Protein 4QN8 (pdb70)

Secondary structure (DSSP, 8-state):
--HHHHHHHHHHHHHHHTS---HHHHHHHT-TTSS-PPSS---TTS--BTTB----HHHHHHHHHGGGS-HHHHHHHHH---SSPP-STT------HHHHHHHH----HHHHGGGGGSHHHHHHS-SHHHHHHIIIIIIHHHHHHHH-/--HHHHHHHHHHHHHHHTS---HHHHHHHT-GGGS-PPSS---TTS--BTTB----HHHHHHHHHGGGS-HHHHHHHHH---SSPP-STT------HHHHHHHH----HHHHGGGGGSHHHHHHS-SHHHHHHIIIIIIHHHHHHHH-/--HHHHHHHHHHHHHHHTT---HHHHHHHHSTTSS-----SS--BTTB----HHHHHHHHHGGGS-HHHHHHHHH---SSPP-STT------HHHHHHHH----HHHHGGGGGSHHHHHHS-SHHHHHHIIIIISHHHHHHHH-

Foldseek 3Di:
DEPLLVVVCVVCQVCLQVVVQDLVNLLVCFPPPSQAAAPDAADPVDDDYNRHGHSVRLLVNCLVRVVSHDLVSLLVSLLSCVNRDDDPQLVVLDDTNSLLSLLLNLVVVVSSVCSCVDPNNCVNQVDPVSVVCCPPPVSVVSNVVNPD/DEPLLVVCCVVCQVCLLVLNDDLVRLLVCFPLVSQAAAPDDQDPPDDDYNRHGHSVRLLVNCVVRVVSHDLVSLLVSLLSCVNRDDDDQQVNPDDTNSLLSLLLVLPVVVSSVVSCVDPNNCVNQVDPVSVVCCPPPVSVVSNVVNPD/DAPLLVVVCVVCVVCLQVLVDDLVVLLCQFPPPSQAALDPDDDDYNNYGHSVRLLVNCLVRVVSHDLVSLLVSLLSCVNHDDDPQLVVQDDGNSLLSLLLNLVVVVSSVVSCPDPNNCVRQVDPVSSVCCVPPVSPVSNVVNPD

Radius of gyration: 25.32 Å; Cα contacts (8 Å, |Δi|>4): 502; chains: 3; bounding box: 77×67×39 Å

B-factor: mean 30.54, std 12.51, range [11.21, 100.01]

Sequence (440 aa):
PLTQTQRLINTYGASLKNGTISNEELIILLDPNTFTKSEGYVDPNAPVSDSNHSKDAIKDFVLTIGPTLDSEILHQLTSRIELSPPGDRNTFRRGSSLEKAFLAFEAHYPTKAEEHFNSTRVRTEFPGENDIDNLKAVILNPIIAFFQ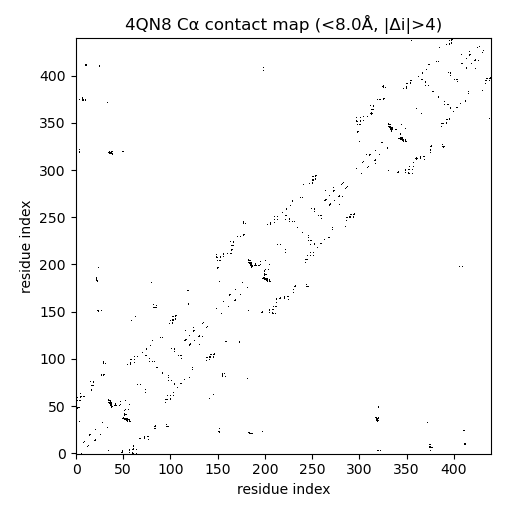SPLTQTQRLINTYGASLKNGTISNEELIILLDPNTFTKSEGYVDPNAPVSDSNHSKDAIKDFVLTIGPTLDSEILHQLTSRIELSPPGDRNTFRGSSLEKAFLAFEAHYPTKAEEHFNSTRVRTEFPGENDIDNLKAVILNPIIAFFQSPLTQTQRLINTYGASLKNGTISNEELIILLDPNTFTKSDPNAPVSDSNHSKDAIKDFVLTIGPTLDSEILHQLTSRIELSPPGDRNTFRGSSLEKAFLAFEAHYPTKAEEHFNSTRVRTEFPGENDIDNLKAVILNPIIAFFQS

Nearest PDB structures (foldseek):
  4qn8-assembly2_B  TM=1.004E+00  e=3.612E-21  Legionella pneumophila subsp. pneumophila str. Philadelphia 1
  4qn8-assembly3_C  TM=9.567E-01  e=4.684E-18  Legionella pneumophila subsp. pneumophila str. Philadelphia 1
  4yv6-assembly1_A  TM=2.786E-01  e=7.773E+00  Streptococcus dysgalactiae
  4qn8-assembly3_C  TM=1.007E+00  e=5.324E-20  Legionella pneumophila subsp. pneumophila str. Philadelphia 1
  4qn8-assembly2_B  TM=9.807E-01  e=6.893E-18  Legionella pneumophila subsp. pneumophila str. Philadelphia 1

InterPro domains:
  IPR049417 VipE-like, N-terminal [PF20876] (1-124)

Solvent-accessible surface area: 21466 Å² total

Structure (mmCIF, N/CA/C/O backbone):
data_4QN8
#
_entry.id   4QN8
#
_cell.length_a   77.553
_cell.length_b   77.553
_cell.length_c   71.997
_cell.angle_alpha   90.00
_cell.angle_beta   90.00
_cell.angle_gamma   120.00
#
_symmetry.space_group_name_H-M   'P 31'
#
loop_
_entity.id
_entity.type
_entity.pdbx_description
1 polymer VipE
2 non-polymer BETA-MERCAPTOETHANOL
3 water water
#
loop_
_atom_site.group_PDB
_atom_site.id
_atom_site.type_symbol
_atom_site.label_atom_id
_atom_site.label_alt_id
_atom_site.label_comp_id
_atom_site.label_asym_id
_atom_site.label_entity_id
_atom_site.label_seq_id
_atom_site.pdbx_PDB_ins_code
_atom_site.Cartn_x
_atom_site.Cartn_y
_atom_site.Cartn_z
_atom_site.occupancy
_atom_site.B_iso_or_equiv
_atom_site.auth_seq_id
_atom_site.auth_comp_id
_atom_site.auth_asym_id
_atom_site.auth_atom_id
_atom_site.pdbx_PDB_model_num
ATOM 9 N N . PRO A 1 4 ? -16.590 39.980 4.160 1.00 37.04 2 PRO A N 1
ATOM 10 C CA . PRO A 1 4 ? -16.391 40.772 5.382 1.00 30.91 2 PRO A CA 1
ATOM 11 C C . PRO A 1 4 ? -17.698 40.947 6.149 1.00 28.00 2 PRO A C 1
ATOM 12 O O . PRO A 1 4 ? -18.763 40.607 5.633 1.00 27.17 2 PRO A O 1
ATOM 16 N N . LEU A 1 5 ? -17.615 41.473 7.368 1.00 21.79 3 LEU A N 1
ATOM 17 C CA . LEU A 1 5 ? -18.804 41.831 8.127 1.00 20.55 3 LEU A CA 1
ATOM 18 C C . LEU A 1 5 ? -19.633 42.853 7.363 1.00 20.70 3 LEU A C 1
ATOM 19 O O . LEU A 1 5 ? -19.081 43.652 6.593 1.00 26.47 3 LEU A O 1
ATOM 24 N N . THR A 1 6 ? -20.949 42.833 7.578 1.00 19.95 4 THR A N 1
ATOM 25 C CA . THR A 1 6 ? -21.827 43.820 6.956 1.00 24.33 4 THR A CA 1
ATOM 26 C C . THR A 1 6 ? -21.429 45.234 7.382 1.00 25.80 4 THR A C 1
ATOM 27 O O . THR A 1 6 ? -21.389 46.158 6.563 1.00 26.78 4 THR A O 1
ATOM 31 N N . GLN A 1 7 ? -21.106 45.394 8.663 1.00 24.27 5 GLN A N 1
ATOM 32 C CA . GLN A 1 7 ? -20.614 46.660 9.191 1.00 23.43 5 GLN A CA 1
ATOM 33 C C . GLN A 1 7 ? -19.434 47.181 8.356 1.00 22.74 5 GLN A C 1
ATOM 34 O O . GLN A 1 7 ? -19.383 48.358 7.984 1.00 26.23 5 GLN A O 1
ATOM 40 N N . THR A 1 8 ? -18.499 46.289 8.046 1.00 20.80 6 THR A N 1
ATOM 41 C CA . THR A 1 8 ? -17.335 46.642 7.244 1.00 19.87 6 THR A CA 1
ATOM 42 C C . THR A 1 8 ? -17.753 47.100 5.858 1.00 20.23 6 THR A C 1
ATOM 43 O O . THR A 1 8 ? -17.293 48.133 5.370 1.00 21.20 6 THR A O 1
ATOM 47 N N . GLN A 1 9 ? -18.632 46.333 5.230 1.00 22.39 7 GLN A N 1
ATOM 48 C CA . GLN A 1 9 ? -19.084 46.662 3.880 1.00 22.24 7 GLN A CA 1
ATOM 49 C C . GLN A 1 9 ? -19.717 48.043 3.813 1.00 23.54 7 GLN A C 1
ATOM 50 O O . GLN A 1 9 ? -19.482 48.793 2.862 1.00 21.00 7 GLN A O 1
ATOM 56 N N . ARG A 1 10 ? -20.542 48.370 4.806 1.00 21.23 8 ARG A N 1
ATOM 57 C CA . ARG A 1 10 ? -21.272 49.636 4.767 1.00 21.36 8 ARG A CA 1
ATOM 58 C C . ARG A 1 10 ? -20.292 50.784 4.958 1.00 26.40 8 ARG A C 1
ATOM 59 O O . ARG A 1 10 ? -20.384 51.798 4.274 1.00 21.28 8 ARG A O 1
ATOM 67 N N . LEU A 1 11 ? -19.346 50.620 5.878 1.00 21.24 9 LEU A N 1
ATOM 68 C CA . LEU A 1 11 ? -18.380 51.683 6.141 1.00 26.60 9 LEU A CA 1
ATOM 69 C C . LEU A 1 11 ? -17.389 51.847 4.982 1.00 24.61 9 LEU A C 1
ATOM 70 O O . LEU A 1 11 ? -16.991 52.972 4.657 1.00 24.39 9 LEU A O 1
ATOM 75 N N . ILE A 1 12 ? -17.028 50.740 4.331 1.00 22.66 10 ILE A N 1
ATOM 76 C CA . ILE A 1 12 ? -16.202 50.817 3.121 1.00 22.29 10 ILE A CA 1
ATOM 77 C C . ILE A 1 12 ? -16.994 51.508 2.009 1.00 29.05 10 ILE A C 1
ATOM 78 O O . ILE A 1 12 ? -16.453 52.336 1.269 1.00 26.46 10 ILE A O 1
ATOM 83 N N . ASN A 1 13 ? -18.278 51.167 1.895 1.00 20.54 11 ASN A N 1
ATOM 84 C CA . ASN A 1 13 ? -19.136 51.793 0.906 1.00 21.15 11 ASN A CA 1
ATOM 85 C C . ASN A 1 13 ? -19.138 53.309 1.080 1.00 25.80 11 ASN A C 1
ATOM 86 O O . ASN A 1 13 ? -19.116 54.062 0.106 1.00 28.12 11 ASN A O 1
ATOM 91 N N . THR A 1 14 ? -19.166 53.755 2.327 1.00 26.30 12 THR A N 1
ATOM 92 C CA . THR A 1 14 ? -19.218 55.181 2.606 1.00 25.93 12 THR A CA 1
ATOM 93 C C . THR A 1 14 ? -17.826 55.819 2.462 1.00 28.37 12 TH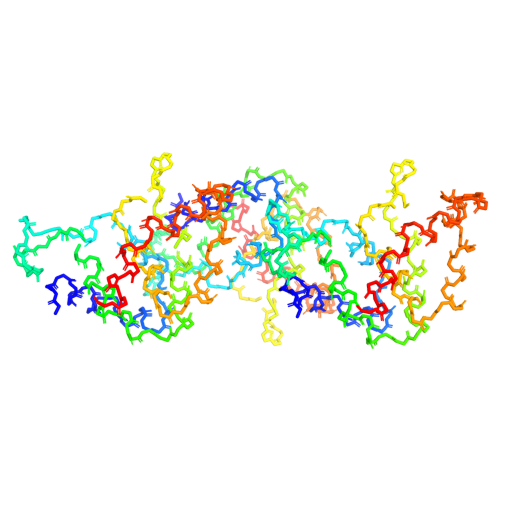R A C 1
ATOM 94 O O . THR A 1 14 ? -17.659 56.820 1.765 1.00 29.19 12 THR A O 1
ATOM 98 N N . TYR A 1 15 ? -16.824 55.206 3.080 1.00 23.51 13 TYR A N 1
ATOM 99 C CA . TYR A 1 15 ? -15.523 55.847 3.235 1.00 26.31 13 TYR A CA 1
ATOM 100 C C . TYR A 1 15 ? -14.403 55.351 2.311 1.00 29.12 13 TYR A C 1
ATOM 101 O O . TYR A 1 15 ? -13.347 55.983 2.227 1.00 29.41 13 TYR A O 1
ATOM 110 N N . GLY A 1 16 ? -14.613 54.224 1.634 1.00 19.91 14 GLY A N 1
ATOM 111 C CA . GLY A 1 16 ? -13.524 53.553 0.937 1.00 26.15 14 GLY A CA 1
ATOM 112 C C . GLY A 1 16 ? -12.851 54.368 -0.152 1.00 27.39 14 GLY A C 1
ATOM 113 O O . GLY A 1 16 ? -11.618 54.378 -0.265 1.00 25.68 14 GLY A O 1
ATOM 114 N N . ALA A 1 17 ? -13.652 55.052 -0.961 1.00 26.36 15 ALA A N 1
ATOM 115 C CA . ALA A 1 17 ? -13.104 55.778 -2.101 1.00 27.33 15 ALA A CA 1
ATOM 116 C C . ALA A 1 17 ? -12.187 56.914 -1.657 1.00 24.72 15 ALA A C 1
ATOM 117 O O . ALA A 1 17 ? -11.166 57.175 -2.296 1.00 27.09 15 ALA A O 1
ATOM 119 N N . SER A 1 18 ? -12.559 57.595 -0.578 1.00 23.45 16 SER A N 1
ATOM 120 C CA . SER A 1 18 ? -11.806 58.777 -0.152 1.00 32.49 16 SER A CA 1
ATOM 121 C C . SER A 1 18 ? -10.624 58.409 0.728 1.00 24.87 16 SER A C 1
ATOM 122 O O . SER A 1 18 ? -9.738 59.237 0.961 1.00 26.92 16 SER A O 1
ATOM 125 N N . LEU A 1 19 ? -10.612 57.171 1.221 1.00 24.03 17 LEU A N 1
ATOM 126 C CA . LEU A 1 19 ? -9.433 56.642 1.905 1.00 20.41 17 LEU A CA 1
ATOM 127 C C . LEU A 1 19 ? -8.401 56.177 0.879 1.00 24.36 17 LEU A C 1
ATOM 128 O O . LEU A 1 19 ? -7.217 56.502 0.974 1.00 25.10 17 LEU A O 1
ATOM 133 N N . LYS A 1 20 ? -8.856 55.412 -0.106 1.00 22.10 18 LYS A N 1
ATOM 134 C CA . LYS A 1 20 ? -7.965 54.839 -1.113 1.00 23.59 18 LYS A CA 1
ATOM 135 C C . LYS A 1 20 ? -7.084 55.861 -1.851 1.00 23.44 18 LYS A C 1
ATOM 136 O O . LYS A 1 20 ? -5.932 55.569 -2.175 1.00 25.87 18 LYS A O 1
ATOM 142 N N . ASN A 1 21 ? -7.625 57.044 -2.135 1.00 21.61 19 ASN A N 1
ATOM 143 C CA . ASN A 1 21 ? -6.849 58.076 -2.817 1.00 22.44 19 ASN A CA 1
ATOM 144 C C . ASN A 1 21 ? -6.329 59.126 -1.829 1.00 22.58 19 ASN A C 1
ATOM 145 O O . ASN A 1 21 ? -5.666 60.086 -2.224 1.00 23.19 19 ASN A O 1
ATOM 150 N N . GLY A 1 22 ? -6.644 58.934 -0.550 1.00 25.60 20 GLY A N 1
ATOM 151 C CA . GLY A 1 22 ? -6.144 59.797 0.508 1.00 24.68 20 GLY A CA 1
ATOM 152 C C . GLY A 1 22 ? -6.694 61.206 0.483 1.00 23.38 20 GLY A C 1
ATOM 153 O O . GLY A 1 22 ? -6.161 62.106 1.149 1.00 23.86 20 GLY A O 1
ATOM 154 N N . THR A 1 23 ? -7.777 61.411 -0.262 1.00 22.90 21 THR A N 1
ATOM 155 C CA . THR A 1 23 ? -8.371 62.740 -0.348 1.00 21.57 21 THR A CA 1
ATOM 156 C C . THR A 1 23 ? -9.299 63.0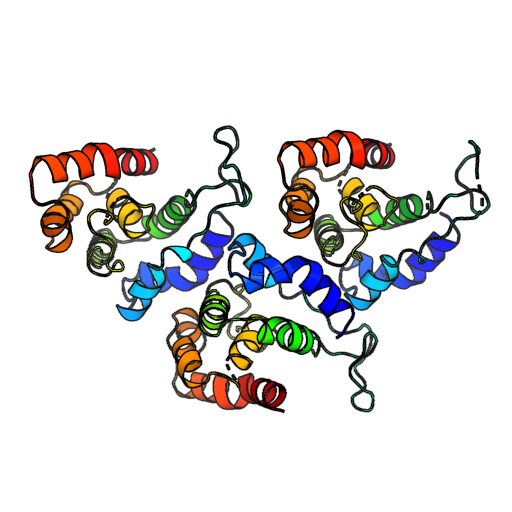75 0.811 1.00 26.38 21 THR A C 1
ATOM 157 O O . THR A 1 23 ? -9.771 64.204 0.915 1.00 23.61 21 THR A O 1
ATOM 161 N N . ILE A 1 24 ? -9.579 62.097 1.668 1.00 22.71 22 ILE A N 1
ATOM 162 C CA . ILE A 1 24 ? -10.502 62.329 2.786 1.00 19.52 22 ILE A CA 1
ATOM 163 C C . ILE A 1 24 ? -10.107 63.581 3.573 1.00 23.27 22 ILE A C 1
ATOM 164 O O . ILE A 1 24 ? -8.934 63.771 3.897 1.00 21.98 22 ILE A O 1
ATOM 169 N N . SER A 1 25 ? -11.071 64.463 3.841 1.00 20.25 23 SER A N 1
ATOM 170 C CA . SER A 1 25 ? -10.764 65.738 4.488 1.00 20.69 23 SER A CA 1
ATOM 171 C C . SER A 1 25 ? -10.426 65.517 5.944 1.00 19.17 23 SER A C 1
ATOM 172 O O . SER A 1 25 ? -10.691 64.433 6.485 1.00 21.34 23 SER A O 1
ATOM 175 N N . ASN A 1 26 ? -9.831 66.518 6.596 1.00 19.20 24 ASN A N 1
ATOM 176 C CA . ASN A 1 26 ? -9.591 66.382 8.034 1.00 18.93 24 ASN A CA 1
ATOM 177 C C . ASN A 1 26 ? -10.911 66.161 8.791 1.00 20.78 24 ASN A C 1
ATOM 178 O O . ASN A 1 26 ? -10.969 65.386 9.755 1.00 22.95 24 ASN A O 1
ATOM 183 N N . GLU A 1 27 ? -11.969 66.845 8.369 1.00 20.27 25 GLU A N 1
ATOM 184 C CA . GLU A 1 27 ? -13.249 66.718 9.081 1.00 24.21 25 GLU A CA 1
ATOM 185 C C . GLU A 1 27 ? -13.837 65.328 8.963 1.00 24.62 25 GLU A C 1
ATOM 186 O O . GLU A 1 27 ? -14.329 64.767 9.942 1.00 24.45 25 GLU A O 1
ATOM 192 N N . GLU A 1 28 ? -13.829 64.781 7.753 1.00 21.45 26 GLU A N 1
ATOM 193 C CA . GLU A 1 28 ? -14.388 63.445 7.569 1.00 23.57 26 GLU A CA 1
ATOM 194 C C . GLU A 1 28 ? -13.500 62.360 8.187 1.00 25.24 26 GLU A C 1
ATOM 195 O O . GLU A 1 28 ? -14.001 61.328 8.636 1.00 25.08 26 GLU A O 1
ATOM 201 N N . LEU A 1 29 ? -12.191 62.605 8.244 1.00 18.21 27 LEU A N 1
ATOM 202 C CA . LEU A 1 29 ? -11.277 61.657 8.875 1.00 16.86 27 LEU A CA 1
ATOM 203 C C . LEU A 1 29 ? -11.503 61.685 10.394 1.00 16.78 27 LEU A C 1
ATOM 204 O O . LEU A 1 29 ? -11.500 60.656 11.068 1.00 16.57 27 LEU A O 1
ATOM 209 N N . ILE A 1 30 ? -11.738 62.872 10.923 1.00 19.15 28 ILE A N 1
ATOM 210 C CA . ILE A 1 30 ? -12.021 63.018 12.346 1.00 17.50 28 ILE A CA 1
ATOM 211 C C . ILE A 1 30 ? -13.306 62.257 12.683 1.00 18.89 28 ILE A C 1
ATOM 212 O O . ILE A 1 30 ? -13.386 61.564 13.706 1.00 22.40 28 ILE A O 1
ATOM 217 N N . ILE A 1 31 ? -14.306 62.364 11.817 1.00 24.40 29 ILE A N 1
ATOM 218 C CA . ILE A 1 31 ? -15.570 61.660 12.040 1.00 18.98 29 ILE A CA 1
ATOM 219 C C . ILE A 1 31 ? -15.368 60.138 11.966 1.00 24.62 29 ILE A C 1
ATOM 220 O O . ILE A 1 31 ? -15.910 59.380 12.776 1.00 22.80 29 ILE A O 1
ATOM 225 N N . LEU A 1 32 ? -14.579 59.692 10.997 1.00 19.17 30 LEU A N 1
ATOM 226 C CA . LEU A 1 32 ? -14.261 58.278 10.866 1.00 19.84 30 LEU A CA 1
ATOM 227 C C . LEU A 1 32 ? -13.565 57.760 12.129 1.00 23.12 30 LEU A C 1
ATOM 228 O O . LEU A 1 32 ? -13.788 56.622 12.551 1.00 21.63 30 LEU A O 1
ATOM 233 N N . LEU A 1 33 ? -12.758 58.619 12.745 1.00 19.87 31 LEU A N 1
ATOM 234 C CA . LEU A 1 33 ? -12.001 58.260 13.942 1.00 21.57 31 LEU A CA 1
ATOM 235 C C . LEU A 1 33 ? -12.823 58.354 15.243 1.00 18.92 31 LEU A C 1
ATOM 236 O O . LEU A 1 33 ? -12.307 58.081 16.319 1.00 22.21 31 LEU A O 1
ATOM 241 N N . ASP A 1 34 ? -14.094 58.755 15.150 1.00 23.04 32 ASP A N 1
ATOM 242 C CA . ASP A 1 34 ? -14.981 58.765 16.313 1.00 24.13 32 ASP A CA 1
ATOM 243 C C . ASP A 1 34 ? -14.955 57.371 16.946 1.00 24.82 32 ASP A C 1
ATOM 244 O O . ASP A 1 34 ? -15.102 56.366 16.255 1.00 24.12 32 ASP A O 1
ATOM 249 N N . PRO A 1 35 ? -14.721 57.309 18.261 1.00 22.07 33 PRO A N 1
ATOM 250 C CA . PRO A 1 35 ? -14.577 56.010 18.931 1.00 31.07 33 PRO A CA 1
ATOM 251 C C . PRO A 1 35 ? -15.777 55.072 18.723 1.00 29.53 33 PRO A C 1
ATOM 252 O O . PRO A 1 35 ? -15.630 53.863 18.844 1.00 27.39 33 PRO A O 1
ATOM 256 N N . ASN A 1 36 ? -16.939 55.628 18.393 1.00 29.23 34 ASN A N 1
ATOM 257 C CA . ASN A 1 36 ? -18.138 54.812 18.227 1.00 31.37 34 ASN A CA 1
ATOM 258 C C . ASN A 1 36 ? -18.460 54.405 16.799 1.00 28.59 34 ASN A C 1
ATOM 259 O O . ASN A 1 36 ? -19.497 53.797 16.548 1.00 35.22 34 ASN A O 1
ATOM 264 N N . THR A 1 37 ? -17.571 54.719 15.862 1.00 23.12 35 THR A N 1
ATOM 265 C CA . THR A 1 37 ? -17.837 54.369 14.461 1.00 26.15 35 THR A CA 1
ATOM 266 C C . THR A 1 37 ? -17.960 52.858 14.262 1.00 28.86 35 THR A C 1
ATOM 267 O O . THR A 1 37 ? -18.824 52.393 13.508 1.00 24.45 35 THR A O 1
ATOM 271 N N . PHE A 1 38 ? -17.092 52.108 14.942 1.00 22.57 36 PHE A N 1
ATOM 272 C CA . PHE A 1 38 ? -17.112 50.645 14.920 1.00 24.52 36 PHE A CA 1
ATOM 273 C C . PHE A 1 38 ? -17.627 50.126 16.261 1.00 24.39 36 PHE A C 1
ATOM 274 O O . PHE A 1 38 ? -17.311 50.686 17.325 1.00 24.23 36 PHE A O 1
ATOM 282 N N . THR A 1 39 ? -18.434 49.068 16.225 1.00 22.28 37 THR A N 1
ATOM 283 C CA . THR A 1 39 ? -19.023 48.536 17.458 1.00 22.52 37 THR A CA 1
ATOM 284 C C . THR A 1 39 ? -18.872 47.024 17.557 1.00 21.21 37 THR A C 1
ATOM 285 O O . THR A 1 39 ? -18.804 46.332 16.541 1.00 20.23 37 THR A O 1
ATOM 289 N N . LYS A 1 40 ? -18.838 46.515 18.788 1.00 22.60 38 LYS A N 1
ATOM 290 C CA . LYS A 1 40 ? -18.960 45.081 18.992 1.00 22.97 38 LYS A CA 1
ATOM 291 C C . LYS A 1 40 ? -20.399 44.709 18.656 1.00 27.00 38 LYS A C 1
ATOM 292 O O . LYS A 1 40 ? -21.275 45.577 18.626 1.00 30.59 38 LYS A O 1
ATOM 298 N N . SER A 1 41 ? -20.647 43.430 18.392 1.00 23.89 39 SER A N 1
ATOM 299 C CA . SER A 1 41 ? -22.013 42.951 18.225 1.00 32.75 39 SER A CA 1
ATOM 300 C C . SER A 1 41 ? -22.741 43.085 19.560 1.00 28.79 39 SER A C 1
ATOM 301 O O . SER A 1 41 ? -22.109 43.142 20.616 1.00 34.36 39 SER A O 1
ATOM 304 N N . GLU A 1 42 ? -24.067 43.149 19.531 1.00 31.53 40 GLU A N 1
ATOM 305 C CA . GLU A 1 42 ? -24.819 43.243 20.772 1.00 40.59 40 GLU A CA 1
ATOM 306 C C . GLU A 1 42 ? -24.725 41.922 21.542 1.00 38.94 40 GLU A C 1
ATOM 307 O O . GLU A 1 42 ? -24.657 40.846 20.944 1.00 34.12 40 GLU A O 1
ATOM 313 N N . GLY A 1 43 ? -24.701 42.002 22.867 1.00 47.71 41 GLY A N 1
ATOM 314 C CA . GLY A 1 43 ? -24.520 40.808 23.671 1.00 47.97 41 GLY A CA 1
ATOM 315 C C . GLY A 1 43 ? -23.051 40.458 23.832 1.00 47.80 41 GLY A C 1
ATOM 316 O O . GLY A 1 43 ? -22.196 41.344 23.918 1.00 50.55 41 GLY A O 1
ATOM 317 N N . TYR A 1 44 ? -22.749 39.165 23.864 1.00 34.49 42 TYR A N 1
ATOM 318 C CA . TYR A 1 44 ? -21.388 38.720 24.150 1.00 31.02 42 TYR A CA 1
ATOM 319 C C . TYR A 1 44 ? -20.670 38.151 22.935 1.00 28.58 42 TYR A C 1
ATOM 320 O O . TYR A 1 44 ? -21.300 37.704 21.975 1.00 32.35 42 TYR A O 1
ATOM 329 N N . VAL A 1 45 ? -19.343 38.188 22.973 1.00 26.41 43 VAL A N 1
ATOM 330 C CA . VAL A 1 45 ? -18.551 37.533 21.946 1.00 24.75 43 VAL A CA 1
ATOM 331 C C . VAL A 1 45 ? -18.195 36.106 22.379 1.00 32.55 43 VAL A C 1
ATOM 332 O O . VAL A 1 45 ? -17.545 35.901 23.408 1.00 33.74 43 VAL A O 1
ATOM 336 N N . ASP A 1 46 ? -18.632 35.130 21.590 1.00 26.05 44 ASP A N 1
ATOM 337 C CA . ASP A 1 46 ? -18.329 33.718 21.829 1.00 30.09 44 ASP A CA 1
ATOM 338 C C . ASP A 1 46 ? -17.011 33.321 21.154 1.00 26.55 44 ASP A C 1
ATOM 339 O O . ASP A 1 46 ? -16.931 33.271 19.922 1.00 28.07 44 ASP A O 1
ATOM 344 N N . PRO A 1 47 ? -15.978 33.002 21.955 1.00 29.85 45 PRO A N 1
ATOM 345 C CA . PRO A 1 47 ? -14.679 32.715 21.329 1.00 27.20 45 PRO A CA 1
ATOM 346 C C . PRO A 1 47 ? -14.679 31.366 20.609 1.00 33.10 45 PRO A C 1
ATOM 347 O O . PRO A 1 47 ? -13.784 31.079 19.803 1.00 32.73 45 PRO A O 1
ATOM 351 N N . ASN A 1 48 ? -15.700 30.560 20.887 1.00 29.46 46 ASN A N 1
ATOM 352 C CA . ASN A 1 48 ? -15.813 29.222 20.320 1.00 33.71 46 ASN A CA 1
ATOM 353 C C . ASN A 1 48 ? -16.617 29.213 19.024 1.00 40.42 46 ASN A C 1
ATOM 354 O O . ASN A 1 48 ? -16.962 28.151 18.505 1.00 39.82 46 ASN A O 1
ATOM 359 N N . ALA A 1 49 ? -16.915 30.405 18.512 1.00 40.30 47 ALA A N 1
ATOM 360 C CA . ALA A 1 49 ? -17.656 30.563 17.264 1.00 40.09 47 ALA A CA 1
ATOM 361 C C . ALA A 1 49 ? -16.918 31.547 16.364 1.00 34.72 47 ALA A C 1
ATOM 362 O O . ALA A 1 49 ? -16.191 32.407 16.854 1.00 37.88 47 ALA A O 1
ATOM 364 N N . PRO A 1 50 ? -17.093 31.428 15.037 1.00 38.20 48 PRO A N 1
ATOM 365 C CA . PRO A 1 50 ? -16.323 32.328 14.164 1.00 40.98 48 PRO A CA 1
ATOM 366 C C . PRO A 1 50 ? -16.775 33.792 14.258 1.00 35.09 48 PRO A C 1
ATOM 367 O O . PRO A 1 50 ? -17.919 34.056 14.635 1.00 37.04 48 PRO A O 1
ATOM 371 N N . VAL A 1 51 ? -15.883 34.724 13.927 1.00 33.22 49 VAL A N 1
ATOM 372 C CA . VAL A 1 51 ? -16.261 36.125 13.755 1.00 34.26 49 VAL A CA 1
ATOM 373 C C . VAL A 1 51 ? -17.377 36.216 12.711 1.00 35.52 49 VAL A C 1
ATOM 374 O O . VAL A 1 51 ? -17.212 35.752 11.583 1.00 34.76 49 VAL A O 1
ATOM 378 N N . SER A 1 52 ? -18.514 36.795 13.094 1.00 31.13 50 SER A N 1
ATOM 379 C CA . SER A 1 52 ? -19.643 36.990 12.185 1.00 29.50 50 SER A CA 1
ATOM 380 C C . SER A 1 52 ? -20.402 38.270 12.526 1.00 31.40 50 SER A C 1
ATOM 381 O O . SER A 1 52 ? -20.028 39.004 13.448 1.00 28.60 50 SER A O 1
ATOM 384 N N . ASP A 1 53 ? -21.457 38.543 11.773 1.00 27.37 51 ASP A N 1
ATOM 385 C CA . ASP A 1 53 ? -22.280 39.725 12.008 1.00 23.97 51 ASP A CA 1
ATOM 386 C C . ASP A 1 53 ? -22.898 39.744 13.403 1.00 28.57 51 ASP A C 1
ATOM 387 O O . ASP A 1 53 ? -23.201 40.812 13.933 1.00 29.17 51 ASP A O 1
ATOM 392 N N . SER A 1 54 ? -23.108 38.562 13.983 1.00 25.81 52 SER A N 1
ATOM 393 C CA . SER A 1 54 ? -23.774 38.457 15.275 1.00 25.63 52 SER A CA 1
ATOM 394 C C . SER A 1 54 ? -22.785 38.060 16.366 1.00 25.69 52 SER A C 1
ATOM 395 O O . SER A 1 54 ? -23.186 37.799 17.503 1.00 27.52 52 SER A O 1
ATOM 398 N N . ASN A 1 55 ? -21.504 37.999 16.018 1.00 27.15 53 ASN A N 1
ATOM 399 C CA . ASN A 1 55 ? -20.471 37.587 16.975 1.00 26.99 53 ASN A CA 1
ATOM 400 C C . ASN A 1 55 ? -19.139 38.259 16.685 1.00 28.27 53 ASN A C 1
ATOM 401 O O . ASN A 1 55 ? -18.300 37.706 15.963 1.00 36.13 53 ASN A O 1
ATOM 406 N N . HIS A 1 56 ? -18.942 39.463 17.220 1.00 20.80 54 HIS A N 1
ATOM 407 C CA . HIS A 1 56 ? -17.674 40.158 16.990 1.00 27.38 54 HIS A CA 1
ATOM 408 C C . HIS A 1 56 ? -17.395 41.229 18.040 1.00 23.72 54 HIS A C 1
ATOM 409 O O . HIS A 1 56 ? -18.280 41.987 18.433 1.00 22.19 54 HIS A O 1
ATOM 416 N N . SER A 1 57 ? -16.154 41.278 18.496 1.00 21.00 55 SER A N 1
ATOM 417 C CA . SER A 1 57 ? -15.734 42.345 19.385 1.00 21.72 55 SER A CA 1
ATOM 418 C C . SER A 1 57 ? -15.556 43.635 18.608 1.00 20.62 55 SER A C 1
ATOM 419 O O . SER A 1 57 ? -15.582 43.648 17.366 1.00 20.81 55 SER A O 1
ATOM 422 N N . LYS A 1 58 ? -15.352 44.728 19.336 1.00 23.82 56 LYS A N 1
ATOM 423 C CA . LYS A 1 58 ? -15.031 45.995 18.683 1.00 23.95 56 LYS A CA 1
ATOM 424 C C . LYS A 1 58 ? -13.745 45.900 17.868 1.00 21.48 56 LYS A C 1
ATOM 425 O O . LYS A 1 58 ? -13.717 46.310 16.702 1.00 21.46 56 LYS A O 1
ATOM 439 N N . ASP A 1 60 ? -12.460 43.152 16.648 1.00 21.83 58 ASP A N 1
ATOM 440 C CA . ASP A 1 60 ? -12.742 42.272 15.509 1.00 19.71 58 ASP A CA 1
ATOM 441 C C . ASP A 1 60 ? -13.271 43.094 14.333 1.00 16.24 58 ASP A C 1
ATOM 442 O O . ASP A 1 60 ? -12.897 42.863 13.182 1.00 15.43 58 ASP A O 1
ATOM 447 N N . ALA A 1 61 ? -14.158 44.039 14.627 1.00 17.83 59 ALA A N 1
ATOM 448 C CA . ALA A 1 61 ? -14.805 44.818 13.571 1.00 20.00 59 ALA A CA 1
ATOM 449 C C . ALA A 1 61 ? -13.829 45.777 12.900 1.00 20.85 59 ALA A C 1
ATOM 450 O O . ALA A 1 61 ? -13.834 45.936 11.672 1.00 19.49 59 ALA A O 1
ATOM 452 N N . ILE A 1 62 ? -13.005 46.439 13.707 1.00 18.22 60 ILE A N 1
ATOM 453 C CA . ILE A 1 62 ? -11.995 47.347 13.164 1.00 18.12 60 ILE A CA 1
ATOM 454 C C . ILE A 1 62 ? -10.970 46.576 12.323 1.00 15.59 60 ILE A C 1
ATOM 455 O O . ILE A 1 62 ? -10.585 47.014 11.232 1.00 18.13 60 ILE A O 1
ATOM 460 N N . LYS A 1 63 ? -10.531 45.421 12.826 1.00 18.25 61 LYS A N 1
ATOM 461 C CA . LYS A 1 63 ? -9.591 44.578 12.097 1.00 17.23 61 LYS A CA 1
ATOM 462 C C . LYS A 1 63 ? -10.168 44.215 10.740 1.00 20.64 61 LYS A C 1
ATOM 463 O O . LYS A 1 63 ? -9.474 44.266 9.719 1.00 19.45 61 LYS A O 1
ATOM 469 N N . ASP A 1 64 ? -11.444 43.845 10.732 1.00 18.91 62 ASP A N 1
ATOM 470 C CA . ASP A 1 64 ? -12.085 43.398 9.497 1.00 19.95 62 ASP A CA 1
ATOM 471 C C . ASP A 1 64 ? -12.079 44.533 8.474 1.00 17.89 62 ASP A C 1
ATOM 472 O O . ASP A 1 64 ? -11.810 44.314 7.286 1.00 19.57 62 ASP A O 1
ATOM 477 N N . PHE A 1 65 ? -12.358 45.747 8.943 1.00 19.10 63 PHE A N 1
ATOM 478 C CA . PHE A 1 65 ? -12.370 46.930 8.068 1.00 17.71 63 PHE A CA 1
ATOM 479 C C . PHE A 1 65 ? -10.993 47.198 7.476 1.00 18.04 63 PHE A C 1
ATOM 480 O O . PHE A 1 65 ? -10.858 47.399 6.267 1.00 19.27 63 PHE A O 1
ATOM 488 N N . VAL A 1 66 ? -9.965 47.193 8.317 1.00 17.83 64 VAL A N 1
ATOM 489 C CA . VAL A 1 66 ? -8.612 47.433 7.831 1.00 15.91 64 VAL A CA 1
ATOM 490 C C . VAL A 1 66 ? -8.170 46.295 6.913 1.00 20.87 64 VAL A C 1
ATOM 491 O O . VAL A 1 66 ? -7.547 46.530 5.875 1.00 21.11 64 VAL A O 1
ATOM 495 N N . LEU A 1 67 ? -8.539 45.064 7.263 1.00 15.94 65 LEU A N 1
ATOM 496 C CA . LEU A 1 67 ? -8.185 43.894 6.441 1.00 19.50 65 LEU A CA 1
ATOM 497 C C . LEU A 1 67 ? -8.746 44.017 5.026 1.00 23.43 65 LEU A C 1
ATOM 498 O O . LEU A 1 67 ? -8.218 43.434 4.063 1.00 24.86 65 LEU A O 1
ATOM 503 N N . THR A 1 68 ? -9.812 44.796 4.906 1.00 21.15 66 THR A N 1
ATOM 504 C CA . THR A 1 68 ? -10.537 44.965 3.652 1.00 17.84 66 THR A CA 1
ATOM 505 C C . THR A 1 68 ? -10.036 46.160 2.839 1.00 21.93 66 THR A C 1
ATOM 506 O O . THR A 1 68 ? -9.832 46.054 1.622 1.00 25.06 66 THR A O 1
ATOM 510 N N . ILE A 1 69 ? -9.835 47.297 3.504 1.00 17.12 67 ILE A N 1
ATOM 511 C CA . ILE A 1 69 ? -9.376 48.501 2.815 1.00 19.01 67 ILE A CA 1
ATOM 512 C C . ILE A 1 69 ? -7.850 48.546 2.633 1.00 22.15 67 ILE A C 1
ATOM 513 O O . ILE A 1 69 ? -7.340 49.032 1.609 1.00 24.91 67 ILE A O 1
ATOM 518 N N . GLY A 1 70 ? -7.134 48.011 3.615 1.00 17.55 68 GLY A N 1
ATOM 519 C CA . GLY A 1 70 ? -5.681 48.016 3.628 1.00 16.81 68 GLY A CA 1
ATOM 520 C C . GLY A 1 70 ? -5.029 47.526 2.351 1.00 18.97 68 GLY A C 1
ATOM 521 O O . GLY A 1 70 ? -4.114 48.173 1.843 1.00 24.14 68 GLY A O 1
ATOM 522 N N . PRO A 1 71 ? -5.474 46.368 1.834 1.00 18.35 69 PRO A N 1
ATOM 523 C CA . PRO A 1 71 ? -4.856 45.823 0.620 1.00 22.98 69 PRO A CA 1
ATOM 524 C C . PRO A 1 71 ? -5.096 46.679 -0.625 1.00 23.85 69 PRO A C 1
ATOM 525 O O . PRO A 1 71 ? -4.465 46.425 -1.640 1.00 26.82 69 PRO A O 1
ATOM 529 N N . THR A 1 72 ? -5.980 47.674 -0.549 1.00 21.20 70 THR A N 1
ATOM 530 C CA . THR A 1 72 ? -6.191 48.578 -1.675 1.00 23.19 70 THR A CA 1
ATOM 531 C C . THR A 1 72 ? -5.255 49.793 -1.647 1.00 20.14 70 THR A C 1
ATOM 532 O O . THR A 1 72 ? -5.227 50.580 -2.600 1.00 19.92 70 THR A O 1
ATOM 536 N N . LEU A 1 73 ? -4.482 49.928 -0.571 1.00 19.17 71 LEU A N 1
ATOM 537 C CA . LEU A 1 73 ? -3.661 51.124 -0.361 1.00 19.67 71 LEU A CA 1
ATOM 538 C C . LEU A 1 73 ? -2.210 50.967 -0.818 1.00 18.71 71 LEU A C 1
ATOM 539 O O . LEU A 1 73 ? -1.530 50.007 -0.457 1.00 17.76 71 LEU A O 1
ATOM 544 N N . ASP A 1 74 ? -1.757 51.935 -1.608 1.00 20.66 72 ASP A N 1
ATOM 545 C CA . ASP A 1 74 ? -0.347 52.136 -1.911 1.00 23.95 72 ASP A CA 1
ATOM 546 C C . ASP A 1 74 ? 0.387 52.344 -0.570 1.00 21.89 72 ASP A C 1
ATOM 547 O O . ASP A 1 74 ? -0.194 52.907 0.375 1.00 20.50 72 ASP A O 1
ATOM 552 N N . SER A 1 75 ? 1.626 51.861 -0.443 1.00 18.41 73 SER A N 1
ATOM 553 C CA . SER A 1 75 ? 2.284 51.893 0.882 1.00 20.96 73 SER A CA 1
ATOM 554 C C . SER A 1 75 ? 2.471 53.306 1.427 1.00 24.48 73 SER A C 1
ATOM 555 O O . SER A 1 75 ? 2.301 53.547 2.629 1.00 21.17 73 SER A O 1
ATOM 558 N N . GLU A 1 76 ? 2.834 54.238 0.552 1.00 24.98 74 GLU A N 1
ATOM 559 C CA . GLU A 1 76 ? 2.978 55.631 0.977 1.00 24.02 74 GLU A CA 1
ATOM 560 C C . GLU A 1 76 ? 1.636 56.296 1.283 1.00 21.72 74 GLU A C 1
ATOM 561 O O . GLU A 1 76 ? 1.560 57.120 2.191 1.00 22.08 74 GLU A O 1
ATOM 567 N N . ILE A 1 77 ? 0.577 55.940 0.550 1.00 19.52 75 ILE A N 1
ATOM 568 C CA . ILE A 1 77 ? -0.772 56.409 0.917 1.00 18.33 75 ILE A CA 1
ATOM 569 C C . ILE A 1 77 ? -1.176 55.893 2.301 1.00 22.10 75 ILE A C 1
ATOM 570 O O . ILE A 1 77 ? -1.703 56.642 3.135 1.00 21.24 75 ILE A O 1
ATOM 575 N N . LEU A 1 78 ? -0.924 54.611 2.550 1.00 17.50 76 LEU A N 1
ATOM 576 C CA . LEU A 1 78 ? -1.148 54.036 3.865 1.00 13.18 76 LEU A CA 1
ATOM 577 C C . LEU A 1 78 ? -0.335 54.748 4.944 1.00 14.05 76 LEU A C 1
ATOM 578 O O . LEU A 1 78 ? -0.853 55.016 6.036 1.00 17.95 76 LEU A O 1
ATOM 583 N N . HIS A 1 79 ? 0.916 55.078 4.649 1.00 15.59 77 HIS A N 1
ATOM 584 C CA . HIS A 1 79 ? 1.745 55.734 5.668 1.00 17.43 77 HIS A CA 1
ATOM 585 C C . HIS A 1 79 ? 1.172 57.104 6.016 1.00 19.51 77 HIS A C 1
ATOM 586 O O . HIS A 1 79 ? 1.094 57.492 7.182 1.00 18.45 77 HIS A O 1
ATOM 593 N N . GLN A 1 80 ? 0.763 57.824 4.979 1.00 16.52 78 GLN A N 1
ATOM 594 C CA . GLN A 1 80 ? 0.230 59.182 5.104 1.00 19.29 78 GLN A CA 1
ATOM 595 C C . GLN A 1 80 ? -1.081 59.133 5.888 1.00 17.36 78 GLN A C 1
ATOM 596 O O . GLN A 1 80 ? -1.298 59.929 6.809 1.00 18.91 78 GLN A O 1
ATOM 602 N N . LEU A 1 81 ? -1.950 58.184 5.552 1.00 15.92 79 LEU A N 1
ATOM 603 C CA . LEU A 1 81 ? -3.215 58.050 6.279 1.00 13.92 79 LEU A CA 1
ATOM 604 C C . LEU A 1 81 ? -2.958 57.751 7.752 1.00 18.59 79 LEU A C 1
ATOM 605 O O . LEU A 1 81 ? -3.557 58.366 8.631 1.00 16.07 79 LEU A O 1
ATOM 610 N N . THR A 1 82 ? -2.048 56.829 8.029 1.00 14.07 80 THR A N 1
ATOM 611 C CA . THR A 1 82 ? -1.769 56.475 9.420 1.00 14.19 80 THR A CA 1
ATOM 612 C C . THR A 1 82 ? -1.230 57.672 10.214 1.00 13.69 80 THR A C 1
ATOM 613 O O . THR A 1 82 ? -1.608 57.892 11.380 1.00 14.40 80 THR A O 1
ATOM 617 N N . SER A 1 83 ? -0.369 58.459 9.591 1.00 16.48 81 SER A N 1
ATOM 618 C CA . SER A 1 83 ? 0.183 59.635 10.267 1.00 14.10 81 SER A CA 1
ATOM 619 C C . SER A 1 83 ? -0.896 60.666 10.573 1.00 19.86 81 SER A C 1
ATOM 620 O O . SER A 1 83 ? -0.906 61.266 11.659 1.00 19.93 81 SER A O 1
ATOM 623 N N . ARG A 1 84 ? -1.796 60.874 9.618 1.00 18.70 82 ARG A N 1
ATOM 624 C CA . ARG A 1 84 ? -2.903 61.789 9.830 1.00 19.19 82 ARG A CA 1
ATOM 625 C C . ARG A 1 84 ? -3.799 61.299 10.947 1.00 18.98 82 ARG A C 1
ATOM 626 O O . ARG A 1 84 ? -4.248 62.085 11.779 1.00 17.85 82 ARG A O 1
ATOM 642 N N . ILE A 1 86 ? -3.012 59.515 13.483 1.00 14.81 84 ILE A N 1
ATOM 643 C CA . ILE A 1 86 ? -2.338 59.718 14.764 1.00 15.09 84 ILE A CA 1
ATOM 644 C C . ILE A 1 86 ? -2.442 61.198 15.168 1.00 21.81 84 ILE A C 1
ATOM 645 O O . ILE A 1 86 ? -2.729 61.509 16.329 1.00 20.67 84 ILE A O 1
ATOM 650 N N . GLU A 1 87 ? -2.249 62.109 14.216 1.00 21.61 85 GLU A N 1
ATOM 651 C CA . GLU A 1 87 ? -2.353 63.550 14.517 1.00 21.20 85 GLU A CA 1
ATOM 652 C C . GLU A 1 87 ? -3.758 63.970 14.928 1.00 22.99 85 GLU A C 1
ATOM 653 O O . GLU A 1 87 ? -3.922 64.845 15.788 1.00 24.25 85 GLU A O 1
ATOM 659 N N . LEU A 1 88 ? -4.766 63.364 14.300 1.00 14.87 86 LEU A N 1
ATOM 660 C CA . LEU A 1 88 ? -6.155 63.825 14.433 1.00 16.55 86 LEU A CA 1
ATOM 661 C C . LEU A 1 88 ? -7.019 63.041 15.407 1.00 19.81 86 LEU A C 1
ATOM 662 O O . LEU A 1 88 ? -8.146 63.450 15.676 1.00 21.69 86 LEU A O 1
ATOM 667 N N . SER A 1 89 ? -6.503 61.915 15.896 1.00 24.73 87 SER A N 1
ATOM 668 C CA . SER A 1 89 ? -7.223 61.058 16.844 1.00 24.64 87 SER A CA 1
ATOM 669 C C . SER A 1 89 ? -7.675 61.875 18.049 1.00 26.91 87 SER A C 1
ATOM 670 O O . SER A 1 89 ? -6.933 62.740 18.518 1.00 22.32 87 SER A O 1
ATOM 673 N N . PRO A 1 90 ? -8.905 61.624 18.531 1.00 23.36 88 PRO A N 1
ATOM 674 C CA . PRO A 1 90 ? -9.502 62.454 19.580 1.00 26.59 88 PRO A CA 1
ATOM 675 C C . PRO A 1 90 ? -8.727 62.363 20.877 1.00 22.04 88 PRO A C 1
ATOM 676 O O . PRO A 1 90 ? -8.215 61.292 21.213 1.00 31.20 88 PRO A O 1
ATOM 680 N N . PRO A 1 91 ? -8.614 63.486 21.591 1.00 27.91 89 PRO A N 1
ATOM 681 C CA . PRO A 1 91 ? -7.969 63.423 22.900 1.00 34.42 89 PRO A CA 1
ATOM 682 C C . PRO A 1 91 ? -8.864 62.620 23.834 1.00 28.81 89 PRO A C 1
ATOM 683 O O . PRO A 1 91 ? -10.048 62.908 23.915 1.00 27.50 89 PRO A O 1
ATOM 687 N N . GLY A 1 92 ? -8.326 61.610 24.505 1.00 43.73 90 GLY A N 1
ATOM 688 C CA . GLY A 1 92 ? -9.119 60.907 25.499 1.00 42.60 90 GLY A CA 1
ATOM 689 C C . GLY A 1 92 ? -8.635 61.259 26.886 1.00 42.34 90 GLY A C 1
ATOM 690 O O . GLY A 1 92 ? -7.837 62.188 27.048 1.00 39.33 90 GLY A O 1
ATOM 691 N N . ASP A 1 93 ? -9.113 60.516 27.886 1.00 37.68 91 ASP A N 1
ATOM 692 C CA . ASP A 1 93 ? -8.598 60.644 29.241 1.00 35.75 91 ASP A CA 1
ATOM 693 C C . ASP A 1 93 ? -7.097 60.375 29.254 1.00 38.15 91 ASP A C 1
ATOM 694 O O . ASP A 1 93 ? -6.553 59.752 28.332 1.00 33.44 91 ASP A O 1
ATOM 699 N N . ARG A 1 94 ? -6.428 60.840 30.303 1.00 45.93 92 ARG A N 1
ATOM 700 C CA . ARG A 1 94 ? -4.987 60.649 30.434 1.00 49.05 92 ARG A CA 1
ATOM 701 C C . ARG A 1 94 ? -4.585 59.185 30.257 1.00 40.02 92 ARG A C 1
ATOM 702 O O . ARG A 1 94 ? -5.239 58.283 30.797 1.00 41.27 92 ARG A O 1
ATOM 710 N N . ASN A 1 95 ? -3.530 58.951 29.480 1.00 38.73 93 ASN A N 1
ATOM 711 C CA . ASN A 1 95 ? -2.937 57.623 29.393 1.00 37.66 93 ASN A CA 1
ATOM 712 C C . ASN A 1 95 ? -3.880 56.599 28.729 1.00 39.63 93 A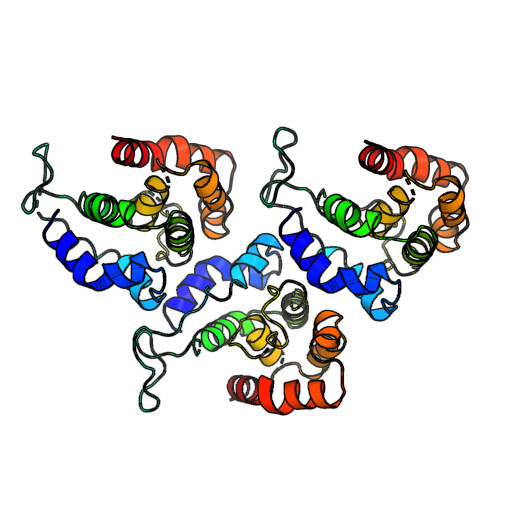SN A C 1
ATOM 713 O O . ASN A 1 95 ? -3.884 55.421 29.077 1.00 38.66 93 ASN A O 1
ATOM 718 N N . THR A 1 96 ? -4.659 57.059 27.752 1.00 30.76 94 THR A N 1
ATOM 719 C CA . THR A 1 96 ? -5.591 56.190 27.024 1.00 33.77 94 THR A CA 1
ATOM 720 C C . THR A 1 96 ? -5.288 56.030 25.520 1.00 31.02 94 THR A C 1
ATOM 721 O O . THR A 1 96 ? -5.809 55.122 24.857 1.00 23.40 94 THR A O 1
ATOM 725 N N . PHE A 1 97 ? -4.470 56.920 24.967 1.00 23.39 95 PHE A N 1
ATOM 726 C CA . PHE A 1 97 ? -4.148 56.844 23.544 1.00 22.77 95 PHE A CA 1
ATOM 727 C C . PHE A 1 97 ? -3.544 55.467 23.230 1.00 21.82 95 PHE A C 1
ATOM 728 O O . PHE A 1 97 ? -2.624 55.028 23.920 1.00 21.72 95 PHE A O 1
ATOM 744 N N . ARG A 1 99 ? -4.644 52.450 23.771 1.00 20.62 97 ARG A N 1
ATOM 745 C CA A ARG A 1 99 ? -5.028 51.326 24.623 0.42 28.24 97 ARG A CA 1
ATOM 746 C CA B ARG A 1 99 ? -5.021 51.323 24.622 0.58 27.58 97 ARG A CA 1
ATOM 747 C C . ARG A 1 99 ? -6.397 50.786 24.225 1.00 30.15 97 ARG A C 1
ATOM 748 O O . ARG A 1 99 ? -6.639 49.581 24.273 1.00 31.64 97 ARG A O 1
ATOM 763 N N . GLY A 1 100 ? -7.299 51.689 23.849 1.00 23.78 98 GLY A N 1
ATOM 764 C CA . GLY A 1 100 ? -8.629 51.295 23.436 1.00 29.05 98 GLY A CA 1
ATOM 765 C C . GLY A 1 100 ? -8.575 50.714 22.039 1.00 25.94 98 GLY A C 1
ATOM 766 O O . GLY A 1 100 ? -7.568 50.864 21.332 1.00 28.94 98 GLY A O 1
ATOM 767 N N . SER A 1 101 ? -9.645 50.034 21.636 1.00 23.49 99 SER A N 1
ATOM 768 C CA . SER A 1 101 ? -9.707 49.487 20.283 1.00 21.70 99 SER A CA 1
ATOM 769 C C . SER A 1 101 ? -10.033 50.634 19.358 1.00 22.54 99 SER A C 1
ATOM 770 O O . SER A 1 101 ? -11.094 51.245 19.482 1.00 22.36 99 SER A O 1
ATOM 773 N N . SER A 1 102 ? -9.132 50.937 18.430 1.00 22.03 100 SER A N 1
ATOM 774 C CA . SER A 1 102 ? -9.279 52.123 17.598 1.00 19.00 100 SER A CA 1
ATOM 775 C C . SER A 1 102 ? -8.762 51.929 16.186 1.00 14.13 100 SER A C 1
ATOM 776 O O . SER A 1 102 ? -7.897 51.087 15.935 1.00 14.59 100 SER A O 1
ATOM 779 N N . LEU A 1 103 ? -9.270 52.748 15.271 1.00 14.54 101 LEU A N 1
ATOM 780 C CA . LEU A 1 103 ? -8.860 52.647 13.872 1.00 18.79 101 LEU A CA 1
ATOM 781 C C . LEU A 1 103 ? -7.396 53.029 13.684 1.00 19.36 101 LEU A C 1
ATOM 782 O O . LEU A 1 103 ? -6.685 52.428 12.862 1.00 21.67 101 LEU A O 1
ATOM 787 N N . GLU A 1 104 ? -6.944 54.027 14.438 1.00 17.49 102 GLU A N 1
ATOM 788 C CA . GLU A 1 104 ? -5.555 54.452 14.333 1.00 18.23 102 GLU A CA 1
ATOM 789 C C . GLU A 1 104 ? -4.602 53.355 14.803 1.00 17.70 102 GLU A C 1
ATOM 790 O O . GLU A 1 104 ? -3.545 53.172 14.206 1.00 20.50 102 GLU A O 1
ATOM 796 N N . LYS A 1 105 ? -4.976 52.621 15.853 1.00 19.81 103 LYS A N 1
ATOM 797 C CA . LYS A 1 105 ? -4.162 51.491 16.304 1.00 11.21 103 LYS A CA 1
ATOM 798 C C . LYS A 1 105 ? -4.125 50.398 15.232 1.00 17.12 103 LYS A C 1
ATOM 799 O O . LYS A 1 105 ? -3.064 49.816 14.943 1.00 17.48 103 LYS A O 1
ATOM 805 N N . ALA A 1 106 ? -5.267 50.131 14.615 1.00 15.78 104 ALA A N 1
ATOM 806 C CA . ALA A 1 106 ? -5.304 49.077 13.604 1.00 13.33 104 ALA A CA 1
ATOM 807 C C . ALA A 1 106 ? -4.542 49.428 12.328 1.00 16.23 104 ALA A C 1
ATOM 808 O O . ALA A 1 106 ? -3.867 48.575 11.756 1.00 15.43 104 ALA A O 1
ATOM 810 N N . PHE A 1 107 ? -4.655 50.672 11.872 1.00 14.96 105 PHE A N 1
ATOM 811 C CA . PHE A 1 107 ? -3.902 51.107 10.701 1.00 18.96 105 PHE A CA 1
ATOM 812 C C . PHE A 1 107 ? -2.400 51.029 10.971 1.00 15.64 105 PHE A C 1
ATOM 813 O O . PHE A 1 107 ? -1.631 50.573 10.110 1.00 15.08 105 PHE A O 1
ATOM 821 N N . LEU A 1 108 ? -1.979 51.465 12.153 1.00 15.02 106 LEU A N 1
ATOM 822 C CA . LEU A 1 108 ? -0.557 51.394 12.512 1.00 16.85 106 LEU A CA 1
ATOM 823 C C . LEU A 1 108 ? -0.078 49.944 12.534 1.00 18.08 106 LEU A C 1
ATOM 824 O O . LEU A 1 108 ? 0.991 49.624 12.006 1.00 16.05 106 LEU A O 1
ATOM 829 N N . ALA A 1 109 ? -0.872 49.068 13.149 1.00 15.05 107 ALA A N 1
ATOM 830 C CA . ALA A 1 109 ? -0.551 47.638 13.194 1.00 18.55 107 ALA A CA 1
ATOM 831 C C . ALA A 1 109 ? -0.466 47.014 11.802 1.00 17.91 107 ALA A C 1
ATOM 832 O O . ALA A 1 109 ? 0.362 46.138 11.558 1.00 15.38 107 ALA A O 1
ATOM 834 N N . PHE A 1 110 ? -1.330 47.448 10.898 1.00 15.31 108 PHE A N 1
ATOM 835 C CA . PHE A 1 110 ? -1.339 46.891 9.553 1.00 14.08 108 PHE A CA 1
ATOM 836 C C . PHE A 1 110 ? -0.083 47.334 8.825 1.00 14.05 108 PHE A C 1
ATOM 837 O O . PHE A 1 110 ? 0.560 46.549 8.112 1.00 14.91 108 PHE A O 1
ATOM 845 N N . GLU A 1 111 ? 0.271 48.601 8.997 1.00 14.10 109 GLU A N 1
ATOM 846 C CA . GLU A 1 111 ? 1.495 49.088 8.386 1.00 14.90 109 GLU A CA 1
ATOM 847 C C . GLU A 1 111 ? 2.706 48.394 8.989 1.00 15.65 109 GLU A C 1
ATOM 848 O O . GLU A 1 111 ? 3.672 48.104 8.271 1.00 18.80 109 GLU A O 1
ATOM 867 N N . ALA A 1 113 ? 2.754 45.396 10.093 1.00 13.90 111 ALA A N 1
ATOM 868 C CA . ALA A 1 113 ? 2.733 43.995 9.683 1.00 15.39 111 ALA A CA 1
ATOM 869 C C . ALA A 1 113 ? 3.378 43.820 8.321 1.00 17.52 111 ALA A C 1
ATOM 870 O O . ALA A 1 113 ? 4.039 42.810 8.053 1.00 20.30 111 ALA A O 1
ATOM 872 N N . HIS A 1 114 ? 3.191 44.806 7.455 1.00 14.97 112 HIS A N 1
ATOM 873 C CA . HIS A 1 114 ? 3.554 44.614 6.052 1.00 15.88 112 HIS A CA 1
ATOM 874 C C . HIS A 1 114 ? 4.687 45.514 5.613 1.00 18.94 112 HIS A C 1
ATOM 875 O O . HIS A 1 114 ? 5.458 45.161 4.725 1.00 18.10 112 HIS A O 1
ATOM 882 N N . TYR A 1 115 ? 4.790 46.681 6.240 1.00 21.39 113 TYR A N 1
ATOM 883 C CA . TYR A 1 115 ? 5.846 47.621 5.892 1.00 21.40 113 TYR A CA 1
ATOM 884 C C . TYR A 1 115 ? 6.529 48.133 7.157 1.00 19.12 113 TYR A C 1
ATOM 885 O O . TYR A 1 115 ? 6.486 49.326 7.440 1.00 21.73 113 TYR A O 1
ATOM 894 N N . PRO A 1 116 ? 7.174 47.233 7.912 1.00 21.91 114 PRO A N 1
ATOM 895 C CA . PRO A 1 116 ? 7.670 47.634 9.240 1.00 28.45 114 PRO A CA 1
ATOM 896 C C . PRO A 1 116 ? 8.738 48.729 9.240 1.00 22.88 114 PRO A C 1
ATOM 897 O O . PRO A 1 116 ? 8.746 49.535 10.172 1.00 24.64 114 PRO A O 1
ATOM 901 N N . THR A 1 117 ? 9.618 48.756 8.245 1.00 26.11 115 THR A N 1
ATOM 902 C CA . THR A 1 117 ? 10.663 49.786 8.189 1.00 29.01 115 THR A CA 1
ATOM 903 C C . THR A 1 117 ? 10.077 51.192 8.070 1.00 27.76 115 THR A C 1
ATOM 904 O O . THR A 1 117 ? 10.541 52.136 8.723 1.00 29.31 115 THR A O 1
ATOM 908 N N . LYS A 1 118 ? 9.063 51.328 7.220 1.00 20.94 116 LYS A N 1
ATOM 909 C CA . LYS A 1 118 ? 8.380 52.603 7.039 1.00 30.90 116 LYS A CA 1
ATOM 910 C C . LYS A 1 118 ? 7.529 52.971 8.254 1.00 25.71 116 LYS A C 1
ATOM 911 O O . LYS A 1 118 ? 7.455 54.136 8.647 1.00 19.15 116 LYS A O 1
ATOM 917 N N . ALA A 1 119 ? 6.887 51.978 8.853 1.00 20.97 117 ALA A N 1
ATOM 918 C CA . ALA A 1 119 ? 5.976 52.238 9.972 1.00 19.51 117 ALA A CA 1
ATOM 919 C C . ALA A 1 119 ? 6.717 52.705 11.220 1.00 16.35 117 ALA A C 1
ATOM 920 O O . ALA A 1 119 ? 6.142 53.385 12.094 1.00 18.30 117 ALA A O 1
ATOM 922 N N . GLU A 1 120 ? 7.993 52.352 11.308 1.00 18.81 118 GLU A N 1
ATOM 923 C CA . GLU A 1 120 ? 8.800 52.731 12.464 1.00 21.01 118 GLU A CA 1
ATOM 924 C C . GLU A 1 120 ? 8.841 54.245 12.692 1.00 28.94 118 GLU A C 1
ATOM 925 O O . GLU A 1 120 ? 8.979 54.705 13.831 1.00 24.51 118 GLU A O 1
ATOM 931 N N . GLU A 1 121 ? 8.700 55.017 11.619 1.00 22.67 119 GLU A N 1
ATOM 932 C CA . GLU A 1 121 ? 8.767 56.473 11.718 1.00 22.88 119 GLU A CA 1
ATOM 933 C C . GLU A 1 121 ? 7.632 57.084 12.561 1.00 19.59 119 GLU A C 1
ATOM 934 O O . GLU A 1 121 ? 7.754 58.208 13.050 1.00 23.85 119 GLU A O 1
ATOM 940 N N . HIS A 1 122 ? 6.542 56.349 12.728 1.00 19.68 120 HIS A N 1
ATOM 941 C CA . HIS A 1 122 ? 5.387 56.862 13.475 1.00 21.60 120 HIS A CA 1
ATOM 942 C C . HIS A 1 122 ? 5.703 57.028 14.956 1.00 21.04 120 HIS A C 1
ATOM 943 O O . HIS A 1 122 ? 5.062 57.828 15.649 1.00 21.38 120 HIS A O 1
ATOM 950 N N . PHE A 1 123 ? 6.689 56.278 15.445 1.00 19.99 121 PHE A N 1
ATOM 951 C CA . PHE A 1 123 ? 7.049 56.346 16.864 1.00 22.39 121 PHE A CA 1
ATOM 952 C C . PHE A 1 123 ? 7.857 57.584 17.193 1.00 25.24 121 PHE A C 1
ATOM 953 O O . PHE A 1 123 ? 8.115 57.862 18.360 1.00 27.66 121 PHE A O 1
ATOM 961 N N . ASN A 1 124 ? 8.246 58.320 16.156 1.00 26.59 122 ASN A N 1
ATOM 962 C CA . ASN A 1 124 ? 8.917 59.607 16.303 1.00 27.70 122 ASN A CA 1
ATOM 963 C C . ASN A 1 124 ? 7.960 60.799 16.282 1.00 25.64 122 ASN A C 1
ATOM 964 O O . ASN A 1 124 ? 8.376 61.943 16.493 1.00 29.33 122 ASN A O 1
ATOM 969 N N . SER A 1 125 ? 6.684 60.529 16.030 1.00 22.57 123 SER A N 1
ATOM 970 C CA . SER A 1 125 ? 5.699 61.582 15.822 1.00 22.86 123 SER A CA 1
ATOM 971 C C . SER A 1 125 ? 5.426 62.307 17.138 1.00 24.22 123 SER A C 1
ATOM 972 O O . SER A 1 125 ? 5.592 61.722 18.220 1.00 20.67 123 SER A O 1
ATOM 975 N N . THR A 1 126 ? 5.012 63.570 17.046 1.00 27.68 124 THR A N 1
ATOM 976 C CA . THR A 1 126 ? 4.740 64.377 18.238 1.00 22.56 124 THR A CA 1
ATOM 977 C C . THR A 1 126 ? 3.726 63.686 19.149 1.00 23.79 124 THR A C 1
ATOM 978 O O . THR A 1 126 ? 3.894 63.650 20.368 1.00 24.19 124 THR A O 1
ATOM 982 N N . ARG A 1 127 ? 2.677 63.123 18.561 1.00 20.59 125 ARG A N 1
ATOM 983 C CA . ARG A 1 127 ? 1.618 62.537 19.380 1.00 18.94 125 ARG A CA 1
ATOM 984 C C . ARG A 1 127 ? 2.113 61.278 20.099 1.00 20.84 125 ARG A C 1
ATOM 985 O O . ARG A 1 127 ? 1.856 61.101 21.294 1.00 18.80 125 ARG A O 1
ATOM 993 N N . VAL A 1 128 ? 2.837 60.412 19.397 1.00 15.12 126 VAL A N 1
ATOM 994 C CA . VAL A 1 128 ? 3.286 59.174 20.039 1.00 14.64 126 VAL A CA 1
ATOM 995 C C . VAL A 1 128 ? 4.337 59.498 21.088 1.00 22.19 126 VAL A C 1
ATOM 996 O O . VAL A 1 128 ? 4.343 58.916 22.173 1.00 22.28 126 VAL A O 1
ATOM 1000 N N . ARG A 1 129 ? 5.217 60.443 20.776 1.00 22.13 127 ARG A N 1
ATOM 1001 C CA . ARG A 1 129 ? 6.208 60.865 21.760 1.00 23.00 127 ARG A CA 1
ATOM 1002 C C . ARG A 1 129 ? 5.563 61.469 22.995 1.00 23.15 127 ARG A C 1
ATOM 1003 O O . ARG A 1 129 ? 6.008 61.213 24.109 1.00 28.11 127 ARG A O 1
ATOM 1006 N N . THR A 1 130 ? 4.515 62.266 22.806 1.00 23.89 128 THR A N 1
ATOM 1007 C CA . THR A 1 130 ? 3.833 62.879 23.950 1.00 21.98 128 THR A CA 1
ATOM 1008 C C . THR A 1 130 ? 3.194 61.826 24.850 1.00 20.92 128 THR A C 1
ATOM 1009 O O . THR A 1 130 ? 3.300 61.895 26.083 1.00 25.40 128 THR A O 1
ATOM 1013 N N . GLU A 1 131 ? 2.539 60.854 24.223 1.00 23.29 129 GLU A N 1
ATOM 1014 C CA . GLU A 1 131 ? 1.707 59.874 24.923 1.00 28.21 129 GLU A CA 1
ATOM 1015 C C . GLU A 1 131 ? 2.513 58.688 25.448 1.00 20.07 129 GLU A C 1
ATOM 1016 O O . GLU A 1 131 ? 2.074 57.994 26.369 1.00 25.95 129 GLU A O 1
ATOM 1022 N N . PHE A 1 132 ? 3.668 58.446 24.832 1.00 20.81 130 PHE A N 1
ATOM 1023 C CA . PHE A 1 132 ? 4.596 57.387 25.257 1.00 21.52 130 PHE A CA 1
ATOM 1024 C C . PHE A 1 132 ? 6.009 57.971 25.320 1.00 25.66 130 PHE A C 1
ATOM 1025 O O . PHE A 1 132 ? 6.834 57.735 24.425 1.00 25.18 130 PHE A O 1
ATOM 1033 N N . PRO A 1 133 ? 6.289 58.757 26.374 1.00 23.22 131 PRO A N 1
ATOM 1034 C CA . PRO A 1 133 ? 7.524 59.557 26.400 1.00 26.13 131 PRO A CA 1
ATOM 1035 C C . PRO A 1 133 ? 8.809 58.782 26.714 1.00 30.15 131 PRO A C 1
ATOM 1036 O O . PRO A 1 133 ? 9.890 59.238 26.329 1.00 35.55 131 PRO A O 1
ATOM 1040 N N . GLY A 1 134 ? 8.704 57.643 27.393 1.00 29.91 132 GLY A N 1
ATOM 1041 C CA . GLY A 1 134 ? 9.888 56.905 27.792 1.00 32.77 132 GLY A CA 1
ATOM 1042 C C . GLY A 1 134 ? 10.164 55.689 26.931 1.00 31.52 132 GLY A C 1
ATOM 1043 O O . GLY A 1 134 ? 9.243 55.119 26.335 1.00 25.40 132 GLY A O 1
ATOM 1044 N N . GLU A 1 135 ? 11.434 55.291 26.872 1.00 35.64 133 GLU A N 1
ATOM 1045 C CA . GLU A 1 135 ? 11.847 54.104 26.125 1.00 34.66 133 GLU A CA 1
ATOM 1046 C C . GLU A 1 135 ? 10.941 52.921 26.424 1.00 32.36 133 GLU A C 1
ATOM 1047 O O . GLU A 1 135 ? 10.491 52.218 25.521 1.00 27.21 133 GLU A O 1
ATOM 1053 N N . ASN A 1 136 ? 10.688 52.699 27.708 1.00 34.44 134 ASN A N 1
ATOM 1054 C CA . ASN A 1 136 ? 9.875 51.572 28.136 1.00 30.90 134 ASN A CA 1
ATOM 1055 C C . ASN A 1 136 ? 8.394 51.711 27.752 1.00 26.51 134 ASN A C 1
ATOM 1056 O O . ASN A 1 136 ? 7.702 50.709 27.480 1.00 25.08 134 ASN A O 1
ATOM 1061 N N . ASP A 1 137 ? 7.904 52.949 27.716 1.00 22.77 135 ASP A N 1
ATOM 1062 C CA . ASP A 1 137 ? 6.551 53.199 27.238 1.00 18.27 135 ASP A CA 1
ATOM 1063 C C . ASP A 1 137 ? 6.439 52.747 25.782 1.00 22.78 135 ASP A C 1
ATOM 1064 O O . ASP A 1 137 ? 5.457 52.120 25.381 1.00 22.97 135 ASP A O 1
ATOM 1069 N N . ILE A 1 138 ? 7.455 53.076 24.989 1.00 20.63 136 ILE A N 1
ATOM 1070 C CA . ILE A 1 138 ? 7.446 52.720 23.569 1.00 17.45 136 ILE A CA 1
ATOM 1071 C C . ILE A 1 138 ? 7.589 51.214 23.437 1.00 18.63 136 ILE A C 1
ATOM 1072 O O . ILE A 1 138 ? 6.935 50.592 22.608 1.00 17.24 136 ILE A O 1
ATOM 1077 N N . ASP A 1 139 ? 8.457 50.625 24.260 1.00 21.73 137 ASP A N 1
ATOM 1078 C CA . ASP A 1 139 ? 8.666 49.172 24.247 1.00 24.11 137 ASP A CA 1
ATOM 1079 C C . ASP A 1 139 ? 7.368 48.394 24.470 1.00 26.30 137 ASP A C 1
ATOM 1080 O O . ASP A 1 139 ? 7.084 47.442 23.747 1.00 26.81 137 ASP A O 1
ATOM 1085 N N . ASN A 1 140 ? 6.599 48.783 25.485 1.00 22.70 138 ASN A N 1
ATOM 1086 C CA . ASN A 1 140 ? 5.318 48.124 25.751 1.00 22.92 138 ASN A CA 1
ATOM 1087 C C . ASN A 1 140 ? 4.285 48.414 24.671 1.00 19.71 138 ASN A C 1
ATOM 1088 O O . ASN A 1 140 ? 3.450 47.554 24.353 1.00 20.56 138 ASN A O 1
ATOM 1093 N N . LEU A 1 141 ? 4.314 49.628 24.118 1.00 19.01 139 LEU A N 1
ATOM 1094 C CA . LEU A 1 141 ? 3.416 49.975 23.012 1.00 18.11 139 LEU A CA 1
ATOM 1095 C C . LEU A 1 141 ? 3.619 48.980 21.875 1.00 18.20 139 LEU A C 1
ATOM 1096 O O . LEU A 1 141 ? 2.650 48.457 21.309 1.00 18.73 139 LEU A O 1
ATOM 1101 N N . LYS A 1 142 ? 4.878 48.689 21.556 1.00 19.20 140 LYS A N 1
ATOM 1102 C CA . LYS A 1 142 ? 5.177 47.752 20.479 1.00 17.62 140 LYS A CA 1
ATOM 1103 C C . LYS A 1 142 ? 4.929 46.290 20.848 1.00 18.51 140 LYS A C 1
ATOM 1104 O O . LYS A 1 142 ? 4.277 45.550 20.093 1.00 18.75 140 LYS A O 1
ATOM 1110 N N . ALA A 1 143 ? 5.454 45.874 21.992 1.00 18.73 141 ALA A N 1
ATOM 1111 C CA . ALA A 1 143 ? 5.494 44.448 22.328 1.00 17.84 141 ALA A CA 1
ATOM 1112 C C . ALA A 1 143 ? 4.184 43.941 22.917 1.00 18.73 141 ALA A C 1
ATOM 1113 O O . ALA A 1 143 ? 3.869 42.760 22.792 1.00 21.21 141 ALA A O 1
ATOM 1115 N N . VAL A 1 144 ? 3.432 44.817 23.583 1.00 22.67 142 VAL A N 1
ATOM 1116 C CA . VAL A 1 144 ? 2.195 44.382 24.241 1.00 20.01 142 VAL A CA 1
ATOM 1117 C C . VAL A 1 144 ? 0.948 44.901 23.538 1.00 22.97 142 VAL A C 1
ATOM 1118 O O . VAL A 1 144 ? 0.028 44.130 23.231 1.00 25.02 142 VAL A O 1
ATOM 1122 N N . ILE A 1 145 ? 0.920 46.205 23.269 1.00 17.31 143 ILE A N 1
ATOM 1123 C CA . ILE A 1 145 ? -0.293 46.841 22.759 1.00 13.56 143 ILE A CA 1
ATOM 1124 C C . ILE A 1 145 ? -0.508 46.587 21.267 1.00 17.42 143 ILE A C 1
ATOM 1125 O O . ILE A 1 145 ? -1.594 46.191 20.854 1.00 16.68 143 ILE A O 1
ATOM 1130 N N . LEU A 1 146 ? 0.532 46.780 20.469 1.00 17.32 144 LEU A N 1
ATOM 1131 C CA . LEU A 1 146 ? 0.412 46.574 19.023 1.00 16.52 144 LEU A CA 1
ATOM 1132 C C . LEU A 1 146 ? 0.570 45.104 18.588 1.00 15.77 144 LEU A C 1
ATOM 1133 O O . LEU A 1 146 ? -0.060 44.664 17.615 1.00 17.59 144 LEU A O 1
ATOM 1138 N N . ASN A 1 147 ? 1.399 44.356 19.306 1.00 19.99 145 ASN A N 1
ATOM 1139 C CA . ASN A 1 147 ? 1.795 43.002 18.902 1.00 17.28 145 ASN A CA 1
ATOM 1140 C C . ASN A 1 147 ? 0.693 42.007 18.505 1.00 18.51 145 ASN A C 1
ATOM 1141 O O . ASN A 1 147 ? 0.816 41.343 17.477 1.00 22.86 145 ASN A O 1
ATOM 1146 N N . PRO A 1 148 ? -0.380 41.894 19.308 1.00 16.79 146 PRO A N 1
ATOM 1147 C CA . PRO A 1 148 ? -1.420 40.932 18.919 1.00 20.07 146 PRO A CA 1
ATOM 1148 C C . PRO A 1 148 ? -2.133 41.331 17.630 1.00 20.19 146 PRO A C 1
ATOM 1149 O O . PRO A 1 148 ? -2.591 40.472 16.858 1.00 18.84 146 PRO A O 1
ATOM 1153 N N . ILE A 1 149 ? -2.234 42.632 17.398 1.00 21.69 147 ILE A N 1
ATOM 1154 C CA . ILE A 1 149 ? -2.922 43.098 16.214 1.00 14.17 147 ILE A CA 1
ATOM 1155 C C . ILE A 1 149 ? -2.006 42.897 14.998 1.00 16.77 147 ILE A C 1
ATOM 1156 O O . ILE A 1 149 ? -2.454 42.442 13.941 1.00 19.07 147 ILE A O 1
ATOM 1161 N N . ILE A 1 150 ? -0.719 43.218 15.153 1.00 19.13 148 ILE A N 1
ATOM 1162 C CA . ILE A 1 150 ? 0.254 42.974 14.088 1.00 19.44 148 ILE A CA 1
ATOM 1163 C C . ILE A 1 150 ? 0.244 41.489 13.730 1.00 22.57 148 ILE A C 1
ATOM 1164 O O . ILE A 1 150 ? 0.238 41.122 12.551 1.00 19.23 148 ILE A O 1
ATOM 1169 N N . ALA A 1 151 ? 0.209 40.631 14.748 1.00 16.64 149 ALA A N 1
ATOM 1170 C CA . ALA A 1 151 ? 0.254 39.184 14.518 1.00 20.16 149 ALA A CA 1
ATOM 1171 C C . ALA A 1 151 ? -0.979 38.710 13.748 1.00 22.80 149 ALA A C 1
ATOM 1172 O O . ALA A 1 151 ? -0.911 37.777 12.938 1.00 22.53 149 ALA A O 1
ATOM 1174 N N . PHE A 1 152 ? -2.103 39.373 13.993 1.00 20.23 150 PHE A N 1
ATOM 1175 C CA . PHE A 1 152 ? -3.336 39.042 13.293 1.00 21.73 150 PHE A CA 1
ATOM 1176 C C . PHE A 1 152 ? -3.212 39.331 11.808 1.00 19.94 150 PHE A C 1
ATOM 1177 O O . PHE A 1 152 ? -3.586 38.514 10.967 1.00 20.81 150 PHE A O 1
ATOM 1185 N N . PHE A 1 153 ? -2.700 40.507 11.475 1.00 18.76 151 PHE A N 1
ATOM 1186 C CA . PHE A 1 153 ? -2.562 40.877 10.072 1.00 19.42 151 PHE A CA 1
ATOM 1187 C C . PHE A 1 153 ? -1.526 40.019 9.355 1.00 22.24 151 PHE A C 1
ATOM 1188 O O . PHE A 1 153 ? -1.624 39.782 8.145 1.00 24.41 151 PHE A O 1
ATOM 1196 N N . GLN A 1 154 ? -0.539 39.520 10.088 1.00 17.59 152 GLN A N 1
ATOM 1197 C CA . GLN A 1 154 ? 0.485 38.710 9.440 1.00 21.04 152 GLN A CA 1
ATOM 1198 C C . GLN A 1 154 ? 0.000 37.302 9.133 1.00 26.71 152 GLN A C 1
ATOM 1199 O O . GLN A 1 154 ? 0.460 36.673 8.185 1.00 29.84 152 GLN A O 1
ATOM 1205 N N . SER A 1 155 ? -0.955 36.822 9.921 1.00 29.01 153 SER A N 1
ATOM 1206 C CA . SER A 1 155 ? -1.526 35.502 9.696 1.00 38.59 153 SER A CA 1
ATOM 1207 C C . SER A 1 155 ? -3.057 35.540 9.708 1.00 34.98 153 SER A C 1
ATOM 1208 O O . SER A 1 155 ? -3.702 35.180 10.692 1.00 37.82 153 SER A O 1
ATOM 1220 N N . PRO B 1 4 ? -13.058 77.482 17.593 1.00 38.49 2 PRO B N 1
ATOM 1221 C CA . PRO B 1 4 ? -12.252 77.176 16.399 1.00 35.80 2 PRO B CA 1
ATOM 1222 C C . PRO B 1 4 ? -12.791 75.987 15.601 1.00 33.93 2 PRO B C 1
ATOM 1223 O O . PRO B 1 4 ? -13.617 75.221 16.113 1.00 32.38 2 PRO B O 1
ATOM 1227 N N . LEU B 1 5 ? -12.310 75.842 14.364 1.00 29.83 3 LEU B N 1
ATOM 1228 C CA . LEU B 1 5 ? -12.653 74.705 13.516 1.00 27.87 3 LEU B CA 1
ATOM 1229 C C . LEU B 1 5 ? -12.298 73.413 14.243 1.00 24.43 3 LEU B C 1
ATOM 1230 O O . LEU B 1 5 ? -11.390 73.402 15.078 1.00 26.75 3 LEU B O 1
ATOM 1235 N N . THR B 1 6 ? -13.014 72.332 13.946 1.00 23.34 4 THR B N 1
ATOM 1236 C CA . THR B 1 6 ? -12.706 71.050 14.571 1.00 22.07 4 THR B CA 1
ATOM 1237 C C . THR B 1 6 ? -11.271 70.597 14.268 1.00 28.94 4 THR B C 1
ATOM 1238 O O . THR B 1 6 ? -10.579 70.091 15.153 1.00 22.78 4 THR B O 1
ATOM 1242 N N . GLN B 1 7 ? -10.816 70.778 13.030 1.00 27.43 5 GLN B N 1
ATOM 1243 C CA . GLN B 1 7 ? -9.452 70.365 12.701 1.00 23.71 5 GLN B CA 1
ATOM 1244 C C . GLN B 1 7 ? -8.432 71.217 13.450 1.00 25.56 5 GLN B C 1
ATOM 1245 O O . GLN B 1 7 ? -7.361 70.728 13.819 1.00 21.31 5 GLN B O 1
ATOM 1251 N N . THR B 1 8 ? -8.775 72.480 13.696 1.00 25.25 6 THR B N 1
ATOM 1252 C CA . THR B 1 8 ? -7.926 73.347 14.516 1.00 23.49 6 THR B CA 1
ATOM 1253 C C . THR B 1 8 ? -7.782 72.787 15.928 1.00 25.14 6 THR B C 1
ATOM 1254 O O . THR B 1 8 ? -6.679 72.724 16.482 1.00 24.12 6 THR B O 1
ATOM 1258 N N . GLN B 1 9 ? -8.897 72.379 16.516 1.00 21.35 7 GLN B N 1
ATOM 1259 C CA . GLN B 1 9 ? -8.865 71.833 17.874 1.00 26.75 7 GLN B CA 1
ATOM 1260 C C . GLN B 1 9 ? -7.959 70.603 17.979 1.00 27.64 7 GLN B C 1
ATOM 1261 O O . GLN B 1 9 ? -7.211 70.451 18.944 1.00 22.96 7 GLN B O 1
ATOM 1267 N N . ARG B 1 10 ? -8.038 69.714 16.994 1.00 21.24 8 ARG B N 1
ATOM 1268 C CA . ARG B 1 10 ? -7.260 68.476 17.052 1.00 23.87 8 ARG B CA 1
ATOM 1269 C C . ARG B 1 10 ? -5.782 68.739 16.825 1.00 20.47 8 ARG B C 1
ATOM 1270 O O . ARG B 1 10 ? -4.929 68.140 17.487 1.00 22.53 8 ARG B O 1
ATOM 1278 N N . LEU B 1 11 ? -5.486 69.601 15.858 1.00 19.46 9 LEU B N 1
ATOM 1279 C CA . LEU B 1 11 ? -4.108 69.990 15.569 1.00 21.91 9 LEU B CA 1
ATOM 1280 C C . LEU B 1 11 ? -3.469 70.726 16.742 1.00 24.84 9 LEU B C 1
ATOM 1281 O O . LEU B 1 11 ? -2.299 70.495 17.057 1.00 22.94 9 LEU B O 1
ATOM 1286 N N . ILE B 1 12 ? -4.233 71.594 17.408 1.00 21.51 10 ILE B N 1
ATOM 1287 C CA . ILE B 1 12 ? -3.730 72.255 18.618 1.00 20.36 10 ILE B CA 1
ATOM 1288 C C . ILE B 1 12 ? -3.476 71.225 19.735 1.00 29.17 10 ILE B C 1
ATOM 1289 O O . ILE B 1 12 ? -2.470 71.295 20.456 1.00 25.65 10 ILE B O 1
ATOM 1294 N N . ASN B 1 13 ? -4.387 70.264 19.877 1.00 24.55 11 ASN B N 1
ATOM 1295 C CA . ASN B 1 13 ? -4.196 69.191 20.852 1.00 26.54 11 ASN B CA 1
ATOM 1296 C C . ASN B 1 13 ? -2.863 68.464 20.665 1.00 26.29 11 ASN B C 1
ATOM 1297 O O . ASN B 1 13 ? -2.148 68.167 21.627 1.00 27.16 11 ASN B O 1
ATOM 1302 N N . THR B 1 14 ? -2.520 68.191 19.414 1.00 22.91 12 THR B N 1
ATOM 1303 C CA . THR B 1 14 ? -1.290 67.471 19.121 1.00 26.44 12 THR B CA 1
ATOM 1304 C C . THR B 1 14 ? -0.040 68.360 19.201 1.00 24.08 12 THR B C 1
ATOM 1305 O O . THR B 1 14 ? 0.949 67.991 19.836 1.00 23.03 12 THR B O 1
ATOM 1309 N N . TYR B 1 15 ? -0.099 69.533 18.577 1.00 20.98 13 TYR B N 1
ATOM 1310 C CA . TYR B 1 15 ? 1.090 70.364 18.390 1.00 20.68 13 TYR B CA 1
ATOM 1311 C C . TYR B 1 15 ? 1.203 71.563 19.316 1.00 25.74 13 TYR B C 1
ATOM 1312 O O . TYR B 1 15 ? 2.291 72.135 19.446 1.00 23.58 13 TYR B O 1
ATOM 1321 N N . GLY B 1 16 ? 0.097 71.946 19.954 1.00 24.24 14 GLY B N 1
ATOM 1322 C CA . GLY B 1 16 ? 0.038 73.190 20.697 1.00 22.12 14 GLY B CA 1
ATOM 1323 C C . GLY B 1 16 ? 1.102 73.352 21.768 1.00 29.42 14 GLY B C 1
ATOM 1324 O O . GLY B 1 16 ? 1.704 74.422 21.890 1.00 24.51 14 GLY B O 1
ATOM 1325 N N . ALA B 1 17 ? 1.344 72.300 22.547 1.00 24.29 15 ALA B N 1
ATOM 1326 C CA . ALA B 1 17 ? 2.237 72.427 23.696 1.00 29.26 15 ALA B CA 1
ATOM 1327 C C . ALA B 1 17 ? 3.690 72.671 23.286 1.00 25.63 15 ALA B C 1
ATOM 1328 O O . ALA B 1 17 ? 4.405 73.414 23.959 1.00 29.60 15 ALA B O 1
ATOM 1330 N N . SER B 1 18 ? 4.123 72.029 22.203 1.00 24.26 16 SER B N 1
ATOM 1331 C CA . SER B 1 18 ? 5.518 72.112 21.772 1.00 24.82 16 SER B CA 1
ATOM 1332 C C . SER B 1 18 ? 5.799 73.329 20.896 1.00 25.22 16 SER B C 1
ATOM 1333 O O . SER B 1 18 ? 6.952 73.708 20.706 1.00 24.95 16 SER B O 1
ATOM 1336 N N . LEU B 1 19 ? 4.747 73.933 20.350 1.00 23.27 17 LEU B N 1
ATOM 1337 C CA . LEU B 1 19 ? 4.886 75.230 19.698 1.00 22.92 17 LEU B CA 1
ATOM 1338 C C . LEU B 1 19 ? 4.950 76.310 20.771 1.00 24.59 17 LEU B C 1
ATOM 1339 O O . LEU B 1 19 ? 5.780 77.239 20.712 1.00 25.63 17 LEU B O 1
ATOM 1344 N N . LYS B 1 20 ? 4.080 76.184 21.772 1.00 25.29 18 LYS B N 1
ATOM 1345 C CA . LYS B 1 20 ? 3.960 77.203 22.812 1.00 27.40 18 LYS B CA 1
ATOM 1346 C C . LYS B 1 20 ? 5.293 77.515 23.506 1.00 30.13 18 LYS B C 1
ATOM 1347 O O . LYS B 1 20 ? 5.613 78.679 23.765 1.00 30.72 18 LYS B O 1
ATOM 1353 N N . ASN B 1 21 ? 6.067 76.473 23.805 1.00 25.61 19 ASN B N 1
ATOM 1354 C CA . ASN B 1 21 ? 7.359 76.650 24.462 1.00 22.89 19 ASN B CA 1
ATOM 1355 C C . ASN B 1 21 ? 8.533 76.601 23.482 1.00 25.10 19 ASN B C 1
ATOM 1356 O O . ASN B 1 21 ? 9.694 76.563 23.889 1.00 27.87 19 ASN B O 1
ATOM 1361 N N . GLY B 1 22 ? 8.229 76.566 22.191 1.00 25.89 20 GLY B N 1
ATOM 1362 C CA . GLY B 1 22 ? 9.272 76.554 21.182 1.00 25.57 20 GLY B CA 1
ATOM 1363 C C . GLY B 1 22 ? 10.141 75.301 21.146 1.00 27.30 20 GLY B C 1
ATOM 1364 O O . GLY B 1 22 ? 11.146 75.259 20.431 1.00 27.49 20 GLY B O 1
ATOM 1365 N N . THR B 1 23 ? 9.763 74.270 21.895 1.00 23.96 21 THR B N 1
ATOM 1366 C CA . THR B 1 23 ? 10.610 73.079 21.982 1.00 25.36 21 THR B CA 1
ATOM 1367 C C . THR B 1 23 ? 10.454 72.096 20.822 1.00 27.19 21 THR B C 1
ATOM 1368 O O . THR B 1 23 ? 11.176 71.100 20.765 1.00 32.61 21 THR B O 1
ATOM 1372 N N . ILE B 1 24 ? 9.517 72.357 19.920 1.00 23.37 22 ILE B N 1
ATOM 1373 C CA . ILE B 1 24 ? 9.292 71.433 18.796 1.00 24.11 22 ILE B CA 1
ATOM 1374 C C . ILE B 1 24 ? 10.580 71.209 17.990 1.00 25.71 22 ILE B C 1
ATOM 1375 O O . ILE B 1 24 ? 11.280 72.167 17.637 1.00 29.36 22 ILE B O 1
ATOM 1380 N N . SER B 1 25 ? 10.900 69.942 17.729 1.00 26.30 23 SER B N 1
ATOM 1381 C CA . SER B 1 25 ? 12.132 69.592 17.027 1.00 33.81 23 SER B CA 1
ATOM 1382 C C . SER B 1 25 ? 12.051 69.947 15.546 1.00 32.09 23 SER B C 1
ATOM 1383 O O . SER B 1 25 ? 10.965 70.238 15.023 1.00 26.93 23 SER B O 1
ATOM 1386 N N . ASN B 1 26 ? 13.205 69.917 14.876 1.00 38.95 24 ASN B N 1
ATOM 1387 C CA . ASN B 1 26 ? 13.265 70.140 13.431 1.00 31.21 24 ASN B CA 1
ATOM 1388 C C . ASN B 1 26 ? 12.397 69.132 12.703 1.00 30.20 24 ASN B C 1
ATOM 1389 O O . ASN B 1 26 ? 11.537 69.504 11.901 1.00 32.24 24 ASN B O 1
ATOM 1394 N N . GLU B 1 27 ? 12.619 67.881 13.050 1.00 32.14 25 GLU B N 1
ATOM 1395 C CA . GLU B 1 27 ? 11.938 66.763 12.475 1.00 37.92 25 GLU B CA 1
ATOM 1396 C C . GLU B 1 27 ? 10.426 66.915 12.549 1.00 31.29 25 GLU B C 1
ATOM 1397 O O . GLU B 1 27 ? 9.743 66.649 11.615 1.00 32.86 25 GLU B O 1
ATOM 1399 N N . GLU B 1 28 ? 9.936 67.337 13.697 1.00 29.77 26 GLU B N 1
ATOM 1400 C CA . GLU B 1 28 ? 8.505 67.467 13.948 1.00 31.33 26 GLU B CA 1
ATOM 1401 C C . GLU B 1 28 ? 7.934 68.716 13.296 1.00 24.65 26 GLU B C 1
ATOM 1402 O O . GLU B 1 28 ? 6.782 68.727 12.856 1.00 25.97 26 GLU B O 1
ATOM 1408 N N . LEU B 1 29 ? 8.736 69.773 13.244 1.00 24.33 27 LEU B N 1
ATOM 1409 C CA . LEU B 1 29 ? 8.310 71.006 12.612 1.00 31.09 27 LEU B CA 1
ATOM 1410 C C . LEU B 1 29 ? 8.231 70.772 11.106 1.00 30.84 27 LEU B C 1
ATOM 1411 O O . LEU B 1 29 ? 7.317 71.252 10.428 1.00 24.25 27 LEU B O 1
ATOM 1416 N N . ILE B 1 30 ? 9.184 70.011 10.585 1.00 28.08 28 ILE B N 1
ATOM 1417 C CA . ILE B 1 30 ? 9.174 69.673 9.170 1.00 28.93 28 ILE B CA 1
ATOM 1418 C C . ILE B 1 30 ? 7.872 68.929 8.822 1.00 28.68 28 ILE B C 1
ATOM 1419 O O . ILE B 1 30 ? 7.258 69.167 7.776 1.00 38.02 28 ILE B O 1
ATOM 1424 N N . ILE B 1 31 ? 7.440 68.056 9.723 1.00 28.08 29 ILE B N 1
ATOM 1425 C CA . ILE B 1 31 ? 6.196 67.310 9.558 1.00 27.99 29 ILE B CA 1
ATOM 1426 C C . ILE B 1 31 ? 4.960 68.209 9.674 1.00 25.81 29 ILE B C 1
ATOM 1427 O O . ILE B 1 31 ? 4.012 68.084 8.895 1.00 27.32 29 ILE B O 1
ATOM 1432 N N . LEU B 1 32 ? 4.968 69.111 10.650 1.00 23.88 30 LEU B N 1
ATOM 1433 C CA . LEU B 1 32 ? 3.855 70.045 10.809 1.00 24.72 30 LEU B CA 1
ATOM 1434 C C . LEU B 1 32 ? 3.689 70.878 9.534 1.00 25.58 30 LEU B C 1
ATOM 1435 O O . LEU B 1 32 ? 2.572 71.237 9.150 1.00 26.80 30 LEU B O 1
ATOM 1440 N N . LEU B 1 33 ? 4.796 71.131 8.841 1.00 20.42 31 LEU B N 1
ATOM 1441 C CA . LEU B 1 33 ? 4.764 72.001 7.665 1.00 22.70 31 LEU B CA 1
ATOM 1442 C C . LEU B 1 33 ? 4.327 71.315 6.358 1.00 22.69 31 LEU B C 1
ATOM 1443 O O . LEU B 1 33 ? 4.336 71.949 5.298 1.00 23.58 31 LEU B O 1
ATOM 1448 N N . ASP B 1 34 ? 3.961 70.036 6.435 1.00 23.83 32 ASP B N 1
ATOM 1449 C CA . ASP B 1 34 ? 3.356 69.322 5.304 1.00 26.76 32 ASP B CA 1
ATOM 1450 C C . ASP B 1 34 ? 2.129 70.123 4.885 1.00 23.93 32 ASP B C 1
ATOM 1451 O O . ASP B 1 34 ? 1.276 70.429 5.717 1.00 25.13 32 ASP B O 1
ATOM 1456 N N . PRO B 1 35 ? 2.064 70.521 3.608 1.00 24.06 33 PRO B N 1
ATOM 1457 C CA . PRO B 1 35 ? 0.891 71.277 3.155 1.00 26.71 33 PRO B CA 1
ATOM 1458 C C . PRO B 1 35 ? -0.440 70.546 3.373 1.00 32.22 33 PRO B C 1
ATOM 1459 O O . PRO B 1 35 ? -1.475 71.210 3.485 1.00 33.06 33 PRO B O 1
ATOM 1463 N N . ASN B 1 36 ? -0.411 69.216 3.458 1.00 22.70 34 ASN B N 1
ATOM 1464 C CA . ASN B 1 36 ? -1.637 68.426 3.653 1.00 29.25 34 ASN B CA 1
ATOM 1465 C C . ASN B 1 36 ? -2.099 68.358 5.107 1.00 22.87 34 ASN B C 1
ATOM 1466 O O . ASN B 1 36 ? -3.078 67.677 5.410 1.00 25.97 34 ASN B O 1
ATOM 1471 N N . THR B 1 37 ? -1.394 69.037 6.009 1.00 20.25 35 THR B N 1
ATOM 1472 C CA . THR B 1 37 ? -1.796 69.055 7.419 1.00 18.21 35 THR B CA 1
ATOM 1473 C C . THR B 1 37 ? -3.145 69.750 7.576 1.00 22.46 35 THR B C 1
ATOM 1474 O O . THR B 1 37 ? -3.989 69.328 8.371 1.00 20.34 35 THR B O 1
ATOM 1478 N N . PHE B 1 38 ? -3.338 70.813 6.800 1.00 25.16 36 PHE B N 1
ATOM 1479 C CA . PHE B 1 38 ? -4.583 71.571 6.810 1.00 24.26 36 PHE B CA 1
ATOM 1480 C C . PHE B 1 38 ? -5.343 71.311 5.521 1.00 24.64 36 PHE B C 1
ATOM 1481 O O . PHE B 1 38 ? -4.755 71.272 4.428 1.00 25.96 36 PHE B O 1
ATOM 1489 N N . THR B 1 39 ? -6.644 71.089 5.631 1.00 20.74 37 THR B N 1
ATOM 1490 C CA . THR B 1 39 ? -7.430 70.754 4.444 1.00 22.29 37 THR B CA 1
ATOM 1491 C C . THR B 1 39 ? -8.560 71.755 4.267 1.00 22.70 37 THR B C 1
ATOM 1492 O O . THR B 1 39 ? -8.995 72.379 5.228 1.00 22.25 37 THR B O 1
ATOM 1496 N N . LYS B 1 40 ? -9.057 71.888 3.037 1.00 23.84 38 LYS B N 1
ATOM 1497 C CA . LYS B 1 40 ? -10.209 72.731 2.773 1.00 24.49 38 LYS B CA 1
ATOM 1498 C C . LYS B 1 40 ? -11.486 71.938 2.859 1.00 26.55 38 LYS B C 1
ATOM 1499 O O . LYS B 1 40 ? -11.454 70.751 2.814 1.00 27.78 38 LYS B O 1
ATOM 1505 N N . SER B 1 41 ? -12.612 72.616 2.949 1.00 27.37 39 SER B N 1
ATOM 1506 C CA . SER B 1 41 ? -13.899 71.933 2.928 1.00 29.98 39 SER B CA 1
ATOM 1507 C C . SER B 1 41 ? -14.181 71.464 1.501 1.00 31.81 39 SER B C 1
ATOM 1508 O O . SER B 1 41 ? -13.520 71.902 0.558 1.00 30.98 39 SER B O 1
ATOM 1511 N N . GLU B 1 42 ? -15.151 70.569 1.340 1.00 34.79 40 GLU B N 1
ATOM 1512 C CA . GLU B 1 42 ? -15.450 70.007 0.021 1.00 37.28 40 GLU B CA 1
ATOM 1513 C C . GLU B 1 42 ? -16.130 70.985 -0.930 1.00 37.83 40 GLU B C 1
ATOM 1514 O O . GLU B 1 42 ? -17.046 71.717 -0.550 1.00 38.07 40 GLU B O 1
ATOM 1520 N N . GLY B 1 43 ? -15.683 70.976 -2.180 1.00 36.11 41 GLY B N 1
ATOM 1521 C CA . GLY B 1 43 ? -16.277 71.813 -3.205 1.00 42.96 41 GLY B CA 1
ATOM 1522 C C . GLY B 1 43 ? -16.160 73.310 -2.962 1.00 36.50 41 GLY B C 1
ATOM 1523 O O . GLY B 1 43 ? -15.176 73.797 -2.394 1.00 34.92 41 GLY B O 1
ATOM 1524 N N . TYR B 1 44 ? -17.182 74.041 -3.400 1.00 35.33 42 TYR B N 1
ATOM 1525 C CA . TYR B 1 44 ? -17.171 75.503 -3.426 1.00 36.21 42 TYR B CA 1
ATOM 1526 C C . TYR B 1 44 ? -17.117 76.147 -2.032 1.00 33.51 42 TYR B C 1
ATOM 1527 O O . TYR B 1 44 ? -17.950 75.861 -1.179 1.00 33.68 42 TYR B O 1
ATOM 1536 N N . VAL B 1 45 ? -16.132 77.014 -1.803 1.00 26.15 43 VAL B N 1
ATOM 1537 C CA . VAL B 1 45 ? -16.092 77.787 -0.569 1.00 24.24 43 VAL B CA 1
ATOM 1538 C C . VAL B 1 45 ? -16.901 79.063 -0.767 1.00 26.34 43 VAL B C 1
ATOM 1539 O O . VAL B 1 45 ? -16.501 79.956 -1.522 1.00 36.93 43 VAL B O 1
ATOM 1543 N N . ASP B 1 46 ? -18.049 79.132 -0.095 1.00 27.98 44 ASP B N 1
ATOM 1544 C CA . ASP B 1 46 ? -19.019 80.209 -0.286 1.00 30.87 44 ASP B CA 1
ATOM 1545 C C . ASP B 1 46 ? -18.572 81.485 0.422 1.00 32.11 44 ASP B C 1
ATOM 1546 O O . ASP B 1 46 ? -18.521 81.526 1.653 1.00 32.36 44 ASP B O 1
ATOM 1551 N N . PRO B 1 47 ? -18.250 82.541 -0.350 1.00 31.49 45 PRO B N 1
ATOM 1552 C CA . PRO B 1 47 ? -17.805 83.805 0.250 1.00 29.56 45 PRO B CA 1
ATOM 1553 C C . PRO B 1 47 ? -18.924 84.440 1.066 1.00 31.31 45 PRO B C 1
ATOM 1554 O O . PRO B 1 47 ? -18.654 85.293 1.912 1.00 33.12 45 PRO B O 1
ATOM 1558 N N . ASN B 1 48 ? -20.158 84.013 0.800 1.00 34.17 46 ASN B N 1
ATOM 1559 C CA . ASN B 1 48 ? -21.357 84.590 1.399 1.00 36.96 46 ASN B CA 1
ATOM 1560 C C . ASN B 1 48 ? -21.838 83.865 2.657 1.00 46.36 46 ASN B C 1
ATOM 1561 O O . ASN B 1 48 ? -22.904 84.180 3.195 1.00 45.75 46 ASN B O 1
ATOM 1566 N N . ALA B 1 49 ? -21.056 82.888 3.110 1.00 36.48 47 ALA B N 1
ATOM 1567 C CA . ALA B 1 49 ? -21.398 82.091 4.285 1.00 32.66 47 ALA B CA 1
ATOM 1568 C C . ALA B 1 49 ? -20.189 82.099 5.213 1.00 40.50 47 ALA B C 1
ATOM 1569 O O . ALA B 1 49 ? -19.060 82.278 4.747 1.00 34.37 47 ALA B O 1
ATOM 1571 N N . PRO B 1 50 ? -20.415 81.894 6.523 1.00 31.92 48 PRO B N 1
ATOM 1572 C CA . PRO B 1 50 ? -19.319 82.028 7.491 1.00 30.15 48 PRO B CA 1
ATOM 1573 C C . PRO B 1 50 ? -18.247 80.964 7.321 1.00 27.92 48 PRO B C 1
ATOM 1574 O O . PRO B 1 50 ? -18.515 79.890 6.765 1.00 27.84 48 PRO B O 1
ATOM 1578 N N . VAL B 1 51 ? -17.042 81.251 7.815 1.00 30.54 49 VAL B N 1
ATOM 1579 C CA . VAL B 1 51 ? -16.030 80.210 7.959 1.00 29.81 49 VAL B CA 1
ATOM 1580 C C . VAL B 1 51 ? -16.543 79.194 8.982 1.00 27.68 49 VAL B C 1
ATOM 1581 O O . VAL B 1 51 ? -16.989 79.564 10.075 1.00 35.29 49 VAL B O 1
ATOM 1585 N N . SER B 1 52 ? -16.495 77.918 8.613 1.00 26.12 50 SER B N 1
ATOM 1586 C CA . SER B 1 52 ? -16.976 76.828 9.465 1.00 28.93 50 SER B CA 1
ATOM 1587 C C . SER B 1 52 ? -16.394 75.509 8.976 1.00 28.71 50 SER B C 1
ATOM 1588 O O . SER B 1 52 ? -15.755 75.476 7.917 1.00 24.07 50 SER B O 1
ATOM 1591 N N . ASP B 1 53 ? -16.632 74.430 9.729 1.00 26.58 51 ASP B N 1
ATOM 1592 C CA . ASP B 1 53 ? -16.187 73.085 9.344 1.00 32.89 51 ASP B CA 1
ATOM 1593 C C . ASP B 1 53 ? -16.597 72.727 7.906 1.00 31.41 51 ASP B C 1
ATOM 1594 O O . ASP B 1 53 ? -15.864 72.052 7.191 1.00 30.47 51 ASP B O 1
ATOM 1599 N N . SER B 1 54 ? -17.771 73.184 7.486 1.00 28.22 52 SER B N 1
ATOM 1600 C CA . SER B 1 54 ? -18.299 72.826 6.170 1.00 29.70 52 SER B CA 1
ATOM 1601 C C . SER B 1 54 ? -17.947 73.829 5.067 1.00 32.00 52 SER B C 1
ATOM 1602 O O . SER B 1 54 ? -18.211 73.585 3.884 1.00 33.99 52 SER B O 1
ATOM 1605 N N . ASN B 1 55 ? -17.360 74.957 5.448 1.00 28.43 53 ASN B N 1
ATOM 1606 C CA . ASN B 1 55 ? -17.114 76.026 4.490 1.00 28.09 53 ASN B CA 1
ATOM 1607 C C . ASN B 1 55 ? -15.825 76.760 4.827 1.00 30.08 53 ASN B C 1
ATOM 1608 O O . ASN B 1 55 ? -15.836 77.758 5.537 1.00 24.04 53 ASN B O 1
ATOM 1613 N N . HIS B 1 56 ? -14.698 76.256 4.335 1.00 21.24 54 HIS B N 1
ATOM 1614 C CA . HIS B 1 56 ? -13.436 76.952 4.567 1.00 22.75 54 HIS B CA 1
ATOM 1615 C C . HIS B 1 56 ? -12.422 76.571 3.516 1.00 21.92 54 HIS B C 1
ATOM 1616 O O . HIS B 1 56 ? -12.355 75.413 3.084 1.00 24.16 54 HIS B O 1
ATOM 1623 N N . SER B 1 57 ? -11.632 77.554 3.111 1.00 22.93 55 SER B N 1
ATOM 1624 C CA . SER B 1 57 ? -10.485 77.297 2.265 1.00 20.65 55 SER B CA 1
ATOM 1625 C C . SER B 1 57 ? -9.333 76.784 3.113 1.00 21.54 55 SER B C 1
ATOM 1626 O O . SER B 1 57 ? -9.408 76.762 4.351 1.00 18.97 55 SER B O 1
ATOM 1629 N N . LYS B 1 58 ? -8.264 76.347 2.460 1.00 19.79 56 LYS B N 1
ATOM 1630 C CA . LYS B 1 58 ? -7.089 75.908 3.202 1.00 18.38 56 LYS B CA 1
ATOM 1631 C C . LYS B 1 58 ? -6.528 77.045 4.068 1.00 21.01 56 LYS B C 1
ATOM 1632 O O . LYS B 1 58 ? -6.234 76.849 5.251 1.00 20.38 56 LYS B O 1
ATOM 1646 N N . ASP B 1 60 ? -8.131 79.634 5.162 1.00 23.57 58 ASP B N 1
ATOM 1647 C CA . ASP B 1 60 ? -9.100 79.855 6.247 1.00 17.53 58 ASP B CA 1
ATOM 1648 C C . ASP B 1 60 ? -8.760 78.987 7.447 1.00 19.49 58 ASP B C 1
ATOM 1649 O O . ASP B 1 60 ? -8.783 79.454 8.602 1.00 19.16 58 ASP B O 1
ATOM 1654 N N . ALA B 1 61 ? -8.454 77.722 7.177 1.00 16.76 59 ALA B N 1
ATOM 1655 C CA . ALA B 1 61 ? -8.139 76.780 8.246 1.00 19.04 59 ALA B CA 1
ATOM 1656 C C . ALA B 1 61 ? -6.796 77.117 8.869 1.00 18.02 59 ALA B C 1
ATOM 1657 O O . ALA B 1 61 ? -6.623 77.032 10.094 1.00 19.92 59 ALA B O 1
ATOM 1659 N N . ILE B 1 62 ? -5.830 77.475 8.030 1.00 15.37 60 ILE B N 1
ATOM 1660 C CA . ILE B 1 62 ? -4.501 77.806 8.552 1.00 20.98 60 ILE B CA 1
ATOM 1661 C C . ILE B 1 62 ? -4.570 79.045 9.440 1.00 22.23 60 ILE B C 1
ATOM 1662 O O . ILE B 1 62 ? -3.966 79.086 10.525 1.00 18.18 60 ILE B O 1
ATOM 1667 N N . LYS B 1 63 ? -5.281 80.065 8.962 1.00 20.99 61 LYS B N 1
ATOM 1668 C CA . LYS B 1 63 ? -5.527 81.274 9.744 1.00 20.16 61 LYS B CA 1
ATOM 1669 C C . LYS B 1 63 ? -6.134 80.929 11.093 1.00 22.72 61 LYS B C 1
ATOM 1670 O O . LYS B 1 63 ? -5.698 81.446 12.129 1.00 19.63 61 LYS B O 1
ATOM 1676 N N . ASP B 1 64 ? -7.146 80.065 11.082 1.00 16.97 62 ASP B N 1
ATOM 1677 C CA . ASP B 1 64 ? -7.846 79.725 12.324 1.00 20.16 62 ASP B CA 1
ATOM 1678 C C . ASP B 1 64 ? -6.896 79.083 13.351 1.00 18.62 62 ASP B C 1
ATOM 1679 O O . ASP B 1 64 ? -6.981 79.379 14.563 1.00 19.46 62 ASP B O 1
ATOM 1684 N N . PHE B 1 65 ? -5.989 78.231 12.866 1.00 19.42 63 PHE B N 1
ATOM 1685 C CA . PHE B 1 65 ? -4.974 77.584 13.714 1.00 16.27 63 PHE B CA 1
ATOM 1686 C C . PHE B 1 65 ? -4.017 78.632 14.316 1.00 19.42 63 PHE B C 1
ATOM 1687 O O . PHE B 1 65 ? -3.719 78.618 15.521 1.00 16.91 63 PHE B O 1
ATOM 1695 N N . VAL B 1 66 ? -3.534 79.544 13.481 1.00 18.86 64 VAL B N 1
ATOM 1696 C CA . VAL B 1 66 ? -2.641 80.605 13.937 1.00 18.45 64 VAL B CA 1
ATOM 1697 C C . VAL B 1 66 ? -3.329 81.567 14.927 1.00 21.49 64 VAL B C 1
ATOM 1698 O O . VAL B 1 66 ? -2.724 82.007 15.912 1.00 16.98 64 VAL B O 1
ATOM 1702 N N . LEU B 1 67 ? -4.605 81.867 14.697 1.00 20.89 65 LEU B N 1
ATOM 1703 C CA . LEU B 1 67 ? -5.370 82.706 15.628 1.00 19.48 65 LEU B CA 1
ATOM 1704 C C . LEU B 1 67 ? -5.490 82.059 17.003 1.00 22.17 65 LEU B C 1
ATOM 1705 O O . LEU B 1 67 ? -5.735 82.741 18.011 1.00 21.85 65 LEU B O 1
ATOM 1710 N N . THR B 1 68 ? -5.379 80.736 17.038 1.00 23.82 66 THR B N 1
ATOM 1711 C CA . THR B 1 68 ? -5.557 79.993 18.287 1.00 21.78 66 THR B CA 1
ATOM 1712 C C . THR B 1 68 ? -4.235 79.826 19.023 1.00 17.73 66 THR B C 1
ATOM 1713 O O . THR B 1 68 ? -4.145 80.094 20.240 1.00 22.97 66 THR B O 1
ATOM 1717 N N . ILE B 1 69 ? -3.201 79.405 18.303 1.00 17.86 67 ILE B N 1
ATOM 1718 C CA . ILE B 1 69 ? -1.897 79.233 18.935 1.00 20.77 67 ILE B CA 1
ATOM 1719 C C . ILE B 1 69 ? -1.142 80.561 19.115 1.00 21.72 67 ILE B C 1
ATOM 1720 O O . ILE B 1 69 ? -0.518 80.786 20.152 1.00 25.72 67 ILE B O 1
ATOM 1725 N N . GLY B 1 70 ? -1.218 81.431 18.108 1.00 19.98 68 GLY B N 1
ATOM 1726 C CA . GLY B 1 70 ? -0.497 82.699 18.106 1.00 20.19 68 GLY B CA 1
ATOM 1727 C C . GLY B 1 70 ? -0.545 83.538 19.374 1.00 23.06 68 GLY B C 1
ATOM 1728 O O . GLY B 1 70 ? 0.500 84.002 19.854 1.00 24.93 68 GLY B O 1
ATOM 1729 N N . PRO B 1 71 ? -1.752 83.775 19.912 1.00 23.90 69 PRO B N 1
ATOM 1730 C CA . PRO B 1 71 ? -1.819 84.648 21.092 1.00 25.48 69 PRO B CA 1
ATOM 1731 C C . PRO B 1 71 ? -1.179 84.039 22.337 1.00 23.32 69 PRO B C 1
ATOM 1732 O O . PRO B 1 71 ? -1.019 84.744 23.333 1.00 27.98 69 PRO B O 1
ATOM 1736 N N . THR B 1 72 ? -0.813 82.763 22.281 1.00 23.57 70 THR B N 1
ATOM 1737 C CA . THR B 1 72 ? -0.196 82.106 23.432 1.00 22.18 70 THR B CA 1
ATOM 1738 C C . THR B 1 72 ? 1.327 82.199 23.390 1.00 26.62 70 THR B C 1
ATOM 1739 O O . THR B 1 72 ? 2.021 81.731 24.312 1.00 26.32 70 THR B O 1
ATOM 1743 N N . LEU B 1 73 ? 1.840 82.795 22.318 1.00 23.78 71 LEU B N 1
ATOM 1744 C CA . LEU B 1 73 ? 3.283 82.826 22.064 1.00 21.44 71 LEU B CA 1
ATOM 1745 C C . LEU B 1 73 ? 3.965 84.115 22.549 1.00 21.85 71 LEU B C 1
ATOM 1746 O O . LEU B 1 73 ? 3.540 85.224 22.197 1.00 21.60 71 LEU B O 1
ATOM 1751 N N . ASP B 1 74 ? 5.022 83.955 23.352 1.00 22.96 72 ASP B N 1
ATOM 1752 C CA . ASP B 1 74 ? 5.960 85.038 23.673 1.00 29.83 72 ASP B CA 1
ATOM 1753 C C . ASP B 1 74 ? 6.518 85.562 22.349 1.00 31.21 72 ASP B C 1
ATOM 1754 O O . ASP B 1 74 ? 6.716 84.776 21.422 1.00 26.77 72 ASP B O 1
ATOM 1759 N N . SER B 1 75 ? 6.762 86.870 22.233 1.00 24.31 73 SER B N 1
ATOM 1760 C CA . SER B 1 75 ? 7.093 87.424 20.912 1.00 20.93 73 SER B CA 1
ATOM 1761 C C . SER B 1 75 ? 8.397 86.854 20.369 1.00 20.99 73 SER B C 1
ATOM 1762 O O . SER B 1 75 ? 8.530 86.637 19.161 1.00 22.07 73 SER B O 1
ATOM 1765 N N . GLU B 1 76 ? 9.351 86.587 21.258 1.00 22.92 74 GLU B N 1
ATOM 1766 C CA . GLU B 1 76 ? 10.613 85.987 20.834 1.00 27.43 74 GLU B CA 1
ATOM 1767 C C . GLU B 1 76 ? 10.452 84.528 20.414 1.00 30.54 74 GLU B C 1
ATOM 1768 O O . GLU B 1 76 ? 11.127 84.073 19.496 1.00 26.33 74 GLU B O 1
ATOM 1774 N N . ILE B 1 77 ? 9.567 83.795 21.088 1.00 28.00 75 ILE B N 1
ATOM 1775 C CA . ILE B 1 77 ? 9.283 82.417 20.694 1.00 26.31 75 ILE B CA 1
ATOM 1776 C C . ILE B 1 77 ? 8.616 82.406 19.324 1.00 23.54 75 ILE B C 1
ATOM 1777 O O . ILE B 1 77 ? 8.946 81.582 18.456 1.00 23.74 75 ILE B O 1
ATOM 1782 N N . LEU B 1 78 ? 7.678 83.327 19.130 1.00 20.06 76 LEU B N 1
ATOM 1783 C CA . LEU B 1 78 ? 7.009 83.463 17.838 1.00 17.36 76 LEU B CA 1
ATOM 1784 C C . LEU B 1 78 ? 8.027 83.803 16.758 1.00 17.32 76 LEU B C 1
ATOM 1785 O O . LEU B 1 78 ? 7.945 83.283 15.660 1.00 18.52 76 LEU B O 1
ATOM 1790 N N . HIS B 1 79 ? 8.985 84.674 17.066 1.00 17.63 77 HIS B N 1
ATOM 1791 C CA . HIS B 1 79 ? 9.986 85.025 16.059 1.00 17.89 77 HIS B CA 1
ATOM 1792 C C . HIS B 1 79 ? 10.830 83.811 15.689 1.00 18.03 77 HIS B C 1
ATOM 1793 O O . HIS B 1 79 ? 11.078 83.564 14.505 1.00 20.45 77 HIS B O 1
ATOM 1800 N N . GLN B 1 80 ? 11.269 83.062 16.700 1.00 19.62 78 GLN B N 1
ATOM 1801 C CA . GLN B 1 80 ? 12.115 81.882 16.490 1.00 21.49 78 GLN B CA 1
ATOM 1802 C C . GLN B 1 80 ? 11.410 80.833 15.653 1.00 20.45 78 GLN B C 1
ATOM 1803 O O . GLN B 1 80 ? 12.012 80.240 14.747 1.00 23.87 78 GLN B O 1
ATOM 1809 N N . LEU B 1 81 ? 10.145 80.577 15.979 1.00 22.37 79 LEU B N 1
ATOM 1810 C CA . LEU B 1 81 ? 9.350 79.612 15.232 1.00 21.37 79 LEU B CA 1
ATOM 1811 C C . LEU B 1 81 ? 9.220 80.045 13.778 1.00 18.26 79 LEU B C 1
ATOM 1812 O O . LEU B 1 81 ? 9.433 79.248 12.865 1.00 20.60 79 LEU B O 1
ATOM 1817 N N . THR B 1 82 ? 8.886 81.310 13.557 1.00 17.80 80 THR B N 1
ATOM 1818 C CA . THR B 1 82 ? 8.730 81.819 12.204 1.00 19.53 80 THR B CA 1
ATOM 1819 C C . THR B 1 82 ? 10.043 81.664 11.430 1.00 21.52 80 THR B C 1
ATOM 1820 O O . THR B 1 82 ? 10.045 81.256 10.265 1.00 19.76 80 THR B O 1
ATOM 1824 N N . SER B 1 83 ? 11.161 81.969 12.079 1.00 19.69 81 SER B N 1
ATOM 1825 C CA . SER B 1 83 ? 12.464 81.831 11.425 1.00 20.42 81 SER B CA 1
ATOM 1826 C C . SER B 1 83 ? 12.717 80.382 11.038 1.00 20.86 81 SER B C 1
ATOM 1827 O O . SER B 1 83 ? 13.196 80.094 9.938 1.00 24.45 81 SER B O 1
ATOM 1830 N N . ARG B 1 84 ? 12.396 79.481 11.956 1.00 22.72 82 ARG B N 1
ATOM 1831 C CA . ARG B 1 84 ? 12.598 78.058 11.739 1.00 26.41 82 ARG B CA 1
ATOM 1832 C C . ARG B 1 84 ? 11.709 77.523 10.612 1.00 24.62 82 ARG B C 1
ATOM 1833 O O . ARG B 1 84 ? 12.159 76.722 9.799 1.00 29.08 82 ARG B O 1
ATOM 1849 N N . ILE B 1 86 ? 10.399 79.201 8.058 1.00 22.19 84 ILE B N 1
ATOM 1850 C CA . ILE B 1 86 ? 10.912 79.719 6.792 1.00 19.21 84 ILE B CA 1
ATOM 1851 C C . ILE B 1 86 ? 12.052 78.843 6.302 1.00 26.56 84 ILE B C 1
ATOM 1852 O O . ILE B 1 86 ? 12.118 78.495 5.137 1.00 26.95 84 ILE B O 1
ATOM 1857 N N . GLU B 1 87 ? 12.932 78.462 7.215 1.00 28.47 85 GLU B N 1
ATOM 1858 C CA . GLU B 1 87 ? 14.121 77.700 6.861 1.00 29.56 85 GLU B CA 1
ATOM 1859 C C . GLU B 1 87 ? 13.800 76.243 6.512 1.00 26.20 85 GLU B C 1
ATOM 1860 O O . GLU B 1 87 ? 14.477 75.631 5.686 1.00 28.80 85 GLU B O 1
ATOM 1866 N N . LEU B 1 88 ? 12.743 75.708 7.112 1.00 26.18 86 LEU B N 1
ATOM 1867 C CA . LEU B 1 88 ? 12.467 74.279 7.030 1.00 32.08 86 LEU B CA 1
ATOM 1868 C C . LEU B 1 88 ? 11.323 73.928 6.083 1.00 32.57 86 LEU B C 1
ATOM 1869 O O . LEU B 1 88 ? 11.164 72.763 5.720 1.00 40.05 86 LEU B O 1
ATOM 1874 N N . SER B 1 89 ? 10.535 74.924 5.684 1.00 35.41 87 SER B N 1
ATOM 1875 C CA . SER B 1 89 ? 9.397 74.685 4.792 1.00 35.48 87 SER B CA 1
ATOM 1876 C C . SER B 1 89 ? 9.851 73.918 3.553 1.00 40.69 87 SER B C 1
ATOM 1877 O O . SER B 1 89 ? 10.866 74.265 2.942 1.00 33.61 87 SER B O 1
ATOM 1880 N N . PRO B 1 90 ? 9.105 72.859 3.192 1.00 43.10 88 PRO B N 1
ATOM 1881 C CA . PRO B 1 90 ? 9.585 71.885 2.204 1.00 47.73 88 PRO B CA 1
ATOM 1882 C C . PRO B 1 90 ? 10.052 72.567 0.932 1.00 48.65 88 PRO B C 1
ATOM 1883 O O . PRO B 1 90 ? 9.442 73.554 0.517 1.00 42.01 88 PRO B O 1
ATOM 1887 N N . PRO B 1 91 ? 11.121 72.068 0.348 1.00 58.60 89 PRO B N 1
ATOM 1888 C CA . PRO B 1 91 ? 11.667 72.585 -0.896 1.00 66.09 89 PRO B CA 1
ATOM 1889 C C . PRO B 1 91 ? 10.584 72.719 -1.909 1.00 66.40 89 PRO B C 1
ATOM 1890 O O . PRO B 1 91 ? 9.598 72.091 -1.743 1.00 70.70 89 PRO B O 1
ATOM 1894 N N . GLY B 1 92 ? 10.761 73.531 -2.927 1.00 64.00 90 GLY B N 1
ATOM 1895 C CA . GLY B 1 92 ? 9.685 73.743 -3.877 1.00 66.02 90 GLY B CA 1
ATOM 1896 C C . GLY B 1 92 ? 10.081 73.785 -5.339 1.00 68.79 90 GLY B C 1
ATOM 1897 O O . GLY B 1 92 ? 11.246 73.808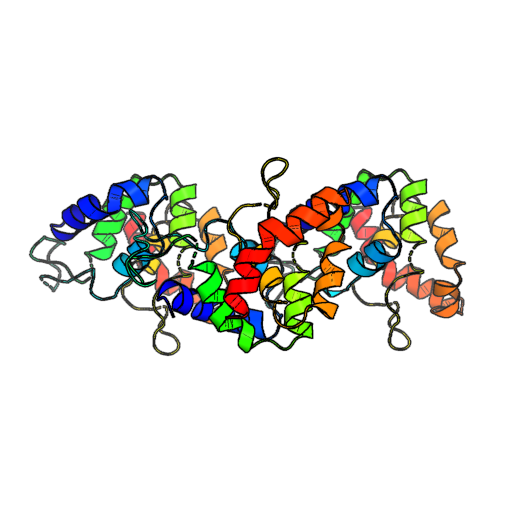 -5.660 1.00 71.47 90 GLY B O 1
ATOM 1898 N N . ASP B 1 93 ? 9.099 73.796 -6.221 1.00 67.15 91 ASP B N 1
ATOM 1899 C CA . ASP B 1 93 ? 9.333 74.155 -7.597 1.00 69.43 91 ASP B CA 1
ATOM 1900 C C . ASP B 1 93 ? 9.858 75.572 -7.555 1.00 64.50 91 ASP B C 1
ATOM 1901 O O . ASP B 1 93 ? 9.653 76.246 -6.572 1.00 54.01 91 ASP B O 1
ATOM 1903 N N . ARG B 1 94 ? 10.534 76.042 -8.601 1.00 64.95 92 ARG B N 1
ATOM 1904 C CA . ARG B 1 94 ? 11.001 77.428 -8.588 1.00 64.93 92 ARG B CA 1
ATOM 1905 C C . ARG B 1 94 ? 9.775 78.297 -8.394 1.00 61.01 92 ARG B C 1
ATOM 1906 O O . ARG B 1 94 ? 8.677 77.906 -8.705 1.00 49.83 92 ARG B O 1
ATOM 1908 N N . ASN B 1 95 ? 10.004 79.454 -7.794 1.00 65.51 93 ASN B N 1
ATOM 1909 C CA . ASN B 1 95 ? 9.001 80.457 -7.608 1.00 68.81 93 ASN B CA 1
ATOM 1910 C C . ASN B 1 95 ? 7.649 80.056 -6.967 1.00 58.04 93 ASN B C 1
ATOM 1911 O O . ASN B 1 95 ? 6.648 80.549 -7.397 1.00 57.95 93 ASN B O 1
ATOM 1913 N N . THR B 1 96 ? 7.620 79.179 -5.963 1.00 50.50 94 THR B N 1
ATOM 1914 C CA . THR B 1 96 ? 6.374 78.905 -5.244 1.00 40.40 94 THR B CA 1
ATOM 1915 C C . THR B 1 96 ? 6.460 79.260 -3.765 1.00 32.43 94 THR B C 1
ATOM 1916 O O . THR B 1 96 ? 5.480 79.325 -3.102 1.00 30.97 94 THR B O 1
ATOM 1920 N N . PHE B 1 97 ? 7.661 79.441 -3.289 1.00 32.14 95 PHE B N 1
ATOM 1921 C CA . PHE B 1 97 ? 7.851 79.811 -1.887 1.00 31.92 95 PHE B CA 1
ATOM 1922 C C . PHE B 1 97 ? 7.018 81.041 -1.539 1.00 28.65 95 PHE B C 1
ATOM 1923 O O . PHE B 1 97 ? 7.058 82.048 -2.261 1.00 30.60 95 PHE B O 1
ATOM 1939 N N . ARG B 1 99 ? 4.048 81.647 -2.026 1.00 22.97 97 ARG B N 1
ATOM 1940 C CA . ARG B 1 99 ? 2.929 81.889 -2.908 1.00 24.10 97 ARG B CA 1
ATOM 1941 C C . ARG B 1 99 ? 1.703 81.103 -2.463 1.00 30.02 97 ARG B C 1
ATOM 1942 O O . ARG B 1 99 ? 0.666 81.630 -2.365 1.00 34.03 97 ARG B O 1
ATOM 1950 N N . GLY B 1 100 ? 1.877 79.839 -2.199 1.00 31.90 98 GLY B N 1
ATOM 1951 C CA . GLY B 1 100 ? 0.772 78.985 -1.790 1.00 27.07 98 GLY B CA 1
ATOM 1952 C C . GLY B 1 100 ? 0.307 79.244 -0.368 1.00 23.33 98 GLY B C 1
ATOM 1953 O O . GLY B 1 100 ? 0.973 79.932 0.422 1.00 25.57 98 GLY B O 1
ATOM 1954 N N . SER B 1 101 ? -0.853 78.692 -0.022 1.00 26.83 99 SER B N 1
ATOM 1955 C CA . SER B 1 101 ? -1.341 78.832 1.338 1.00 29.02 99 SER B CA 1
ATOM 1956 C C . SER B 1 101 ? -0.533 77.922 2.264 1.00 22.17 99 SER B C 1
ATOM 1957 O O . SER B 1 101 ? -0.524 76.700 2.094 1.00 31.99 99 SER B O 1
ATOM 1960 N N . SER B 1 102 ? 0.157 78.513 3.230 1.00 21.38 100 SER B N 1
ATOM 1961 C CA . SER B 1 102 ? 1.005 77.722 4.116 1.00 19.63 100 SER B CA 1
ATOM 1962 C C . SER B 1 102 ? 1.049 78.281 5.507 1.00 21.18 100 SER B C 1
ATOM 1963 O O . SER B 1 102 ? 0.738 79.447 5.743 1.00 20.31 100 SER B O 1
ATOM 1966 N N . LEU B 1 103 ? 1.473 77.425 6.421 1.00 19.85 101 LEU B N 1
ATOM 1967 C CA . LEU B 1 103 ? 1.605 77.791 7.811 1.00 17.90 101 LEU B CA 1
ATOM 1968 C C . LEU B 1 103 ? 2.728 78.807 7.973 1.00 17.51 101 LEU B C 1
ATOM 1969 O O . LEU B 1 103 ? 2.609 79.742 8.761 1.00 18.11 101 LEU B O 1
ATOM 1974 N N . GLU B 1 104 ? 3.808 78.652 7.209 1.00 21.68 102 GLU B N 1
ATOM 1975 C CA . GLU B 1 104 ? 4.933 79.571 7.365 1.00 22.95 102 GLU B CA 1
ATOM 1976 C C . GLU B 1 104 ? 4.562 81.001 6.933 1.00 20.72 102 GLU B C 1
ATOM 1977 O O . GLU B 1 104 ? 5.001 81.975 7.547 1.00 20.92 102 GLU B O 1
ATOM 1983 N N . LYS B 1 105 ? 3.721 81.126 5.906 1.00 18.19 103 LYS B N 1
ATOM 1984 C CA . LYS B 1 105 ? 3.216 82.438 5.502 1.00 16.99 103 LYS B CA 1
ATOM 1985 C C . LYS B 1 105 ? 2.315 83.032 6.580 1.00 20.12 103 LYS B C 1
ATOM 1986 O O . LYS B 1 105 ? 2.423 84.218 6.902 1.00 16.73 103 LYS B O 1
ATOM 1992 N N . ALA B 1 106 ? 1.427 82.212 7.134 1.00 17.74 104 ALA B N 1
ATOM 1993 C CA . ALA B 1 106 ? 0.495 82.708 8.143 1.00 14.99 104 ALA B CA 1
ATOM 1994 C C . ALA B 1 106 ? 1.198 83.145 9.440 1.00 20.77 104 ALA B C 1
ATOM 1995 O O . ALA B 1 106 ? 0.839 84.172 10.025 1.00 18.08 104 ALA B O 1
ATOM 1997 N N . PHE B 1 107 ? 2.201 82.384 9.878 1.00 15.98 105 PHE B N 1
ATOM 1998 C CA . PHE B 1 107 ? 3.022 82.804 11.020 1.00 16.98 105 PHE B CA 1
ATOM 1999 C C . PHE B 1 107 ? 3.751 84.112 10.722 1.00 20.24 105 PHE B C 1
ATOM 2000 O O . PHE B 1 107 ? 3.790 85.004 11.562 1.00 16.03 105 PHE B O 1
ATOM 2008 N N . LEU B 1 108 ? 4.349 84.236 9.540 1.00 17.63 106 LEU B N 1
ATOM 2009 C CA . LEU B 1 108 ? 5.056 85.481 9.218 1.00 16.40 106 LEU B CA 1
ATOM 2010 C C . LEU B 1 108 ? 4.086 86.657 9.225 1.00 17.56 106 LEU B C 1
ATOM 2011 O O . LEU B 1 108 ? 4.404 87.741 9.732 1.00 17.54 106 LEU B O 1
ATOM 2016 N N . ALA B 1 109 ? 2.894 86.437 8.678 1.00 15.65 107 ALA B N 1
ATOM 2017 C CA . ALA B 1 109 ? 1.893 87.498 8.587 1.00 18.03 107 ALA B CA 1
ATOM 2018 C C . ALA B 1 109 ? 1.418 87.892 9.975 1.00 17.57 107 ALA B C 1
ATOM 2019 O O . ALA B 1 109 ? 1.163 89.060 10.235 1.00 15.61 107 ALA B O 1
ATOM 2021 N N . PHE B 1 110 ? 1.262 86.900 10.846 1.00 17.81 108 PHE B N 1
ATOM 2022 C CA . PHE B 1 110 ? 0.826 87.136 12.227 1.00 15.39 108 PHE B CA 1
ATOM 2023 C C . PHE B 1 110 ? 1.873 87.945 12.985 1.00 17.20 108 PHE B C 1
ATOM 2024 O O . PHE B 1 110 ? 1.545 88.930 13.679 1.00 18.38 108 PHE B O 1
ATOM 2032 N N . GLU B 1 111 ? 3.137 87.548 12.856 1.00 15.39 109 GLU B N 1
ATOM 2033 C CA . GLU B 1 111 ? 4.204 88.348 13.448 1.00 18.03 109 GLU B CA 1
ATOM 2034 C C . GLU B 1 111 ? 4.253 89.769 12.874 1.00 16.78 109 GLU B C 1
ATOM 2035 O O . GLU B 1 111 ? 4.508 90.729 13.600 1.00 19.03 109 GLU B O 1
ATOM 2054 N N . ALA B 1 113 ? 1.724 91.418 11.774 1.00 18.93 111 ALA B N 1
ATOM 2055 C CA . ALA B 1 113 ? 0.510 92.127 12.159 1.00 16.52 111 ALA B CA 1
ATOM 2056 C C . ALA B 1 113 ? 0.707 92.770 13.522 1.00 24.51 111 ALA B C 1
ATOM 2057 O O . ALA B 1 113 ? 0.266 93.895 13.759 1.00 21.37 111 ALA B O 1
ATOM 2059 N N . HIS B 1 114 ? 1.407 92.062 14.403 1.00 20.88 112 HIS B N 1
ATOM 2060 C CA . HIS B 1 114 ? 1.470 92.463 15.810 1.00 21.33 112 HIS B CA 1
ATOM 2061 C C . HIS B 1 114 ? 2.835 92.952 16.239 1.00 21.81 112 HIS B C 1
ATOM 2062 O O . HIS B 1 114 ? 2.936 93.747 17.159 1.00 20.55 112 HIS B O 1
ATOM 2069 N N . TYR B 1 115 ? 3.882 92.455 15.586 1.00 19.81 113 TYR B N 1
ATOM 2070 C CA . TYR B 1 115 ? 5.258 92.855 15.881 1.00 20.89 113 TYR B CA 1
ATOM 2071 C C . TYR B 1 115 ? 6.035 93.148 14.589 1.00 25.79 113 TYR B C 1
ATOM 2072 O O . TYR B 1 115 ? 7.026 92.466 14.286 1.00 26.60 113 TYR B O 1
ATOM 2081 N N . PRO B 1 116 ? 5.606 94.175 13.835 1.00 26.52 114 PRO B N 1
ATOM 2082 C CA . PRO B 1 116 ? 6.176 94.469 12.515 1.00 23.31 114 PRO B CA 1
ATOM 2083 C C . PRO B 1 116 ? 7.680 94.764 12.533 1.00 25.52 114 PRO B C 1
ATOM 2084 O O . PRO B 1 116 ? 8.375 94.354 11.600 1.00 31.55 114 PRO B O 1
ATOM 2088 N N . THR B 1 117 ? 8.169 95.457 13.558 1.00 26.06 115 THR B N 1
ATOM 2089 C CA . THR B 1 117 ? 9.588 95.837 13.601 1.00 30.29 115 THR B CA 1
ATOM 2090 C C . THR B 1 117 ? 10.498 94.609 13.679 1.00 30.54 115 THR B C 1
ATOM 2091 O O . THR B 1 117 ? 11.492 94.509 12.953 1.00 30.44 115 THR B O 1
ATOM 2095 N N . LYS B 1 118 ? 10.144 93.670 14.549 1.00 31.68 116 LYS B N 1
ATOM 2096 C CA . LYS B 1 118 ? 10.927 92.450 14.714 1.00 28.05 116 LYS B CA 1
ATOM 2097 C C . LYS B 1 118 ? 10.760 91.516 13.524 1.00 22.58 116 LYS B C 1
ATOM 2098 O O . LYS B 1 118 ? 11.701 90.831 13.120 1.00 24.86 116 LYS B O 1
ATOM 2104 N N . ALA B 1 119 ? 9.563 91.490 12.957 1.00 20.09 117 ALA B N 1
ATOM 2105 C CA . ALA B 1 119 ? 9.292 90.597 11.833 1.00 20.67 117 ALA B CA 1
ATOM 2106 C C . ALA B 1 119 ? 10.068 91.004 10.579 1.00 22.25 117 ALA B C 1
ATOM 2107 O O . ALA B 1 119 ? 10.317 90.173 9.697 1.00 21.62 117 ALA B O 1
ATOM 2109 N N . GLU B 1 120 ? 10.461 92.274 10.504 1.00 24.41 118 GLU B N 1
ATOM 2110 C CA . GLU B 1 120 ? 11.240 92.770 9.373 1.00 24.79 118 GLU B CA 1
ATOM 2111 C C . GLU B 1 120 ? 12.531 91.966 9.170 1.00 27.63 118 GLU B C 1
ATOM 2112 O O . GLU B 1 120 ? 13.028 91.852 8.047 1.00 27.22 118 GLU B O 1
ATOM 2118 N N . GLU B 1 121 ? 13.068 91.408 10.253 1.00 26.76 119 GLU B N 1
ATOM 2119 C CA . GLU B 1 121 ? 14.324 90.672 10.164 1.00 29.96 119 GLU B CA 1
ATOM 2120 C C . GLU B 1 121 ? 14.205 89.428 9.278 1.00 24.74 119 GLU B C 1
ATOM 2121 O O . GLU B 1 121 ? 15.188 89.006 8.676 1.00 26.45 119 GLU B O 1
ATOM 2127 N N . HIS B 1 122 ? 13.011 88.846 9.185 1.00 21.37 120 HIS B N 1
ATOM 2128 C CA . HIS B 1 122 ? 12.841 87.649 8.354 1.00 24.30 120 HIS B CA 1
ATOM 2129 C C . HIS B 1 122 ? 13.169 87.916 6.880 1.00 27.43 120 HIS B C 1
ATOM 2130 O O . HIS B 1 122 ? 13.543 87.003 6.141 1.00 26.81 120 HIS B O 1
ATOM 2137 N N . PHE B 1 123 ? 13.036 89.164 6.440 1.00 23.88 121 PHE B N 1
ATOM 2138 C CA . PHE B 1 123 ? 13.284 89.467 5.029 1.00 25.78 121 PHE B CA 1
ATOM 2139 C C . PHE B 1 123 ? 14.760 89.453 4.660 1.00 28.89 121 PHE B C 1
ATOM 2140 O O . PHE B 1 123 ? 15.112 89.508 3.473 1.00 34.73 121 PHE B O 1
ATOM 2148 N N . ASN B 1 124 ? 15.616 89.394 5.677 1.00 29.56 122 ASN B N 1
ATOM 2149 C CA . ASN B 1 124 ? 17.059 89.329 5.470 1.00 33.02 122 ASN B CA 1
ATOM 2150 C C . ASN B 1 124 ? 17.570 87.899 5.622 1.00 37.72 122 ASN B C 1
ATOM 2151 O O . ASN B 1 124 ? 18.777 87.641 5.521 1.00 35.08 122 ASN B O 1
ATOM 2156 N N . SER B 1 125 ? 16.641 86.974 5.858 1.00 28.58 123 SER B N 1
ATOM 2157 C CA . SER B 1 125 ? 16.989 85.563 5.990 1.00 33.07 123 SER B CA 1
ATOM 2158 C C . SER B 1 125 ? 17.492 85.026 4.654 1.00 28.82 123 SER B C 1
ATOM 2159 O O . SER B 1 125 ? 17.135 85.543 3.592 1.00 25.24 123 SER B O 1
ATOM 2162 N N . THR B 1 126 ? 18.328 83.996 4.711 1.00 28.64 124 THR B N 1
ATOM 2163 C CA . THR B 1 126 ? 18.897 83.415 3.501 1.00 27.97 124 THR B CA 1
ATOM 2164 C C . THR B 1 126 ? 17.796 82.964 2.539 1.00 25.12 124 THR B C 1
ATOM 2165 O O . THR B 1 126 ? 17.881 83.193 1.335 1.00 26.90 124 THR B O 1
ATOM 2169 N N . ARG B 1 127 ? 16.761 82.327 3.071 1.00 22.63 125 ARG B N 1
ATOM 2170 C CA . ARG B 1 127 ? 15.727 81.750 2.212 1.00 28.43 125 ARG B CA 1
ATOM 2171 C C . ARG B 1 127 ? 14.921 82.820 1.484 1.00 23.13 125 ARG B C 1
ATOM 2172 O O . ARG B 1 127 ? 14.668 82.707 0.291 1.00 23.91 125 ARG B O 1
ATOM 2180 N N . VAL B 1 128 ? 14.519 83.866 2.201 1.00 22.54 126 VAL B N 1
ATOM 2181 C CA . VAL B 1 128 ? 13.699 84.914 1.591 1.00 25.75 126 VAL B CA 1
ATOM 2182 C C . VAL B 1 128 ? 14.520 85.711 0.567 1.00 29.74 126 VAL B C 1
ATOM 2183 O O . VAL B 1 128 ? 14.031 86.032 -0.523 1.00 26.47 126 VAL B O 1
ATOM 2187 N N . ARG B 1 129 ? 15.772 85.996 0.914 1.00 21.32 127 ARG B N 1
ATOM 2188 C CA . ARG B 1 129 ? 16.703 86.674 0.013 1.00 21.89 127 ARG B CA 1
ATOM 2189 C C . ARG B 1 129 ? 16.868 85.867 -1.258 1.00 28.30 127 ARG B C 1
ATOM 2190 O O . ARG B 1 129 ? 16.920 86.412 -2.358 1.00 30.75 127 ARG B O 1
ATOM 2198 N N . THR B 1 130 ? 16.961 84.554 -1.090 1.00 27.42 128 THR B N 1
ATOM 2199 C CA . THR B 1 130 ? 17.200 83.656 -2.213 1.00 29.03 128 THR B CA 1
ATOM 2200 C C . THR B 1 130 ? 15.971 83.597 -3.113 1.00 23.44 128 THR B C 1
ATOM 2201 O O . THR B 1 130 ? 16.083 83.643 -4.343 1.00 34.62 128 THR B O 1
ATOM 2205 N N . GLU B 1 131 ? 14.800 83.522 -2.492 1.00 21.69 129 GLU B N 1
ATOM 2206 C CA . GLU B 1 131 ? 13.550 83.346 -3.220 1.00 25.45 129 GLU B CA 1
ATOM 2207 C C . GLU B 1 131 ? 13.025 84.671 -3.752 1.00 28.34 129 GLU B C 1
ATOM 2208 O O . GLU B 1 131 ? 12.270 84.707 -4.724 1.00 30.34 129 GLU B O 1
ATOM 2214 N N . PHE B 1 132 ? 13.429 85.755 -3.099 1.00 24.84 130 PHE B N 1
ATOM 2215 C CA . PHE B 1 132 ? 12.998 87.096 -3.473 1.00 28.46 130 PHE B CA 1
ATOM 2216 C C . PHE B 1 132 ? 14.204 88.025 -3.486 1.00 26.51 130 PHE B C 1
ATOM 2217 O O . PHE B 1 132 ? 14.361 88.849 -2.575 1.00 22.63 130 PHE B O 1
ATOM 2225 N N . PRO B 1 133 ? 15.059 87.904 -4.520 1.00 28.58 131 PRO B N 1
ATOM 2226 C CA . PRO B 1 133 ? 16.379 88.552 -4.515 1.00 29.14 131 PRO B CA 1
ATOM 2227 C C . PRO B 1 133 ? 16.390 90.056 -4.798 1.00 35.38 131 PRO B C 1
ATOM 2228 O O . PRO B 1 133 ? 17.329 90.735 -4.384 1.00 38.99 131 PRO B O 1
ATOM 2232 N N . GLY B 1 134 ? 15.380 90.572 -5.487 1.00 31.86 132 GLY B N 1
ATOM 2233 C CA . GLY B 1 134 ? 15.382 91.982 -5.837 1.00 42.29 132 GLY B CA 1
ATOM 2234 C C . GLY B 1 134 ? 14.440 92.799 -4.977 1.00 35.66 132 GLY B C 1
ATOM 2235 O O . GLY B 1 134 ? 13.530 92.242 -4.358 1.00 28.02 132 GLY B O 1
ATOM 2236 N N . GLU B 1 135 ? 14.648 94.117 -4.947 1.00 41.90 133 GLU B N 1
ATOM 2237 C CA . GLU B 1 135 ? 13.786 95.011 -4.175 1.00 40.77 133 GLU B CA 1
ATOM 2238 C C . GLU B 1 135 ? 12.320 94.877 -4.575 1.00 35.79 133 GLU B C 1
ATOM 2239 O O . GLU B 1 135 ? 11.449 94.846 -3.715 1.00 30.22 133 GLU B O 1
ATOM 2245 N N . ASN B 1 136 ? 12.056 94.803 -5.879 1.00 39.01 134 ASN B N 1
ATOM 2246 C CA . ASN B 1 136 ? 10.686 94.650 -6.370 1.00 37.97 134 ASN B CA 1
ATOM 2247 C C . ASN B 1 136 ? 10.041 93.340 -5.901 1.00 30.06 134 ASN B C 1
ATOM 2248 O O . ASN B 1 136 ? 8.841 93.301 -5.579 1.00 29.64 134 ASN B O 1
ATOM 2253 N N . ASP B 1 137 ? 10.836 92.271 -5.848 1.00 27.85 135 ASP B N 1
ATOM 2254 C CA . ASP B 1 137 ? 10.358 90.972 -5.374 1.00 23.53 135 ASP B CA 1
ATOM 2255 C C . ASP B 1 137 ? 9.888 91.059 -3.921 1.00 22.49 135 ASP B C 1
ATOM 2256 O O . ASP B 1 137 ? 8.820 90.536 -3.565 1.00 23.11 135 ASP B O 1
ATOM 2261 N N . ILE B 1 138 ? 10.695 91.715 -3.089 1.00 26.46 136 ILE B N 1
ATOM 2262 C CA . ILE B 1 138 ? 10.400 91.893 -1.671 1.00 25.62 136 ILE B CA 1
ATOM 2263 C C . ILE B 1 138 ? 9.185 92.801 -1.470 1.00 22.17 136 ILE B C 1
ATOM 2264 O O . ILE B 1 138 ? 8.305 92.493 -0.662 1.00 24.16 136 ILE B O 1
ATOM 2269 N N . ASP B 1 139 ? 9.131 93.899 -2.223 1.00 23.98 137 ASP B N 1
ATOM 2270 C CA . ASP B 1 139 ? 7.991 94.814 -2.184 1.00 22.02 137 ASP B CA 1
ATOM 2271 C C . ASP B 1 139 ? 6.664 94.103 -2.484 1.00 25.12 137 ASP B C 1
ATOM 2272 O O . ASP B 1 139 ? 5.661 94.360 -1.822 1.00 28.76 137 ASP B O 1
ATOM 2277 N N . ASN B 1 140 ? 6.664 93.228 -3.488 1.00 22.58 138 ASN B N 1
ATOM 2278 C CA . ASN B 1 140 ? 5.466 92.481 -3.868 1.00 23.11 138 ASN B CA 1
ATOM 2279 C C . ASN B 1 140 ? 5.136 91.428 -2.833 1.00 21.34 138 ASN B C 1
ATOM 2280 O O . ASN B 1 140 ? 3.965 91.163 -2.563 1.00 22.57 138 ASN B O 1
ATOM 2285 N N . LEU B 1 141 ? 6.170 90.809 -2.266 1.00 18.37 139 LEU B N 1
ATOM 2286 C CA . LEU B 1 141 ? 5.970 89.840 -1.186 1.00 23.02 139 LEU B CA 1
ATOM 2287 C C . LEU B 1 141 ? 5.221 90.512 -0.039 1.00 25.66 139 LEU B C 1
ATOM 2288 O O . LEU B 1 141 ? 4.232 89.983 0.500 1.00 21.85 139 LEU B O 1
ATOM 2293 N N . LYS B 1 142 ? 5.692 91.696 0.322 1.00 18.26 140 LYS B N 1
ATOM 2294 C CA . LYS B 1 142 ? 5.060 92.467 1.379 1.00 22.54 140 LYS B CA 1
ATOM 2295 C C . LYS B 1 142 ? 3.695 93.025 0.977 1.00 23.63 140 LYS B C 1
ATOM 2296 O O . LYS B 1 142 ? 2.715 92.859 1.711 1.00 21.09 140 LYS B O 1
ATOM 2302 N N . ALA B 1 143 ? 3.621 93.685 -0.175 1.00 21.74 141 ALA B N 1
ATOM 2303 C CA . ALA B 1 143 ? 2.423 94.465 -0.483 1.00 19.98 141 ALA B CA 1
ATOM 2304 C C . ALA B 1 143 ? 1.276 93.663 -1.087 1.00 23.89 141 ALA B C 1
ATOM 2305 O O . ALA B 1 143 ? 0.112 94.075 -1.004 1.00 25.84 141 ALA B O 1
ATOM 2307 N N . VAL B 1 144 ? 1.596 92.549 -1.735 1.00 20.62 142 VAL B N 1
ATOM 2308 C CA . VAL B 1 144 ? 0.566 91.749 -2.389 1.00 21.54 142 VAL B CA 1
ATOM 2309 C C . VAL B 1 144 ? 0.371 90.411 -1.679 1.00 19.29 142 VAL B C 1
ATOM 2310 O O . VAL B 1 144 ? -0.757 90.031 -1.338 1.00 21.10 142 VAL B O 1
ATOM 2314 N N . ILE B 1 145 ? 1.466 89.698 -1.437 1.00 18.91 143 ILE B N 1
ATOM 2315 C CA . ILE B 1 145 ? 1.354 88.334 -0.959 1.00 17.93 143 ILE B CA 1
ATOM 2316 C C . ILE B 1 145 ? 0.983 88.287 0.525 1.00 19.92 143 ILE B C 1
ATOM 2317 O O . ILE B 1 145 ? 0.041 87.585 0.923 1.00 17.80 143 ILE B O 1
ATOM 2322 N N . LEU B 1 146 ? 1.700 89.049 1.345 1.00 19.20 144 LEU B N 1
ATOM 2323 C CA . LEU B 1 146 ? 1.467 88.987 2.789 1.00 18.99 144 LEU B CA 1
ATOM 2324 C C . LEU B 1 146 ? 0.374 89.941 3.253 1.00 20.95 144 LEU B C 1
ATOM 2325 O O . LEU B 1 146 ? -0.326 89.644 4.218 1.00 23.99 144 LEU B O 1
ATOM 2330 N N . ASN B 1 147 ? 0.227 91.069 2.565 1.00 18.12 145 ASN B N 1
ATOM 2331 C CA . ASN B 1 147 ? -0.707 92.119 2.992 1.00 18.46 145 ASN B CA 1
ATOM 2332 C C . ASN B 1 147 ? -2.124 91.663 3.406 1.00 19.54 145 ASN B C 1
ATOM 2333 O O . ASN B 1 147 ? -2.596 92.039 4.479 1.00 21.77 145 ASN B O 1
ATOM 2338 N N . PRO B 1 148 ? -2.819 90.875 2.558 1.00 20.01 146 PRO B N 1
ATOM 2339 C CA . PRO B 1 148 ? -4.206 90.590 2.943 1.00 19.95 146 PRO B CA 1
ATOM 2340 C C . PRO B 1 148 ? -4.311 89.671 4.156 1.00 21.11 146 PRO B C 1
ATOM 2341 O O . PRO B 1 148 ? -5.341 89.678 4.849 1.00 21.23 146 PRO B O 1
ATOM 2345 N N . ILE B 1 149 ? -3.269 88.886 4.411 1.00 21.65 147 ILE B N 1
ATOM 2346 C CA . ILE B 1 149 ? -3.245 88.043 5.610 1.00 18.55 147 ILE B CA 1
ATOM 2347 C C . ILE B 1 149 ? -2.924 88.860 6.865 1.00 20.40 147 ILE B C 1
ATOM 2348 O O . ILE B 1 149 ? -3.552 88.669 7.923 1.00 20.53 147 ILE B O 1
ATOM 2353 N N . ILE B 1 150 ? -1.948 89.765 6.753 1.00 19.36 148 ILE B N 1
ATOM 2354 C CA . ILE B 1 150 ? -1.636 90.700 7.840 1.00 18.33 148 ILE B CA 1
ATOM 2355 C C . ILE B 1 150 ? -2.897 91.472 8.200 1.00 23.01 148 ILE B C 1
ATOM 2356 O O . ILE B 1 150 ? -3.226 91.630 9.378 1.00 22.24 148 ILE B O 1
ATOM 2361 N N . ALA B 1 151 ? -3.613 91.937 7.181 1.00 22.35 149 ALA B N 1
ATOM 2362 C CA . ALA B 1 151 ? -4.821 92.727 7.399 1.00 20.78 149 ALA B CA 1
ATOM 2363 C C . ALA B 1 151 ? -5.896 91.924 8.126 1.00 22.41 149 ALA B C 1
ATOM 2364 O O . ALA B 1 151 ? -6.634 92.470 8.955 1.00 22.53 149 ALA B O 1
ATOM 2366 N N . PHE B 1 152 ? -5.980 90.635 7.806 1.00 21.67 150 PHE B N 1
ATOM 2367 C CA . PHE B 1 152 ? -6.923 89.736 8.466 1.00 24.29 150 PHE B CA 1
ATOM 2368 C C . PHE B 1 152 ? -6.573 89.637 9.929 1.00 24.15 150 PHE B C 1
ATOM 2369 O O . PHE B 1 152 ? -7.443 89.721 10.787 1.00 21.10 150 PHE B O 1
ATOM 2377 N N . PHE B 1 153 ? -5.293 89.439 10.223 1.00 19.10 151 PHE B N 1
ATOM 2378 C CA . PHE B 1 153 ? -4.892 89.297 11.621 1.00 23.98 151 PHE B CA 1
ATOM 2379 C C . PHE B 1 153 ? -5.051 90.601 12.398 1.00 21.15 151 PHE B C 1
ATOM 2380 O O . PHE B 1 153 ? -5.299 90.582 13.612 1.00 20.77 151 PHE B O 1
ATOM 2388 N N . GLN B 1 154 ? -4.921 91.734 11.716 1.00 21.18 152 GLN B N 1
ATOM 2389 C CA . GLN B 1 154 ? -5.059 93.025 12.403 1.00 22.22 152 GLN B CA 1
ATOM 2390 C C . GLN B 1 154 ? -6.507 93.390 12.687 1.00 31.12 152 GLN B C 1
ATOM 2391 O O . GLN B 1 154 ? -6.787 94.157 13.600 1.00 31.25 152 GLN B O 1
ATOM 2397 N N . SER B 1 155 ? -7.425 92.863 11.882 1.00 31.09 153 SER B N 1
ATOM 2398 C CA . SER B 1 155 ? -8.850 93.026 12.157 1.00 35.70 153 SER B CA 1
ATOM 2399 C C . SER B 1 155 ? -9.564 91.671 12.160 1.00 39.65 153 SER B C 1
ATOM 2400 O O . SER B 1 155 ? -10.331 91.354 11.247 1.00 38.71 153 SER B O 1
ATOM 2412 N N . PRO C 1 4 ? -49.731 53.673 18.827 1.00 66.85 2 PRO C N 1
ATOM 2413 C CA . PRO C 1 4 ? -48.854 53.339 17.695 1.00 57.55 2 PRO C CA 1
ATOM 2414 C C . PRO C 1 4 ? -49.204 51.993 17.064 1.00 56.52 2 PRO C C 1
ATOM 2415 O O . PRO C 1 4 ? -49.966 51.217 17.647 1.00 61.54 2 PRO C O 1
ATOM 2419 N N . LEU C 1 5 ? -48.644 51.717 15.891 1.00 50.59 3 LEU C N 1
ATOM 2420 C CA . LEU C 1 5 ? -48.899 50.457 15.201 1.00 52.56 3 LEU C CA 1
ATOM 2421 C C . LEU C 1 5 ? -48.326 49.264 15.960 1.00 56.48 3 LEU C C 1
ATOM 2422 O O . LEU C 1 5 ? -47.480 49.428 16.844 1.00 54.44 3 LEU C O 1
ATOM 2427 N N . THR C 1 6 ? -48.794 48.071 15.601 1.00 56.68 4 THR C N 1
ATOM 2428 C CA . THR C 1 6 ? -48.286 46.819 16.155 1.00 56.29 4 THR C CA 1
ATOM 2429 C C . THR C 1 6 ? -46.771 46.717 15.990 1.00 51.30 4 THR C C 1
ATOM 2430 O O . THR C 1 6 ? -46.043 46.478 16.960 1.00 48.04 4 THR C O 1
ATOM 2434 N N . GLN C 1 7 ? -46.297 46.910 14.764 1.00 46.78 5 GLN C N 1
ATOM 2435 C CA . GLN C 1 7 ? -44.873 46.775 14.487 1.00 44.68 5 GLN C CA 1
ATOM 2436 C C . GLN C 1 7 ? -44.027 47.833 15.196 1.00 42.17 5 GLN C C 1
ATOM 2437 O O . GLN C 1 7 ? -42.869 47.578 15.527 1.00 41.39 5 GLN C O 1
ATOM 2443 N N . THR C 1 8 ? -44.609 49.008 15.430 1.00 46.81 6 THR C N 1
ATOM 2444 C CA . THR C 1 8 ? -43.920 50.063 16.166 1.00 39.54 6 THR C CA 1
ATOM 2445 C C . THR C 1 8 ? -43.708 49.626 17.610 1.00 41.87 6 THR C C 1
ATOM 2446 O O . THR C 1 8 ? -42.601 49.740 18.143 1.00 38.39 6 THR C O 1
ATOM 2450 N N . GLN C 1 9 ? -44.768 49.119 18.234 1.00 44.18 7 GLN C N 1
ATOM 2451 C CA . GLN C 1 9 ? -44.671 48.599 19.591 1.00 38.82 7 GLN C CA 1
ATOM 2452 C C . GLN C 1 9 ? -43.583 47.520 19.662 1.00 41.81 7 GLN C C 1
ATOM 2453 O O . GLN C 1 9 ? -42.719 47.563 20.539 1.00 38.02 7 GLN C O 1
ATOM 2459 N N . ARG C 1 10 ? -43.589 46.585 18.716 1.00 39.91 8 ARG C N 1
ATOM 2460 C CA . ARG C 1 10 ? -42.639 45.474 18.783 1.00 49.95 8 ARG C CA 1
ATOM 2461 C C . ARG C 1 10 ? -41.191 45.923 18.576 1.00 38.34 8 ARG C C 1
ATOM 2462 O O . ARG C 1 10 ? -40.288 45.471 19.286 1.00 37.57 8 ARG C O 1
ATOM 2470 N N . LEU C 1 11 ? -40.972 46.829 17.628 1.00 37.99 9 LEU C N 1
ATOM 2471 C CA . LEU C 1 11 ? -39.626 47.330 17.379 1.00 36.69 9 LEU C CA 1
ATOM 2472 C C . LEU C 1 11 ? -39.135 48.186 18.548 1.00 34.96 9 LEU C C 1
ATOM 2473 O O . LEU C 1 11 ? -37.945 48.188 18.867 1.00 34.28 9 LEU C O 1
ATOM 2478 N N . ILE C 1 12 ? -40.050 48.905 19.192 1.00 34.20 10 ILE C N 1
ATOM 2479 C CA . ILE C 1 12 ? -39.678 49.705 20.350 1.00 35.93 10 ILE C CA 1
ATOM 2480 C C . ILE C 1 12 ? -39.350 48.802 21.535 1.00 32.19 10 ILE C C 1
ATOM 2481 O O . ILE C 1 12 ? -38.400 49.054 22.279 1.00 41.47 10 ILE C O 1
ATOM 2486 N N . ASN C 1 13 ? -40.113 47.726 21.686 1.00 33.68 11 ASN C N 1
ATOM 2487 C CA . ASN C 1 13 ? -39.795 46.734 22.702 1.00 34.10 11 ASN C CA 1
ATOM 2488 C C . ASN C 1 13 ? -38.443 46.076 22.441 1.00 36.58 11 ASN C C 1
ATOM 2489 O O . ASN C 1 13 ? -37.705 45.761 23.377 1.00 42.70 11 ASN C O 1
ATOM 2494 N N . THR C 1 14 ? -38.116 45.883 21.167 1.00 34.83 12 THR C N 1
ATOM 2495 C CA . THR C 1 14 ? -36.878 45.206 20.794 1.00 39.84 12 THR C CA 1
ATOM 2496 C C . THR C 1 14 ? -35.648 46.123 20.818 1.00 40.63 12 THR C C 1
ATOM 2497 O O . THR C 1 14 ? -34.587 45.730 21.309 1.00 41.77 12 THR C O 1
ATOM 2501 N N . TYR C 1 15 ? -35.791 47.342 20.304 1.00 32.95 13 TYR C N 1
ATOM 2502 C CA . TYR C 1 15 ? -34.639 48.232 20.133 1.00 32.01 13 TYR C CA 1
ATOM 2503 C C . TYR C 1 15 ? -34.725 49.568 20.874 1.00 37.47 13 TYR C C 1
ATOM 2504 O O . TYR C 1 15 ? -33.767 50.344 20.857 1.00 31.24 13 TYR C O 1
ATOM 2513 N N . GLY C 1 16 ? -35.859 49.837 21.514 1.00 33.15 14 GLY C N 1
ATOM 2514 C CA . GLY C 1 16 ? -36.101 51.146 22.095 1.00 28.58 14 GLY C CA 1
ATOM 2515 C C . GLY C 1 16 ? -35.086 51.560 23.142 1.00 39.90 14 GLY C C 1
ATOM 2516 O O . GLY C 1 16 ? -34.605 52.692 23.116 1.00 37.53 14 GLY C O 1
ATOM 2517 N N . ALA C 1 17 ? -34.753 50.654 24.061 1.00 31.82 15 ALA C N 1
ATOM 2518 C CA . ALA C 1 17 ? -33.851 51.002 25.160 1.00 33.43 15 ALA C CA 1
ATOM 2519 C C . ALA C 1 17 ? -32.454 51.398 24.662 1.00 29.74 15 ALA C C 1
ATOM 2520 O O . ALA C 1 17 ? -31.910 52.431 25.073 1.00 30.60 15 ALA C O 1
ATOM 2522 N N . SER C 1 18 ? -31.892 50.603 23.753 1.00 29.98 16 SER C N 1
ATOM 2523 C CA . SER C 1 18 ? -30.571 50.886 23.207 1.00 32.93 16 SER C CA 1
ATOM 2524 C C . SER C 1 18 ? -30.564 52.101 22.278 1.00 33.42 16 SER C C 1
ATOM 2525 O O . SER C 1 18 ? -29.529 52.749 22.098 1.00 32.22 16 SER C O 1
ATOM 2528 N N . LEU C 1 19 ? -31.711 52.418 21.684 1.00 30.44 17 LEU C N 1
ATOM 2529 C CA . LEU C 1 19 ? -31.795 53.638 20.891 1.00 29.17 17 LEU C CA 1
ATOM 2530 C C . LEU C 1 19 ? -31.807 54.832 21.838 1.00 32.05 17 LEU C C 1
ATOM 2531 O O . LEU C 1 19 ? -31.090 55.809 21.625 1.00 27.62 17 LEU C O 1
ATOM 2536 N N . LYS C 1 20 ? -32.600 54.725 22.904 1.00 32.63 18 LYS C N 1
ATOM 2537 C CA . LYS C 1 20 ? -32.799 55.840 23.828 1.00 28.94 18 LYS C CA 1
ATOM 2538 C C . LYS C 1 20 ? -31.516 56.291 24.518 1.00 31.08 18 LYS C C 1
ATOM 2539 O O . LYS C 1 20 ? -31.317 57.492 24.739 1.00 37.47 18 LYS C O 1
ATOM 2545 N N . ASN C 1 21 ? -30.644 55.341 24.846 1.00 34.86 19 ASN C N 1
ATOM 2546 C CA . ASN C 1 21 ? -29.365 55.695 25.465 1.00 33.87 19 ASN C CA 1
ATOM 2547 C C . ASN C 1 21 ? -28.216 55.706 24.463 1.00 38.40 19 ASN C C 1
ATOM 2548 O O . ASN C 1 21 ? -27.061 55.900 24.834 1.00 39.53 19 ASN C O 1
ATOM 2553 N N . GLY C 1 22 ? -28.543 55.506 23.188 1.00 33.94 20 GLY C N 1
ATOM 2554 C CA . GLY C 1 22 ? -27.557 55.565 22.124 1.00 40.79 20 GLY C CA 1
ATOM 2555 C C . GLY C 1 22 ? -26.505 54.470 22.135 1.00 40.98 20 GLY C C 1
ATOM 2556 O O . GLY C 1 22 ? -25.512 54.570 21.415 1.00 38.75 20 GLY C O 1
ATOM 2557 N N . THR C 1 23 ? -26.717 53.425 22.934 1.00 33.31 21 THR C N 1
ATOM 2558 C CA . THR C 1 23 ? -25.747 52.331 23.036 1.00 32.53 21 THR C CA 1
ATOM 2559 C C . THR C 1 23 ? -25.964 51.241 21.985 1.00 34.48 21 THR C C 1
ATOM 2560 O O . THR C 1 23 ? -25.280 50.221 21.991 1.00 37.71 21 THR C O 1
ATOM 2564 N N . ILE C 1 24 ? -26.927 51.449 21.095 1.00 34.86 22 ILE C N 1
ATOM 2565 C CA . ILE C 1 24 ? -27.264 50.430 20.106 1.00 34.72 22 ILE C CA 1
ATOM 2566 C C . ILE C 1 24 ? -26.071 50.126 19.187 1.00 34.48 22 ILE C C 1
ATOM 2567 O O . ILE C 1 24 ? -25.352 51.035 18.768 1.00 29.78 22 ILE C O 1
ATOM 2572 N N . SER C 1 25 ? -25.849 48.848 18.898 1.00 29.97 23 SER C N 1
ATOM 2573 C CA . SER C 1 25 ? -24.713 48.440 18.064 1.00 30.66 23 SER C CA 1
ATOM 2574 C C . SER C 1 25 ? -24.994 48.722 16.607 1.00 29.40 23 SER C C 1
ATOM 2575 O O . SER C 1 25 ? -26.154 48.916 16.228 1.00 25.53 23 SER C O 1
ATOM 2578 N N . ASN C 1 26 ? -23.943 48.732 15.786 1.00 25.66 24 ASN C N 1
ATOM 2579 C CA . ASN C 1 26 ? -24.121 48.857 14.340 1.00 30.89 24 ASN C CA 1
ATOM 2580 C C . ASN C 1 26 ? -24.910 47.652 13.813 1.00 29.37 24 ASN C C 1
ATOM 2581 O O . ASN C 1 26 ? -25.699 47.775 12.870 1.00 29.87 24 ASN C O 1
ATOM 2586 N N . GLU C 1 27 ? -24.683 46.495 14.431 1.00 30.28 25 GLU C N 1
ATOM 2587 C CA . GLU C 1 27 ? -25.407 45.274 14.102 1.00 29.80 25 GLU C CA 1
ATOM 2588 C C . GLU C 1 27 ? -26.922 45.483 14.120 1.00 32.56 25 GLU C C 1
ATOM 2589 O O . GLU C 1 27 ? -27.630 45.075 13.190 1.00 31.25 25 GLU C O 1
ATOM 2595 N N . GLU C 1 28 ? -27.422 46.108 15.185 1.00 33.79 26 GLU C N 1
ATOM 2596 C CA . GLU C 1 28 ? -28.862 46.291 15.339 1.00 31.18 26 GLU C CA 1
ATOM 2597 C C . GLU C 1 28 ? -29.382 47.437 14.459 1.00 25.69 26 GLU C C 1
ATOM 2598 O O . GLU C 1 28 ? -30.521 47.394 13.997 1.00 35.42 26 GLU C O 1
ATOM 2604 N N . LEU C 1 29 ? -28.548 48.448 14.226 1.00 25.15 27 LEU C N 1
ATOM 2605 C CA . LEU C 1 29 ? -28.920 49.520 13.303 1.00 21.74 27 LEU C CA 1
ATOM 2606 C C . LEU C 1 29 ? -29.074 48.972 11.884 1.00 26.04 27 LEU C C 1
ATOM 2607 O O . LEU C 1 29 ? -30.020 49.328 11.175 1.00 25.55 27 LEU C O 1
ATOM 2612 N N . ILE C 1 30 ? -28.143 48.112 11.478 1.00 26.08 28 ILE C N 1
ATOM 2613 C CA . ILE C 1 30 ? -28.202 47.477 10.160 1.00 25.84 28 ILE C CA 1
ATOM 2614 C C . ILE C 1 30 ? -29.511 46.684 9.984 1.00 26.44 28 ILE C C 1
ATOM 2615 O O . ILE C 1 30 ? -30.116 46.709 8.910 1.00 30.45 28 ILE C O 1
ATOM 2620 N N . ILE C 1 31 ? -29.964 46.013 11.046 1.00 30.23 29 ILE C N 1
ATOM 2621 C CA . ILE C 1 31 ? -31.262 45.327 11.033 1.00 28.66 29 ILE C CA 1
ATOM 2622 C C . ILE C 1 31 ? -32.435 46.305 10.869 1.00 28.36 29 ILE C C 1
ATOM 2623 O O . ILE C 1 31 ? -33.334 46.084 10.057 1.00 33.35 29 ILE C O 1
ATOM 2628 N N . LEU C 1 32 ? -32.423 47.382 11.650 1.00 25.69 30 LEU C N 1
ATOM 2629 C CA . LEU C 1 32 ? -33.433 48.438 11.526 1.00 26.05 30 LEU C CA 1
ATOM 2630 C C . LEU C 1 32 ? -33.449 49.091 10.135 1.00 22.71 30 LEU C C 1
ATOM 2631 O O . LEU C 1 32 ? -34.493 49.548 9.670 1.00 27.12 30 LEU C O 1
ATOM 2636 N N . LEU C 1 33 ? -32.294 49.129 9.477 1.00 24.06 31 LEU C N 1
ATOM 2637 C CA . LEU C 1 33 ? -32.156 49.805 8.181 1.00 24.23 31 LEU C CA 1
ATOM 2638 C C . LEU C 1 33 ? -32.384 48.847 7.008 1.00 24.67 31 LEU C C 1
ATOM 2639 O O . LEU C 1 33 ? -32.408 49.261 5.852 1.00 26.95 31 LEU C O 1
ATOM 2644 N N . ASP C 1 34 ? -32.524 47.561 7.308 1.00 39.99 32 ASP C N 1
ATOM 2645 C CA . ASP C 1 34 ? -32.842 46.568 6.284 1.00 43.79 32 ASP C CA 1
ATOM 2646 C C . ASP C 1 34 ? -34.207 46.924 5.687 1.00 44.55 32 ASP C C 1
ATOM 2647 O O . ASP C 1 34 ? -35.136 47.264 6.424 1.00 42.73 32 ASP C O 1
ATOM 2652 N N . PRO C 1 35 ? -34.328 46.872 4.349 1.00 47.51 33 PRO C N 1
ATOM 2653 C CA . PRO C 1 35 ? -35.572 47.239 3.656 1.00 48.49 33 PRO C CA 1
ATOM 2654 C C . PRO C 1 35 ? -36.804 46.444 4.101 1.00 49.34 33 PRO C C 1
ATOM 2655 O O . PRO C 1 35 ? -37.923 46.910 3.880 1.00 49.16 33 PRO C O 1
ATOM 2659 N N . ASN C 1 36 ? -36.604 45.276 4.709 1.00 50.57 34 ASN C N 1
ATOM 2660 C CA . ASN C 1 36 ? -37.722 44.406 5.080 1.00 58.69 34 ASN C CA 1
ATOM 2661 C C . ASN C 1 36 ? -38.138 44.484 6.549 1.00 52.31 34 ASN C C 1
ATOM 2662 O O . ASN C 1 36 ? -39.003 43.725 6.997 1.00 55.07 34 ASN C O 1
ATOM 2667 N N . THR C 1 37 ? -37.528 45.396 7.296 1.00 46.06 35 THR C N 1
ATOM 2668 C CA . THR C 1 37 ? -37.824 45.519 8.720 1.00 43.95 35 THR C CA 1
ATOM 2669 C C . THR C 1 37 ? -39.191 46.166 8.925 1.00 50.10 35 THR C C 1
ATOM 2670 O O . THR C 1 37 ? -39.951 45.775 9.815 1.00 55.96 35 THR C O 1
ATOM 2674 N N . PHE C 1 38 ? -39.506 47.145 8.083 1.00 47.48 36 PHE C N 1
ATOM 2675 C CA . PHE C 1 38 ? -40.815 47.788 8.114 1.00 46.29 36 PHE C CA 1
ATOM 2676 C C . PHE C 1 38 ? -41.676 47.274 6.980 1.00 51.29 36 PHE C C 1
ATOM 2677 O O . PHE C 1 38 ? -41.242 47.234 5.825 1.00 52.13 36 PHE C O 1
ATOM 2685 N N . THR C 1 39 ? -42.894 46.865 7.320 1.00 49.71 37 THR C N 1
ATOM 2686 C CA . THR C 1 39 ? -43.803 46.282 6.352 1.00 59.92 37 THR C CA 1
ATOM 2687 C C . THR C 1 39 ? -45.106 47.065 6.293 1.00 58.65 37 THR C C 1
ATOM 2688 O O . THR C 1 39 ? -45.496 47.719 7.264 1.00 47.79 37 THR C O 1
ATOM 2692 N N . LYS C 1 40 ? -45.766 46.995 5.142 1.00 51.86 38 LYS C N 1
ATOM 2693 C CA . LYS C 1 40 ? -47.101 47.547 4.968 1.00 56.73 38 LYS C CA 1
ATOM 2694 C C . LYS C 1 40 ? -48.124 46.567 5.531 1.00 59.20 38 LYS C C 1
ATOM 2695 O O . LYS C 1 40 ? -47.784 45.429 5.859 1.00 60.69 38 LYS C O 1
ATOM 2701 N N . SER C 1 41 ? -49.376 47.010 5.634 1.00 55.26 39 SER C N 1
ATOM 2702 C CA . SER C 1 41 ? -50.481 46.123 5.987 1.00 63.47 39 SER C CA 1
ATOM 2703 C C . SER C 1 41 ? -51.187 45.693 4.713 1.00 70.61 39 SER C C 1
ATOM 2704 O O . SER C 1 41 ? -51.585 46.536 3.907 1.00 76.68 39 SER C O 1
ATOM 2707 N N . ASP C 1 46 ? -55.164 50.972 1.251 1.00 63.21 44 ASP C N 1
ATOM 2708 C CA . ASP C 1 46 ? -54.296 52.104 0.963 1.00 61.68 44 ASP C CA 1
ATOM 2709 C C . ASP C 1 46 ? -55.092 53.409 0.988 1.00 66.08 44 ASP C C 1
ATOM 2710 O O . ASP C 1 46 ? -55.490 53.880 2.057 1.00 65.21 44 ASP C O 1
ATOM 2712 N N . PRO C 1 47 ? -55.306 54.003 -0.196 1.00 69.61 45 PRO C N 1
ATOM 2713 C CA . PRO C 1 47 ? -56.223 55.108 -0.494 1.00 74.33 45 PRO C CA 1
ATOM 2714 C C . PRO C 1 47 ? -55.996 56.365 0.333 1.00 76.22 45 PRO C C 1
ATOM 2715 O O . PRO C 1 47 ? -55.006 57.070 0.130 1.00 76.78 45 PRO C O 1
ATOM 2717 N N . ASN C 1 48 ? -56.926 56.641 1.244 1.00 79.05 46 ASN C N 1
ATOM 2718 C CA . ASN C 1 48 ? -56.929 57.881 2.008 1.00 79.09 46 ASN C CA 1
ATOM 2719 C C . ASN C 1 48 ? -57.203 57.644 3.488 1.00 85.42 46 ASN C C 1
ATOM 2720 O O . ASN C 1 48 ? -56.868 58.485 4.328 1.00 90.61 46 ASN C O 1
ATOM 2725 N N . ALA C 1 49 ? -57.828 56.509 3.795 1.00 79.06 47 ALA C N 1
ATOM 2726 C CA . ALA C 1 49 ? -58.193 56.164 5.167 1.00 73.95 47 ALA C CA 1
ATOM 2727 C C . ALA C 1 49 ? -56.989 56.248 6.098 1.00 70.43 47 ALA C C 1
ATOM 2728 O O . ALA C 1 49 ? -55.908 55.764 5.756 1.00 67.56 47 ALA C O 1
ATOM 2730 N N . PRO C 1 50 ? -57.176 56.882 7.271 1.00 69.86 48 PRO C N 1
ATOM 2731 C CA . PRO C 1 50 ? -56.143 57.165 8.278 1.00 71.54 48 PRO C CA 1
ATOM 2732 C C . PRO C 1 50 ? -55.203 55.993 8.579 1.00 68.44 48 PRO C C 1
ATOM 2733 O O . PRO C 1 50 ? -55.522 54.832 8.302 1.00 58.17 48 PRO C O 1
ATOM 2737 N N . VAL C 1 51 ? -54.042 56.311 9.142 1.00 64.61 49 VAL C N 1
ATOM 2738 C CA . VAL C 1 51 ? -53.029 55.3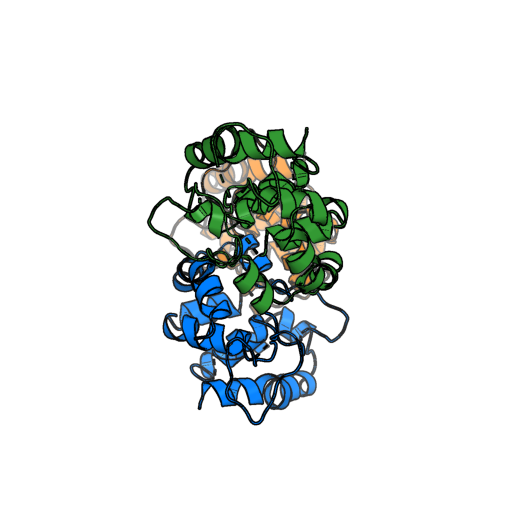03 9.424 1.00 56.15 49 VAL C CA 1
ATOM 2739 C C . VAL C 1 51 ? -53.471 54.370 10.550 1.00 56.99 49 VAL C C 1
ATOM 2740 O O . VAL C 1 51 ? -53.594 54.789 11.703 1.00 57.32 49 VAL C O 1
ATOM 2744 N N . SER C 1 52 ? -53.709 53.105 10.212 1.00 57.38 50 SER C N 1
ATOM 2745 C CA . SER C 1 52 ? -54.150 52.123 11.200 1.00 62.38 50 SER C CA 1
ATOM 2746 C C . SER C 1 52 ? -53.287 50.868 11.164 1.00 61.09 50 SER C C 1
ATOM 2747 O O . SER C 1 52 ? -52.483 50.683 10.247 1.00 56.89 50 SER C O 1
ATOM 2750 N N . ASP C 1 53 ? -53.461 50.013 12.168 1.00 56.12 51 ASP C N 1
ATOM 2751 C CA . ASP C 1 53 ? -52.813 48.707 12.203 1.00 60.58 51 ASP C CA 1
ATOM 2752 C C . ASP C 1 53 ? -53.182 47.908 10.954 1.00 64.59 51 ASP C C 1
ATOM 2753 O O . ASP C 1 53 ? -52.378 47.118 10.451 1.00 62.93 51 ASP C O 1
ATOM 2758 N N . SER C 1 54 ? -54.398 48.129 10.453 1.00 56.91 52 SER C N 1
ATOM 2759 C CA . SER C 1 54 ? -54.842 47.495 9.215 1.00 61.16 52 SER C CA 1
ATOM 2760 C C . SER C 1 54 ? -54.755 48.419 7.990 1.00 64.25 52 SER C C 1
ATOM 2761 O O . SER C 1 54 ? -55.135 48.020 6.888 1.00 68.74 52 SER C O 1
ATOM 2764 N N . ASN C 1 55 ? -54.266 49.645 8.170 1.00 61.20 53 ASN C N 1
ATOM 2765 C CA . ASN C 1 55 ? -54.095 50.550 7.028 1.00 60.45 53 ASN C CA 1
ATOM 2766 C C . ASN C 1 55 ? -52.849 51.417 7.115 1.00 55.70 53 ASN C C 1
ATOM 2767 O O . ASN C 1 55 ? -52.907 52.545 7.610 1.00 49.65 53 ASN C O 1
ATOM 2772 N N . HIS C 1 56 ? -51.732 50.891 6.622 1.00 49.66 54 HIS C N 1
ATOM 2773 C CA . HIS C 1 56 ? -50.469 51.617 6.634 1.00 46.31 54 HIS C CA 1
ATOM 2774 C C . HIS C 1 56 ? -49.535 51.129 5.527 1.00 45.99 54 HIS C C 1
ATOM 2775 O O . HIS C 1 56 ? -49.435 49.932 5.259 1.00 47.43 54 HIS C O 1
ATOM 2782 N N . SER C 1 57 ? -48.865 52.075 4.877 1.00 46.52 55 SER C N 1
ATOM 2783 C CA . SER C 1 57 ? -47.808 51.757 3.932 1.00 46.19 55 SER C CA 1
ATOM 2784 C C . SER C 1 57 ? -46.517 51.558 4.712 1.00 45.53 55 SER C C 1
ATOM 2785 O O . SER C 1 57 ? -46.456 51.874 5.901 1.00 39.52 55 SER C O 1
ATOM 2788 N N . LYS C 1 58 ? -45.486 51.051 4.042 1.00 42.44 56 LYS C N 1
ATOM 2789 C CA . LYS C 1 58 ? -44.158 50.939 4.638 1.00 40.29 56 LYS C CA 1
ATOM 2790 C C . LYS C 1 58 ? -43.694 52.278 5.228 1.00 37.17 56 LYS C C 1
ATOM 2791 O O . LYS C 1 58 ? -43.255 52.326 6.377 1.00 34.16 56 LYS C O 1
ATOM 2805 N N . ASP C 1 60 ? -45.564 54.904 6.089 1.00 35.88 58 ASP C N 1
ATOM 2806 C CA . ASP C 1 60 ? -46.427 55.249 7.216 1.00 34.99 58 ASP C CA 1
ATOM 2807 C C . ASP C 1 60 ? -45.901 54.596 8.485 1.00 34.32 58 ASP C C 1
ATOM 2808 O O . ASP C 1 60 ? -45.837 55.225 9.543 1.00 32.26 58 ASP C O 1
ATOM 2813 N N . ALA C 1 61 ? -45.534 53.323 8.372 1.00 34.43 59 ALA C N 1
ATOM 2814 C CA . ALA C 1 61 ? -45.005 52.571 9.508 1.00 33.54 59 ALA C CA 1
ATOM 2815 C C . ALA C 1 61 ? -43.687 53.155 10.018 1.00 30.55 59 ALA C C 1
ATOM 2816 O O . ALA C 1 61 ? -43.478 53.274 11.230 1.00 29.33 59 ALA C O 1
ATOM 2818 N N . ILE C 1 62 ? -42.797 53.513 9.098 1.00 30.15 60 ILE C N 1
ATOM 2819 C CA . ILE C 1 62 ? -41.517 54.109 9.484 1.00 26.96 60 ILE C CA 1
ATOM 2820 C C . ILE C 1 62 ? -41.721 55.443 10.208 1.00 29.19 60 ILE C C 1
ATOM 2821 O O . ILE C 1 62 ? -41.108 55.689 11.250 1.00 26.06 60 ILE C O 1
ATOM 2826 N N . LYS C 1 63 ? -42.570 56.304 9.647 1.00 27.24 61 LYS C N 1
ATOM 2827 C CA . LYS C 1 63 ? -42.900 57.580 10.283 1.00 25.27 61 LYS C CA 1
ATOM 2828 C C . LYS C 1 63 ? -43.514 57.349 11.662 1.00 25.45 61 LYS C C 1
ATOM 2829 O O . LYS C 1 63 ? -43.191 58.049 12.626 1.00 23.89 61 LYS C O 1
ATOM 2835 N N . ASP C 1 64 ? -44.399 56.364 11.764 1.00 27.57 62 ASP C N 1
ATOM 2836 C CA . ASP C 1 64 ? -45.051 56.075 13.041 1.00 28.24 62 ASP C CA 1
ATOM 2837 C C . ASP C 1 64 ? -44.026 55.611 14.071 1.00 26.53 62 ASP C C 1
ATOM 2838 O O . ASP C 1 64 ? -44.123 55.952 15.244 1.00 26.95 62 ASP C O 1
ATOM 2843 N N . PHE C 1 65 ? -43.033 54.852 13.618 1.00 25.85 63 PHE C N 1
ATOM 2844 C CA . PHE C 1 65 ? -41.949 54.430 14.491 1.00 25.62 63 PHE C CA 1
ATOM 2845 C C . PHE C 1 65 ? -41.166 55.646 14.986 1.00 26.77 63 PHE C C 1
ATOM 2846 O O . PHE C 1 65 ? -40.909 55.791 16.183 1.00 22.42 63 PHE C O 1
ATOM 2854 N N . VAL C 1 66 ? -40.787 56.527 14.061 1.00 27.16 64 VAL C N 1
ATOM 2855 C CA . VAL C 1 66 ? -40.008 57.713 14.421 1.00 20.52 64 VAL C CA 1
ATOM 2856 C C . VAL C 1 66 ? -40.801 58.676 15.295 1.00 23.59 64 VAL C C 1
ATOM 2857 O O . VAL C 1 66 ? -40.266 59.260 16.250 1.00 22.74 64 VAL C O 1
ATOM 2861 N N . LEU C 1 67 ? -42.075 58.851 14.965 1.00 25.39 65 LEU C N 1
ATOM 2862 C CA . LEU C 1 67 ? -42.933 59.759 15.720 1.00 30.71 65 LEU C CA 1
ATOM 2863 C C . LEU C 1 67 ? -43.071 59.291 17.160 1.00 28.90 65 LEU C C 1
ATOM 2864 O O . LEU C 1 67 ? -43.239 60.099 18.083 1.00 28.93 65 LEU C O 1
ATOM 2869 N N . THR C 1 68 ? -43.010 57.975 17.349 1.00 24.19 66 THR C N 1
ATOM 2870 C CA . THR C 1 68 ? -43.168 57.391 18.674 1.00 24.82 66 THR C CA 1
ATOM 2871 C C . THR C 1 68 ? -41.857 57.382 19.458 1.00 23.79 66 THR C C 1
ATOM 2872 O O . THR C 1 68 ? -41.838 57.717 20.640 1.00 26.11 66 THR C O 1
ATOM 2876 N N . ILE C 1 69 ? -40.752 57.014 18.817 1.00 22.92 67 ILE C N 1
ATOM 2877 C CA . ILE C 1 69 ? -39.489 56.971 19.545 1.00 25.99 67 ILE C CA 1
ATOM 2878 C C . ILE C 1 69 ? -38.713 58.296 19.577 1.00 26.81 67 ILE C C 1
ATOM 2879 O O . ILE C 1 69 ? -38.017 58.579 20.558 1.00 23.64 67 ILE C O 1
ATOM 2884 N N . GLY C 1 70 ? -38.833 59.084 18.508 1.00 26.74 68 GLY C N 1
ATOM 2885 C CA . GLY C 1 70 ? -38.160 60.366 18.385 1.00 19.01 68 GLY C CA 1
ATOM 2886 C C . GLY C 1 70 ? -38.182 61.259 19.619 1.00 24.24 68 GLY C C 1
ATOM 2887 O O . GLY C 1 70 ? -37.135 61.735 20.061 1.00 20.55 68 GLY C O 1
ATOM 2888 N N . PRO C 1 71 ? -39.377 61.502 20.175 1.00 22.65 69 PRO C N 1
ATOM 2889 C CA . PRO C 1 71 ? -39.516 62.366 21.354 1.00 23.64 69 PRO C CA 1
ATOM 2890 C C . PRO C 1 71 ? -38.811 61.855 22.603 1.00 28.40 69 PRO C C 1
ATOM 2891 O O . PRO C 1 71 ? -38.707 62.605 23.574 1.00 32.54 69 PRO C O 1
ATOM 2895 N N . THR C 1 72 ? -38.339 60.614 22.595 1.00 20.15 70 THR C N 1
ATOM 2896 C CA . THR C 1 72 ? -37.691 60.075 23.786 1.00 24.93 70 THR C CA 1
ATOM 2897 C C . THR C 1 72 ? -36.175 60.250 23.707 1.00 22.45 70 THR C C 1
ATOM 2898 O O . THR C 1 72 ? -35.446 59.931 24.662 1.00 21.39 70 THR C O 1
ATOM 2902 N N . LEU C 1 73 ? -35.703 60.752 22.568 1.00 17.97 71 LEU C N 1
ATOM 2903 C CA . LEU C 1 73 ? -34.270 60.876 22.349 1.00 22.67 71 LEU C CA 1
ATOM 2904 C C . LEU C 1 73 ? -33.755 62.266 22.725 1.00 21.61 71 LEU C C 1
ATOM 2905 O O . LEU C 1 73 ? -34.268 63.273 22.236 1.00 25.54 71 LEU C O 1
ATOM 2910 N N . ASP C 1 74 ? -32.760 62.296 23.611 1.00 20.20 72 ASP C N 1
ATOM 2911 C CA . ASP C 1 74 ? -31.915 63.470 23.803 1.00 21.63 72 ASP C CA 1
ATOM 2912 C C . ASP C 1 74 ? -31.461 63.949 22.432 1.00 22.91 72 ASP C C 1
ATOM 2913 O O . ASP C 1 74 ? -31.195 63.131 21.547 1.00 27.72 72 ASP C O 1
ATOM 2918 N N . SER C 1 75 ? -31.359 65.265 22.253 1.00 24.26 73 SER C N 1
ATOM 2919 C CA . SER C 1 75 ? -31.111 65.828 20.928 1.00 26.79 73 SER C CA 1
ATOM 2920 C C . SER C 1 75 ? -29.756 65.390 20.390 1.00 28.15 73 SER C C 1
ATOM 2921 O O . SER C 1 75 ? -29.588 65.202 19.192 1.00 24.77 73 SER C O 1
ATOM 2924 N N . GLU C 1 76 ? -28.790 65.219 21.281 1.00 21.53 74 GLU C N 1
ATOM 2925 C CA . GLU C 1 76 ? -27.463 64.784 20.857 1.00 28.18 74 GLU C CA 1
ATOM 2926 C C . GLU C 1 76 ? -27.440 63.296 20.491 1.00 26.16 74 GLU C C 1
ATOM 2927 O O . GLU C 1 76 ? -26.727 62.881 19.566 1.00 26.51 74 GLU C O 1
ATOM 2933 N N . ILE C 1 77 ? -28.249 62.496 21.181 1.00 19.53 75 ILE C N 1
ATOM 2934 C CA . ILE C 1 77 ? -28.365 61.074 20.849 1.00 18.82 75 ILE C CA 1
ATOM 2935 C C . ILE C 1 77 ? -29.076 60.919 19.513 1.00 25.62 75 ILE C C 1
ATOM 2936 O O . ILE C 1 77 ? -28.715 60.078 18.676 1.00 22.63 75 ILE C O 1
ATOM 2941 N N . LEU C 1 78 ? -30.088 61.751 19.305 1.00 19.52 76 LEU C N 1
ATOM 2942 C CA . LEU C 1 78 ? -30.799 61.778 18.037 1.00 17.26 76 LEU C CA 1
ATOM 2943 C C . LEU C 1 78 ? -29.851 62.122 16.897 1.00 16.22 76 LEU C C 1
ATOM 2944 O O . LEU C 1 78 ? -29.918 61.506 15.822 1.00 20.87 76 LEU C O 1
ATOM 2949 N N . HIS C 1 79 ? -28.968 63.095 17.116 1.00 18.62 77 HIS C N 1
ATOM 2950 C CA . HIS C 1 79 ? -28.030 63.493 16.069 1.00 17.52 77 HIS C CA 1
ATOM 2951 C C . HIS C 1 79 ? -27.097 62.335 15.706 1.00 23.14 77 HIS C C 1
ATOM 2952 O O . HIS C 1 79 ? -26.871 62.043 14.522 1.00 19.30 77 HIS C O 1
ATOM 2959 N N . GLN C 1 80 ? -26.552 61.681 16.730 1.00 19.45 78 GLN C N 1
ATOM 2960 C CA . GLN C 1 80 ? -25.598 60.603 16.498 1.00 22.42 78 GLN C CA 1
ATOM 2961 C C . GLN C 1 80 ? -26.265 59.435 15.800 1.00 21.07 78 GLN C C 1
ATOM 2962 O O . GLN C 1 80 ? -25.696 58.871 14.866 1.00 19.05 78 GLN C O 1
ATOM 2968 N N . LEU C 1 81 ? -27.485 59.102 16.219 1.00 18.16 79 LEU C N 1
ATOM 2969 C CA . LEU C 1 81 ? -28.209 58.009 15.598 1.00 18.48 79 LEU C CA 1
ATOM 2970 C C . LEU C 1 81 ? -28.406 58.313 14.120 1.00 16.91 79 LEU C C 1
ATOM 2971 O O . LEU C 1 81 ? -28.203 57.447 13.267 1.00 15.56 79 LEU C O 1
ATOM 2976 N N . THR C 1 82 ? -28.775 59.550 13.811 1.00 16.14 80 THR C N 1
ATOM 2977 C CA . THR C 1 82 ? -29.045 59.915 12.422 1.00 15.71 80 THR C CA 1
ATOM 2978 C C . THR C 1 82 ? -27.771 59.818 11.585 1.00 18.54 80 THR C C 1
ATOM 2979 O O . THR C 1 82 ? -27.784 59.307 10.454 1.00 14.94 80 THR C O 1
ATOM 2983 N N . SER C 1 83 ? -26.664 60.291 12.145 1.00 17.27 81 SER C N 1
ATOM 2984 C CA . SER C 1 83 ? -25.375 60.234 11.471 1.00 18.55 81 SER C CA 1
ATOM 2985 C C . SER C 1 83 ? -25.018 58.793 11.159 1.00 21.32 81 SER C C 1
ATOM 2986 O O . SER C 1 83 ? -24.578 58.464 10.041 1.00 18.16 81 SER C O 1
ATOM 2989 N N . ARG C 1 84 ? -25.207 57.937 12.159 1.00 19.95 82 ARG C N 1
ATOM 2990 C CA . ARG C 1 84 ? -24.849 56.534 12.036 1.00 21.19 82 ARG C CA 1
ATOM 2991 C C . ARG C 1 84 ? -25.715 55.824 10.986 1.00 17.47 82 ARG C C 1
ATOM 2992 O O . ARG C 1 84 ? -25.217 55.002 10.213 1.00 17.15 82 ARG C O 1
ATOM 3008 N N . ILE C 1 86 ? -27.109 57.181 8.402 1.00 16.42 84 ILE C N 1
ATOM 3009 C CA . ILE C 1 86 ? -26.632 57.655 7.102 1.00 17.90 84 ILE C CA 1
ATOM 3010 C C . ILE C 1 86 ? -25.372 56.880 6.677 1.00 20.44 84 ILE C C 1
ATOM 3011 O O . ILE C 1 86 ? -25.250 56.453 5.516 1.00 22.79 84 ILE C O 1
ATOM 3016 N N . GLU C 1 87 ? -24.440 56.673 7.604 1.00 18.92 85 GLU C N 1
ATOM 3017 C CA . GLU C 1 87 ? -23.236 55.893 7.283 1.00 17.67 85 GLU C CA 1
ATOM 3018 C C . GLU C 1 87 ? -23.559 54.440 6.935 1.00 20.49 85 GLU C C 1
ATOM 3019 O O . GLU C 1 87 ? -22.930 53.840 6.060 1.00 26.40 85 GLU C O 1
ATOM 3025 N N . LEU C 1 88 ? -24.523 53.867 7.644 1.00 21.10 86 LEU C N 1
ATOM 3026 C CA . LEU C 1 88 ? -24.739 52.422 7.588 1.00 19.08 86 LEU C CA 1
ATOM 3027 C C . LEU C 1 88 ? -25.835 51.963 6.627 1.00 25.25 86 LEU C C 1
ATOM 3028 O O . LEU C 1 88 ? -25.968 50.765 6.371 1.00 23.62 86 LEU C O 1
ATOM 3033 N N . SER C 1 89 ? -26.625 52.901 6.109 1.00 21.67 87 SER C N 1
ATOM 3034 C CA . SER C 1 89 ? -27.765 52.563 5.256 1.00 22.21 87 SER C CA 1
ATOM 3035 C C . SER C 1 89 ? -27.298 51.773 4.037 1.00 23.26 87 SER C C 1
ATOM 3036 O O . SER C 1 89 ? -26.222 52.043 3.508 1.00 22.24 87 SER C O 1
ATOM 3039 N N . PRO C 1 90 ? -28.086 50.766 3.610 1.00 20.18 88 PRO C N 1
ATOM 3040 C CA . PRO C 1 90 ? -27.619 49.895 2.527 1.00 21.72 88 PRO C CA 1
ATOM 3041 C C . PRO C 1 90 ? -27.443 50.640 1.211 1.00 27.19 88 PRO C C 1
ATOM 3042 O O . PRO C 1 90 ? -28.166 51.608 0.953 1.00 33.03 88 PRO C O 1
ATOM 3046 N N . PRO C 1 91 ? -26.466 50.212 0.396 1.00 31.89 89 PRO C N 1
ATOM 3047 C CA . PRO C 1 91 ? -26.243 50.878 -0.887 1.00 40.75 89 PRO C CA 1
ATOM 3048 C C . PRO C 1 91 ? -27.372 50.517 -1.834 1.00 46.60 89 PRO C C 1
ATOM 3049 O O . PRO C 1 91 ? -27.962 49.441 -1.706 1.00 43.37 89 PRO C O 1
ATOM 3053 N N . GLY C 1 92 ? -27.681 51.405 -2.767 1.00 50.30 90 GLY C N 1
ATOM 3054 C CA . GLY C 1 92 ? -28.723 51.118 -3.729 1.00 51.16 90 GLY C CA 1
ATOM 3055 C C . GLY C 1 92 ? -28.261 51.459 -5.125 1.00 51.42 90 GLY C C 1
ATOM 3056 O O . GLY C 1 92 ? -27.084 51.769 -5.334 1.00 53.85 90 GLY C O 1
ATOM 3057 N N . ASP C 1 93 ? -29.188 51.399 -6.079 1.00 48.23 91 ASP C N 1
ATOM 3058 C CA . ASP C 1 93 ? -28.921 51.842 -7.445 1.00 46.94 91 ASP C CA 1
ATOM 3059 C C . ASP C 1 93 ? -28.498 53.310 -7.451 1.00 44.62 91 ASP C C 1
ATOM 3060 O O . ASP C 1 93 ? -28.734 54.037 -6.482 1.00 39.31 91 ASP C O 1
ATOM 3065 N N . ARG C 1 94 ? -27.876 53.736 -8.546 1.00 49.57 92 ARG C N 1
ATOM 3066 C CA . ARG C 1 94 ? -27.428 55.117 -8.702 1.00 49.40 92 ARG C CA 1
ATOM 3067 C C . ARG C 1 94 ? -28.557 56.119 -8.474 1.00 49.69 92 ARG C C 1
ATOM 3068 O O . ARG C 1 94 ? -29.661 55.959 -9.002 1.00 49.79 92 ARG C O 1
ATOM 3070 N N . AS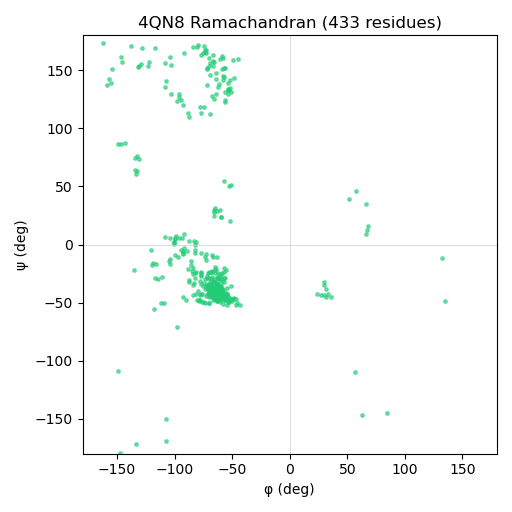N C 1 95 ? -28.272 57.141 -7.672 1.00 41.34 93 ASN C N 1
ATOM 3071 C CA . ASN C 1 95 ? -29.219 58.218 -7.400 1.00 43.32 93 ASN C CA 1
ATOM 3072 C C . ASN C 1 95 ? -30.557 57.752 -6.814 1.00 45.01 93 ASN C C 1
ATOM 3073 O O . ASN C 1 95 ? -31.615 58.214 -7.241 1.00 45.02 93 ASN C O 1
ATOM 3075 N N . THR C 1 96 ? -30.508 56.864 -5.821 1.00 36.95 94 THR C N 1
ATOM 3076 C CA . THR C 1 96 ? -31.725 56.427 -5.132 1.00 38.84 94 THR C CA 1
ATOM 3077 C C . THR C 1 96 ? -31.689 56.754 -3.647 1.00 32.01 94 THR C C 1
ATOM 3078 O O . THR C 1 96 ? -32.726 56.734 -2.973 1.00 34.41 94 THR C O 1
ATOM 3082 N N . PHE C 1 97 ? -30.493 57.034 -3.132 1.00 27.05 95 PHE C N 1
ATOM 3083 C CA . PHE C 1 97 ? -30.337 57.388 -1.724 1.00 25.29 95 PHE C CA 1
ATOM 3084 C C . PHE C 1 97 ? -31.316 58.494 -1.377 1.00 28.11 95 PHE C C 1
ATOM 3085 O O . PHE C 1 97 ? -31.427 59.474 -2.115 1.00 27.74 95 PHE C O 1
ATOM 3101 N N . ARG C 1 99 ? -34.395 58.814 -1.789 1.00 31.85 97 ARG C N 1
ATOM 3102 C CA . ARG C 1 99 ? -35.556 59.031 -2.659 1.00 34.97 97 ARG C CA 1
ATOM 3103 C C . ARG C 1 99 ? -36.732 58.073 -2.450 1.00 35.03 97 ARG C C 1
ATOM 3104 O O . ARG C 1 99 ? -37.817 58.296 -2.989 1.00 45.62 97 ARG C O 1
ATOM 3112 N N . GLY C 1 100 ? -36.520 57.004 -1.695 1.00 33.17 98 GLY C N 1
ATOM 3113 C CA . GLY C 1 100 ? -37.601 56.073 -1.421 1.00 33.80 98 GLY C CA 1
ATOM 3114 C C . GLY C 1 100 ? -38.071 56.193 0.020 1.00 39.43 98 GLY C C 1
ATOM 3115 O O . GLY C 1 100 ? -38.001 57.268 0.619 1.00 47.82 98 GLY C O 1
ATOM 3116 N N . SER C 1 101 ? -38.557 55.085 0.572 1.00 36.41 99 SER C N 1
ATOM 3117 C CA . SER C 1 101 ? -38.966 55.027 1.967 1.00 37.25 99 SER C CA 1
ATOM 3118 C C . SER C 1 101 ? -37.823 54.412 2.751 1.00 29.63 99 SER C C 1
ATOM 3119 O O . SER C 1 101 ? -37.378 53.298 2.444 1.00 36.02 99 SER C O 1
ATOM 3122 N N . SER C 1 102 ? -37.340 55.121 3.763 1.00 27.83 100 SER C N 1
ATOM 3123 C CA . SER C 1 102 ? -36.216 54.618 4.535 1.00 22.72 100 SER C CA 1
ATOM 3124 C C . SER C 1 102 ? -36.215 55.188 5.948 1.00 19.38 100 SER C C 1
ATOM 3125 O O . SER C 1 102 ? -36.689 56.300 6.180 1.00 24.34 100 SER C O 1
ATOM 3128 N N . LEU C 1 103 ? -35.673 54.431 6.891 1.00 20.28 101 LEU C N 1
ATOM 3129 C CA . LEU C 1 103 ? -35.594 54.912 8.262 1.00 20.00 101 LEU C CA 1
ATOM 3130 C C . LEU C 1 103 ? -34.630 56.095 8.406 1.00 18.57 101 LEU C C 1
ATOM 3131 O O . LEU C 1 103 ? -34.891 57.019 9.196 1.00 18.17 101 LEU C O 1
ATOM 3136 N N . GLU C 1 104 ? -33.524 56.081 7.659 1.00 22.03 102 GLU C N 1
ATOM 3137 C CA . GLU C 1 104 ? -32.554 57.175 7.746 1.00 23.40 102 GLU C CA 1
ATOM 3138 C C . GLU C 1 104 ? -33.188 58.489 7.298 1.00 17.37 102 GLU C C 1
ATOM 3139 O O . GLU C 1 10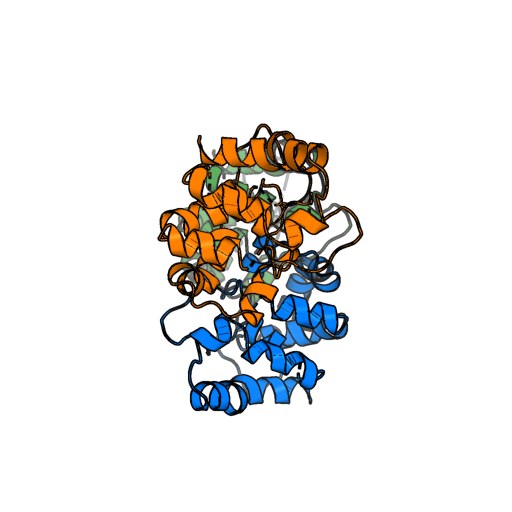4 ? -32.946 59.533 7.893 1.00 19.16 102 GLU C O 1
ATOM 3145 N N . LYS C 1 105 ? -34.005 58.425 6.251 1.00 20.27 103 LYS C N 1
ATOM 3146 C CA . LYS C 1 105 ? -34.700 59.610 5.733 1.00 19.65 103 LYS C CA 1
ATOM 3147 C C . LYS C 1 105 ? -35.624 60.187 6.787 1.00 23.90 103 LYS C C 1
ATOM 3148 O O . LYS C 1 105 ? -35.651 61.396 7.018 1.00 19.67 103 LYS C O 1
ATOM 3154 N N . ALA C 1 106 ? -36.374 59.311 7.441 1.00 22.10 104 ALA C N 1
ATOM 3155 C CA . ALA C 1 106 ? -37.327 59.757 8.449 1.00 16.76 104 ALA C CA 1
ATOM 3156 C C . ALA C 1 106 ? -36.642 60.322 9.693 1.00 20.38 104 ALA C C 1
ATOM 3157 O O . ALA C 1 106 ? -37.097 61.309 10.255 1.00 18.14 104 ALA C O 1
ATOM 3159 N N . PHE C 1 107 ? -35.540 59.716 10.118 1.00 16.57 105 PHE C N 1
ATOM 3160 C CA . PHE C 1 107 ? -34.810 60.239 11.274 1.00 16.93 105 PHE C CA 1
ATOM 3161 C C . PHE C 1 107 ? -34.240 61.625 10.962 1.00 14.62 105 PHE C C 1
ATOM 3162 O O . PHE C 1 107 ? -34.300 62.546 11.789 1.00 17.03 105 PHE C O 1
ATOM 3170 N N . LEU C 1 108 ? -33.703 61.781 9.758 1.00 15.67 106 LEU C N 1
ATOM 3171 C CA . LEU C 1 108 ? -33.165 63.068 9.352 1.00 17.65 106 LEU C CA 1
ATOM 3172 C C . LEU C 1 108 ? -34.254 64.145 9.330 1.00 16.17 106 LEU C C 1
ATOM 3173 O O . LEU C 1 108 ? -34.051 65.249 9.835 1.00 21.47 106 LEU C O 1
ATOM 3178 N N . ALA C 1 109 ? -35.404 63.823 8.741 1.00 17.66 107 ALA C N 1
ATOM 3179 C CA . ALA C 1 109 ? -36.533 64.747 8.705 1.00 16.02 107 ALA C CA 1
ATOM 3180 C C . ALA C 1 109 ? -37.000 65.155 10.113 1.00 18.93 107 ALA C C 1
ATOM 3181 O O . ALA C 1 109 ? -37.330 66.325 10.351 1.00 20.39 107 ALA C O 1
ATOM 3183 N N . PHE C 1 110 ? -37.036 64.195 11.036 1.00 18.92 108 PHE C N 1
ATOM 3184 C CA . PHE C 1 110 ? -37.464 64.464 12.415 1.00 15.09 108 PHE C CA 1
ATOM 3185 C C . PHE C 1 110 ? -36.477 65.409 13.088 1.00 14.66 108 PHE C C 1
ATOM 3186 O O . PHE C 1 110 ? -36.868 66.341 13.798 1.00 17.39 108 PHE C O 1
ATOM 3194 N N . GLU C 1 111 ? -35.188 65.170 12.868 1.00 15.29 109 GLU C N 1
ATOM 3195 C CA . GLU C 1 111 ? -34.187 66.053 13.432 1.00 18.70 109 GLU C CA 1
ATOM 3196 C C . GLU C 1 111 ? -34.296 67.434 12.792 1.00 19.59 109 GLU C C 1
ATOM 3197 O O . GLU C 1 111 ? -34.175 68.445 13.478 1.00 19.01 109 GLU C O 1
ATOM 3216 N N . ALA C 1 113 ? -36.996 68.809 11.617 1.00 16.32 111 ALA C N 1
ATOM 3217 C CA . ALA C 1 113 ? -38.232 69.434 12.071 1.00 18.95 111 ALA C CA 1
ATOM 3218 C C . ALA C 1 113 ? -38.067 70.139 13.433 1.00 24.72 111 ALA C C 1
ATOM 3219 O O . ALA C 1 113 ? -38.711 71.156 13.703 1.00 25.59 111 ALA C O 1
ATOM 3221 N N . HIS C 1 114 ? -37.204 69.605 14.290 1.00 19.51 112 HIS C N 1
ATOM 3222 C CA . HIS C 1 114 ? -37.157 70.079 15.683 1.00 19.46 112 HIS C CA 1
ATOM 3223 C C . HIS C 1 114 ? -35.822 70.717 16.054 1.00 21.95 112 HIS C C 1
ATOM 3224 O O . HIS C 1 114 ? -35.751 71.574 16.944 1.00 23.68 112 HIS C O 1
ATOM 3231 N N . TYR C 1 115 ? -34.764 70.267 15.392 1.00 18.53 113 TYR C N 1
ATOM 3232 C CA . TYR C 1 115 ? -33.425 70.766 15.668 1.00 19.71 113 TYR C CA 1
ATOM 3233 C C . TYR C 1 115 ? -32.706 71.089 14.368 1.00 22.86 113 TYR C C 1
ATOM 3234 O O . TYR C 1 115 ? -31.658 70.507 14.097 1.00 22.12 113 TYR C O 1
ATOM 3243 N N . PRO C 1 116 ? -33.252 72.027 13.569 1.00 25.34 114 PRO C N 1
ATOM 3244 C CA . PRO C 1 116 ? -32.734 72.251 12.212 1.00 22.98 114 PRO C CA 1
ATOM 3245 C C . PRO C 1 116 ? -31.280 72.679 12.156 1.00 23.57 114 PRO C C 1
ATOM 3246 O O . PRO C 1 116 ? -30.584 72.296 11.211 1.00 24.29 114 PRO C O 1
ATOM 3250 N N . THR C 1 117 ? -30.838 73.476 13.124 1.00 23.92 115 THR C N 1
ATOM 3251 C CA . THR C 1 117 ? -29.462 73.983 13.131 1.00 27.75 115 THR C CA 1
ATOM 3252 C C . THR C 1 117 ? -28.444 72.849 13.251 1.00 29.81 115 THR C C 1
ATOM 3253 O O . THR C 1 117 ? -27.434 72.831 12.545 1.00 32.88 115 THR C O 1
ATOM 3257 N N . LYS C 1 118 ? -28.706 71.902 14.146 1.00 28.31 116 LYS C N 1
ATOM 3258 C CA . LYS C 1 118 ? -27.800 70.769 14.312 1.00 27.03 116 LYS C CA 1
ATOM 3259 C C . LYS C 1 118 ? -27.941 69.762 13.171 1.00 20.77 116 LYS C C 1
ATOM 3260 O O . LYS C 1 118 ? -26.960 69.156 12.757 1.00 27.56 116 LYS C O 1
ATOM 3266 N N . ALA C 1 119 ? -29.164 69.582 12.677 1.00 19.04 117 ALA C N 1
ATOM 3267 C CA . ALA C 1 119 ? -29.409 68.634 11.602 1.00 19.21 117 ALA C CA 1
ATOM 3268 C C . ALA C 1 119 ? -28.699 69.052 10.301 1.00 18.66 117 ALA C C 1
ATOM 3269 O O . ALA C 1 119 ? -28.448 68.211 9.433 1.00 19.26 117 ALA C O 1
ATOM 3271 N N . GLU C 1 120 ? -28.379 70.342 10.179 1.00 21.03 118 GLU C N 1
ATOM 3272 C CA . GLU C 1 120 ? -27.772 70.876 8.955 1.00 26.65 118 GLU C CA 1
ATOM 3273 C C . GLU C 1 120 ? -26.386 70.270 8.736 1.00 30.68 118 GLU C C 1
ATOM 3274 O O . GLU C 1 120 ? -25.891 70.191 7.599 1.00 24.29 118 GLU C O 1
ATOM 3280 N N . GLU C 1 121 ? -25.764 69.829 9.829 1.00 23.14 119 GLU C N 1
ATOM 3281 C CA . GLU C 1 121 ? -24.446 69.208 9.762 1.00 25.55 119 GLU C CA 1
ATOM 3282 C C . GLU C 1 121 ? -24.418 67.930 8.923 1.00 24.96 119 GLU C C 1
ATOM 3283 O O . GLU C 1 121 ? -23.379 67.588 8.352 1.00 27.16 119 GLU C O 1
ATOM 3289 N N . HIS C 1 122 ? -25.543 67.225 8.862 1.00 20.94 120 HIS C N 1
ATOM 3290 C CA . HIS C 1 122 ? -25.632 65.977 8.096 1.00 22.30 120 HIS C CA 1
ATOM 3291 C C . HIS C 1 122 ? -25.397 66.169 6.595 1.00 23.56 120 HIS C C 1
ATOM 3292 O O . HIS C 1 122 ? -24.919 65.256 5.915 1.00 22.13 120 HIS C O 1
ATOM 3299 N N . PHE C 1 123 ? -25.716 67.349 6.068 1.00 21.39 121 PHE C N 1
ATOM 3300 C CA . PHE C 1 123 ? -25.599 67.554 4.620 1.00 21.35 121 PHE C CA 1
ATOM 3301 C C . PHE C 1 123 ? -24.162 67.667 4.140 1.00 29.69 121 PHE C C 1
ATOM 3302 O O . PHE C 1 123 ? -23.895 67.663 2.928 1.00 27.31 121 PHE C O 1
ATOM 3310 N N . ASN C 1 124 ? -23.236 67.743 5.094 1.00 24.60 122 ASN C N 1
ATOM 3311 C CA . ASN C 1 124 ? -21.817 67.787 4.776 1.00 29.74 122 ASN C CA 1
ATOM 3312 C C . ASN C 1 124 ? -21.092 66.452 5.022 1.00 26.11 122 ASN C C 1
ATOM 3313 O O . ASN C 1 124 ? -19.871 66.351 4.880 1.00 30.73 122 ASN C O 1
ATOM 3318 N N . SER C 1 125 ? -21.851 65.424 5.377 1.00 25.42 123 SER C N 1
ATOM 3319 C CA . SER C 1 125 ? -21.265 64.106 5.602 1.00 26.33 123 SER C CA 1
ATOM 3320 C C . SER C 1 125 ? -20.831 63.477 4.269 1.00 24.11 123 SER C C 1
ATOM 3321 O O . SER C 1 125 ? -21.400 63.776 3.213 1.00 26.85 123 SER C O 1
ATOM 3324 N N . THR C 1 126 ? -19.821 62.614 4.335 1.00 24.53 124 THR C N 1
ATOM 3325 C CA . THR C 1 126 ? -19.293 61.907 3.166 1.00 26.15 124 THR C CA 1
ATOM 3326 C C . THR C 1 126 ? -20.382 61.231 2.328 1.00 26.59 124 THR C C 1
ATOM 3327 O O . THR C 1 126 ? -20.384 61.347 1.100 1.00 28.80 124 THR C O 1
ATOM 3331 N N . ARG C 1 127 ? -21.297 60.523 2.989 1.00 21.65 125 ARG C N 1
ATOM 3332 C CA . ARG C 1 127 ? -22.340 59.771 2.277 1.00 25.20 125 ARG C CA 1
ATOM 3333 C C . ARG C 1 127 ? -23.279 60.700 1.515 1.00 25.41 125 ARG C C 1
ATOM 3334 O O . ARG C 1 127 ? -23.577 60.462 0.336 1.00 22.50 125 ARG C O 1
ATOM 3342 N N . VAL C 1 128 ? -23.738 61.758 2.183 1.00 21.87 126 VAL C N 1
ATOM 3343 C CA . VAL C 1 128 ? -24.677 62.706 1.574 1.00 23.02 126 VAL C CA 1
ATOM 3344 C C . VAL C 1 128 ? -24.003 63.467 0.440 1.00 20.93 126 VAL C C 1
ATOM 3345 O O . VAL C 1 128 ? -24.606 63.668 -0.621 1.00 26.38 126 VAL C O 1
ATOM 3349 N N . ARG C 1 129 ? -22.764 63.898 0.658 1.00 22.77 127 ARG C N 1
ATOM 3350 C CA . ARG C 1 129 ? -21.995 64.521 -0.423 1.00 26.81 127 ARG C CA 1
ATOM 3351 C C . ARG C 1 129 ? -21.836 63.614 -1.650 1.00 30.92 127 ARG C C 1
ATOM 3352 O O . ARG C 1 129 ? -21.996 64.070 -2.786 1.00 38.49 127 ARG C O 1
ATOM 3360 N N . THR C 1 130 ? -21.500 62.342 -1.427 1.00 29.37 128 THR C N 1
ATOM 3361 C CA . THR C 1 130 ? -21.341 61.376 -2.528 1.00 28.09 128 THR C CA 1
ATOM 3362 C C . THR C 1 130 ? -22.629 61.222 -3.349 1.00 34.60 128 THR C C 1
ATOM 3363 O O . THR C 1 130 ? -22.591 61.158 -4.587 1.00 31.57 128 THR C O 1
ATOM 3367 N N . GLU C 1 131 ? -23.766 61.175 -2.661 1.00 26.70 129 GLU C N 1
ATOM 3368 C CA . GLU C 1 131 ? -25.040 60.895 -3.318 1.00 24.14 129 GLU C CA 1
ATOM 3369 C C . GLU C 1 131 ? -25.714 62.160 -3.840 1.00 26.17 129 GLU C C 1
ATOM 3370 O O . GLU C 1 131 ? -26.563 62.095 -4.739 1.00 33.51 129 GLU C O 1
ATOM 3376 N N . PHE C 1 132 ? -25.336 63.307 -3.281 1.00 24.12 130 PHE C N 1
ATOM 3377 C CA . PHE C 1 132 ? -25.859 64.605 -3.732 1.00 27.50 130 PHE C CA 1
ATOM 3378 C C . PHE C 1 132 ? -24.703 65.584 -3.964 1.00 36.70 130 PHE C C 1
ATOM 3379 O O . PHE C 1 132 ? -24.500 66.512 -3.183 1.00 36.29 130 PHE C O 1
ATOM 3387 N N . PRO C 1 133 ? -23.944 65.374 -5.058 1.00 36.92 131 PRO C N 1
ATOM 3388 C CA . PRO C 1 133 ? -22.610 65.957 -5.279 1.00 41.11 131 PRO C CA 1
ATOM 3389 C C . PRO C 1 133 ? -22.540 67.488 -5.353 1.00 47.24 131 PRO C C 1
ATOM 3390 O O . PRO C 1 133 ? -21.493 68.054 -5.013 1.00 49.85 131 PRO C O 1
ATOM 3394 N N . GLY C 1 134 ? -23.613 68.143 -5.793 1.00 41.32 132 GLY C N 1
ATOM 3395 C CA . GLY C 1 134 ? -23.575 69.580 -6.012 1.00 41.74 132 GLY C CA 1
ATOM 3396 C C . GLY C 1 134 ? -24.506 70.437 -5.167 1.00 39.45 132 GLY C C 1
ATOM 3397 O O . GLY C 1 134 ? -25.407 69.933 -4.481 1.00 32.32 132 GLY C O 1
ATOM 3398 N N . GLU C 1 135 ? -24.288 71.750 -5.218 1.00 45.47 133 GLU C N 1
ATOM 3399 C CA . GLU C 1 135 ? -25.128 72.686 -4.477 1.00 50.20 133 GLU C CA 1
ATOM 3400 C C . GLU C 1 135 ? -26.596 72.459 -4.829 1.00 43.54 133 GLU C C 1
ATOM 3401 O O . GLU C 1 135 ? -27.444 72.328 -3.950 1.00 33.03 133 GLU C O 1
ATOM 3407 N N . ASN C 1 136 ? -26.873 72.402 -6.128 1.00 45.93 134 ASN C N 1
ATOM 3408 C CA . ASN C 1 136 ? -28.205 72.109 -6.652 1.00 42.17 134 ASN C CA 1
ATOM 3409 C C . ASN C 1 136 ? -28.894 70.888 -6.027 1.00 41.20 134 ASN C C 1
ATOM 3410 O O . ASN C 1 136 ? -30.083 70.922 -5.662 1.00 29.74 134 ASN C O 1
ATOM 3415 N N . ASP C 1 137 ? -28.151 69.796 -5.914 1.00 28.58 135 ASP C N 1
ATOM 3416 C CA . ASP C 1 137 ? -28.745 68.542 -5.475 1.00 26.14 135 ASP C CA 1
ATOM 3417 C C . ASP C 1 137 ? -29.148 68.614 -4.009 1.00 26.78 135 ASP C C 1
ATOM 3418 O O . ASP C 1 137 ? -30.189 68.081 -3.604 1.00 24.25 135 ASP C O 1
ATOM 3423 N N . ILE C 1 138 ? -28.318 69.292 -3.225 1.00 25.66 136 ILE C N 1
ATOM 3424 C CA . ILE C 1 138 ? -28.548 69.443 -1.789 1.00 22.57 136 ILE C CA 1
ATOM 3425 C C . ILE C 1 138 ? -29.773 70.320 -1.538 1.00 23.70 136 ILE C C 1
ATOM 3426 O O . ILE C 1 138 ? -30.604 70.018 -0.672 1.00 21.23 136 ILE C O 1
ATOM 3431 N N . ASP C 1 139 ? -29.890 71.390 -2.314 1.00 25.25 137 ASP C N 1
ATOM 3432 C CA . ASP C 1 139 ? -31.047 72.278 -2.235 1.00 25.93 137 ASP C CA 1
ATOM 3433 C C . ASP C 1 139 ? -32.355 71.518 -2.500 1.00 25.05 137 ASP C C 1
ATOM 3434 O O . ASP C 1 139 ? -33.325 71.674 -1.763 1.00 27.10 137 ASP C O 1
ATOM 3439 N N . ASN C 1 140 ? -32.369 70.696 -3.548 1.00 27.14 138 ASN C N 1
ATOM 3440 C CA . ASN C 1 140 ? -33.551 69.897 -3.869 1.00 26.18 138 ASN C CA 1
ATOM 3441 C C . ASN C 1 140 ? -33.823 68.855 -2.800 1.00 23.78 138 ASN C C 1
ATOM 3442 O O . ASN C 1 140 ? -34.983 68.591 -2.460 1.00 24.46 138 ASN C O 1
ATOM 3447 N N . LEU C 1 141 ? -32.759 68.256 -2.268 1.00 19.89 139 LEU C N 1
ATOM 3448 C CA . LEU C 1 141 ? -32.906 67.264 -1.207 1.00 19.40 139 LEU C CA 1
ATOM 3449 C C . LEU C 1 141 ? -33.632 67.882 -0.004 1.00 21.73 139 LEU C C 1
ATOM 3450 O O . LEU C 1 141 ? -34.546 67.275 0.572 1.00 20.54 139 LEU C O 1
ATOM 3455 N N . LYS C 1 142 ? -33.248 69.099 0.362 1.00 22.85 140 LYS C N 1
ATOM 3456 C CA . LYS C 1 142 ? -33.905 69.771 1.491 1.00 22.93 140 LYS C CA 1
ATOM 3457 C C . LYS C 1 142 ? -35.318 70.265 1.167 1.00 24.59 140 LYS C C 1
ATOM 3458 O O . LYS C 1 142 ? -36.268 70.030 1.924 1.00 26.62 140 LYS C O 1
ATOM 3464 N N . ALA C 1 143 ? -35.443 70.976 0.055 1.00 25.38 141 ALA C N 1
ATOM 3465 C CA . ALA C 1 143 ? -36.664 71.719 -0.238 1.00 28.28 141 ALA C CA 1
ATOM 3466 C C . ALA C 1 143 ? -37.751 70.869 -0.889 1.00 25.25 141 ALA C C 1
ATOM 3467 O O . ALA C 1 143 ? -38.930 71.237 -0.867 1.00 24.73 141 ALA C O 1
ATOM 3469 N N . VAL C 1 144 ? -37.360 69.739 -1.478 1.00 23.34 142 VAL C N 1
ATOM 3470 C CA . VAL C 1 144 ? -38.331 68.866 -2.137 1.00 23.98 142 VAL C CA 1
ATOM 3471 C C . VAL C 1 144 ? -38.427 67.483 -1.509 1.00 23.49 142 VAL C C 1
ATOM 3472 O O . VAL C 1 144 ? -39.511 67.050 -1.094 1.00 22.79 142 VAL C O 1
ATOM 3476 N N . ILE C 1 145 ? -37.295 66.791 -1.411 1.00 23.95 143 ILE C N 1
ATOM 3477 C CA . ILE C 1 145 ? -37.300 65.405 -0.974 1.00 23.12 143 ILE C CA 1
ATOM 3478 C C . ILE C 1 145 ? -37.639 65.286 0.505 1.00 23.46 143 ILE C C 1
ATOM 3479 O O . ILE C 1 145 ? -38.546 64.545 0.882 1.00 23.27 143 ILE C O 1
ATOM 3484 N N . LEU C 1 146 ? -36.954 66.050 1.346 1.00 20.86 144 LEU C N 1
ATOM 3485 C CA . LEU C 1 146 ? -37.216 65.957 2.781 1.00 21.39 144 LEU C CA 1
ATOM 3486 C C . LEU C 1 146 ? -38.439 66.753 3.226 1.00 27.68 144 LEU C C 1
ATOM 3487 O O . LEU C 1 146 ? -39.038 66.424 4.239 1.00 22.44 144 LEU C O 1
ATOM 3492 N N . ASN C 1 147 ? -38.819 67.778 2.464 1.00 24.33 145 ASN C N 1
ATOM 3493 C CA . ASN C 1 147 ? -39.837 68.730 2.927 1.00 23.45 145 ASN C CA 1
ATOM 3494 C C . ASN C 1 147 ? -41.193 68.180 3.421 1.00 23.78 145 ASN C C 1
ATOM 3495 O O . ASN C 1 147 ? -41.652 68.560 4.498 1.00 24.15 145 ASN C O 1
ATOM 3500 N N . PRO C 1 148 ? -41.839 67.285 2.648 1.00 22.75 146 PRO C N 1
ATOM 3501 C CA . PRO C 1 148 ? -43.139 66.806 3.134 1.00 22.05 146 PRO C CA 1
ATOM 3502 C C . PRO C 1 148 ? -43.004 65.970 4.412 1.00 24.15 146 PRO C C 1
ATOM 3503 O O . PRO C 1 148 ? -43.904 65.995 5.251 1.00 26.78 146 PRO C O 1
ATOM 3507 N N . ILE C 1 149 ? -41.895 65.243 4.551 1.00 24.17 147 ILE C N 1
ATOM 3508 C CA . ILE C 1 149 ? -41.652 64.465 5.764 1.00 24.86 147 ILE C CA 1
ATOM 3509 C C . ILE C 1 149 ? -41.364 65.383 6.961 1.00 24.52 147 ILE C C 1
ATOM 3510 O O . ILE C 1 149 ? -41.912 65.175 8.044 1.00 19.51 147 ILE C O 1
ATOM 3515 N N . ILE C 1 150 ? -40.522 66.396 6.759 1.00 19.84 148 ILE C N 1
ATOM 3516 C CA . ILE C 1 150 ? -40.298 67.415 7.783 1.00 20.60 148 ILE C CA 1
ATOM 3517 C C . ILE C 1 150 ? -41.618 68.027 8.223 1.00 24.72 148 ILE C C 1
ATOM 3518 O O . ILE C 1 150 ? -41.887 68.135 9.424 1.00 22.00 148 ILE C O 1
ATOM 3523 N N . ALA C 1 151 ? -42.447 68.405 7.246 1.00 24.14 149 ALA C N 1
ATOM 3524 C CA . ALA C 1 151 ? -43.750 69.007 7.519 1.00 22.87 149 ALA C CA 1
ATOM 3525 C C . ALA C 1 151 ? -44.643 68.076 8.337 1.00 26.02 149 ALA C C 1
ATOM 3526 O O . ALA C 1 151 ? -45.389 68.536 9.204 1.00 25.87 149 ALA C O 1
ATOM 3528 N N . PHE C 1 152 ? -44.553 66.771 8.075 1.00 21.70 150 PHE C N 1
ATOM 3529 C CA . PHE C 1 152 ? -45.309 65.786 8.848 1.00 22.86 150 PHE C CA 1
ATOM 3530 C C . PHE C 1 152 ? -44.919 65.837 10.320 1.00 21.10 150 PHE C C 1
ATOM 3531 O O . PHE C 1 152 ? -45.791 65.853 11.191 1.00 27.47 150 PHE C O 1
ATOM 3539 N N . PHE C 1 153 ? -43.615 65.819 10.596 1.00 17.66 151 PHE C N 1
ATOM 3540 C CA . PHE C 1 153 ? -43.145 65.776 11.988 1.00 19.61 151 PHE C CA 1
ATOM 3541 C C . PHE C 1 153 ? -43.404 67.083 12.744 1.00 28.55 151 PHE C C 1
ATOM 3542 O O . PHE C 1 153 ? -43.582 67.065 13.963 1.00 25.26 151 PHE C O 1
ATOM 3550 N N . GLN C 1 154 ? -43.435 68.203 12.025 1.00 24.85 152 GLN C N 1
ATOM 3551 C CA . GLN C 1 154 ? -43.746 69.507 12.621 1.00 27.25 152 GLN C CA 1
ATOM 3552 C C . GLN C 1 154 ? -45.228 69.637 13.002 1.00 34.79 152 GLN C C 1
ATOM 3553 O O . GLN C 1 154 ? -45.586 70.384 13.923 1.00 30.21 152 GLN C O 1
ATOM 3559 N N . SER C 1 155 ? -46.084 68.905 12.292 1.00 30.94 153 SER C N 1
ATOM 3560 C CA . SER C 1 155 ? -47.518 68.888 12.584 1.00 35.95 153 SER C CA 1
ATOM 3561 C C . SER C 1 155 ? -48.136 67.513 12.312 1.00 39.02 153 SER C C 1
ATOM 3562 O O . SER C 1 155 ? -48.763 67.294 11.275 1.00 37.58 153 SER C O 1
#

Organism: Legionella pneumophila subsp. pneumophila (strain Philadelphia 1 / ATCC 33152 / DSM 7513) (NCBI:txid272624)